Protein AF-0000000082577200 (afdb_homodimer)

Secondary structure (DSSP, 8-state):
-PPEEEEEEEEEEETTEEEEEEEGGGS-GGGSSSSHHHHHHHHHHHT-S-TTS--TTSS--SSTTSSEEEEEEE-SSTT-SEEEEEEEE-SSSS-EE-SS--HHHHHHHHHHHHHTTSS--S-TTS-SSEEEEEEEEETTTTEEEEEEEEEETTEE----SB--TT-SS-B--EEEEEES-B-TTS-SSTTS-SSEEEEETTEEEEEEEEEESEEEEEEEGGGGT--S---HHHHHT-HHHHHHHHHHHHHHHHHHT----SSSSEEEEEE----EE-TTS-EE-GGG-SEEEEEEETTEE-SS--HHHHHHHHHHHHSTTSHHHHHTTSS--SEEEEEETTEEEEEEEEEEEETTEEEEEEEEEEE-EEEEEEEEEEEEGGG-/-PPEEEEEEEEEEETTEEEEEEEGGGS-GGGSSSSHHHHHHHHHHHT-S-TTS--TTSS--SSTTSSEEEEEEE-SSTT-SEEEEEEEE-SSSS-EE-SS--HHHHHHHHHHHHHTTSS--S-TTS-SSEEEEEEEEETTTTEEEEEEEEEETTEE----SB--TT-SS-B--EEEEEES-B-TTS-SSTTS-SSEEEEETTEEEEEEEEEESEEEEEEEGGGGT--S---HHHHHT-HHHHHHHHHHHHHHHHHHT----SSSSEEEEEE----EE-TTS-EE-GGG-SEEEEEEETTEE-SS--HHHHHHHHHHHHSTTSHHHHHTTSS--SEEEEEETTEEEEEEEEEEEETTEEEEEEEEEEE-EEEEEEEEEEEEGGG-

Nearest PDB structures (foldseek):
  5k87-assembly1_B  TM=9.707E-01  e=7.882E-65  Shewanella oneidensis MR-1
  5k87-assembly1_A  TM=9.745E-01  e=1.600E-64  Shewanella oneidensis MR-1
  2pvz-assembly1_B  TM=9.706E-01  e=1.264E-64  Shewanella oneidensis
  2pw0-assembly1_A  TM=9.643E-01  e=2.140E-62  Shewanella oneidensis
  2h9f-assembly1_A-2  TM=7.007E-01  e=1.004E-67  Pseudomonas aeruginosa

Sequence (768 aa):
MTGQVRIPATYMRGGTSKGVFFKAEDLPEAVRVPGRARDRLFQRVIGSPDPYAAHIDGMGGATSSTSKCVIIGPASVPDHDVDYLYGQVAIGEDLVDWSSNCGNLSTAAGAFAIQAGYVDAKANDGSPDGIRTVRIWQANIGKTIVAHVPVSGGEVLETGDFELDGVTFPAAEIVLEFEDPADGGGAMFPTGNLVDTLDGPDGPIQATLINAGIPAVFVNAEDLGYTGAELREAINSDPAALERFEALRTAGAARMGIVKTGRAPAIAFIASPIDHRTSSGKEVLAGEIDLLVRALSMGKVHHAMMGTASVAIAAAAAVPGTLVNLAAGGGARNAVRFGHPSGSLRVGAEARQVDGQWTVTKAIMSRSARILMEGWVRVPADSFMTGQVRIPATYMRGGTSKGVFFKAEDLPEAVRVPGRARDRLFQRVIGSPDPYAAHIDGMGGATSSTSKCVIIGPASVPDHDVDYLYGQVAIGEDLVDWSSNCGNLSTAAGAFAIQAGYVDAKANDGSPDGIRTVRIWQANIGKTIVAHVPVSGGEVLETGDFELDGVTFPAAEIVLEFEDPADGGGAMFPTGNLVDTLDGPDGPIQATLINAGIPAVFVNAEDLGYTGAELREAINSDPAALERFEALRTAGAARMGIVKTGRAPAIAFIASPIDHRTSSGKEVLAGEIDLLVRALSMGKVHHAMMGTASVAIAAAAAVPGTLVNLAAGGGARNAVRFGHPSGSLRVGAEARQVDGQWTVTKAIMSRSARILMEGWVRVPADSF

Organism: NCBI:txid68569

pLDDT: mean 95.97, std 5.3, range [51.38, 98.94]

Structure (mmCIF, N/CA/C/O backbone):
data_AF-0000000082577200-model_v1
#
loop_
_entity.id
_entity.type
_entity.pdbx_description
1 polymer '2-methylaconitate cis-trans isomerase PrpF'
#
loop_
_atom_site.group_PDB
_atom_site.id
_atom_site.type_symbol
_atom_site.label_atom_id
_atom_site.label_alt_id
_atom_site.label_comp_id
_atom_site.label_asym_id
_atom_site.label_entity_id
_atom_site.label_seq_id
_atom_site.pdbx_PDB_ins_code
_atom_site.Cartn_x
_atom_site.Cartn_y
_atom_site.Cartn_z
_atom_site.occupancy
_atom_site.B_iso_or_equiv
_atom_site.auth_seq_id
_atom_site.auth_comp_id
_atom_site.auth_asym_id
_atom_site.auth_atom_id
_atom_site.pdbx_PDB_model_num
ATOM 1 N N . MET A 1 1 ? -20.562 18.859 -11.711 1 66.06 1 MET A N 1
ATOM 2 C CA . MET A 1 1 ? -19.703 18.109 -10.797 1 66.06 1 MET A CA 1
ATOM 3 C C . MET A 1 1 ? -20.188 16.672 -10.672 1 66.06 1 MET A C 1
ATOM 5 O O . MET A 1 1 ? -21.391 16.406 -10.609 1 66.06 1 MET A O 1
ATOM 9 N N . THR A 1 2 ? -19.312 15.75 -11.031 1 70.94 2 THR A N 1
ATOM 10 C CA . THR A 1 2 ? -19.703 14.352 -11.172 1 70.94 2 THR A CA 1
ATOM 11 C C . THR A 1 2 ? -19.734 13.656 -9.82 1 70.94 2 THR A C 1
ATOM 13 O O . THR A 1 2 ? -18.844 13.852 -8.984 1 70.94 2 THR A O 1
ATOM 16 N N . GLY A 1 3 ? -20.875 13.164 -9.5 1 87.31 3 GLY A N 1
ATOM 17 C CA . GLY A 1 3 ? -20.969 12.375 -8.281 1 87.31 3 GLY A CA 1
ATOM 18 C C . GLY A 1 3 ? -20.188 11.086 -8.344 1 87.31 3 GLY A C 1
ATOM 19 O O . GLY A 1 3 ? -19.531 10.789 -9.352 1 87.31 3 GLY A O 1
ATOM 20 N N . GLN A 1 4 ? -20.031 10.477 -7.25 1 91.81 4 GLN A N 1
ATOM 21 C CA . GLN A 1 4 ? -19.391 9.172 -7.199 1 91.81 4 GLN A CA 1
ATOM 22 C C . GLN A 1 4 ? -20.391 8.055 -7.473 1 91.81 4 GLN A C 1
ATOM 24 O O . GLN A 1 4 ? -21.594 8.219 -7.238 1 91.81 4 GLN A O 1
ATOM 29 N N . VAL A 1 5 ? -19.922 7.043 -8.055 1 95.5 5 VAL A N 1
ATOM 30 C CA . VAL A 1 5 ? -20.719 5.828 -8.148 1 95.5 5 VAL A CA 1
ATOM 31 C C . VAL A 1 5 ? -20.188 4.777 -7.184 1 95.5 5 VAL A C 1
ATOM 33 O O . VAL A 1 5 ? -18.984 4.77 -6.863 1 95.5 5 VAL A O 1
ATOM 36 N N . ARG A 1 6 ? -21.125 3.965 -6.711 1 96.56 6 ARG A N 1
ATOM 37 C CA . ARG A 1 6 ? -20.797 2.838 -5.84 1 96.56 6 ARG A CA 1
ATOM 38 C C . ARG A 1 6 ? -20.859 1.521 -6.609 1 96.56 6 ARG A C 1
ATOM 40 O O . ARG A 1 6 ? -21.859 1.211 -7.246 1 96.56 6 ARG A O 1
ATOM 47 N N . ILE A 1 7 ? -19.812 0.764 -6.543 1 98.62 7 ILE A N 1
ATOM 48 C CA . ILE A 1 7 ? -19.766 -0.535 -7.207 1 98.62 7 ILE A CA 1
ATOM 49 C C . ILE A 1 7 ? -19.453 -1.626 -6.184 1 98.62 7 ILE A C 1
ATOM 51 O O . ILE A 1 7 ? -18.438 -1.574 -5.504 1 98.62 7 ILE A O 1
ATOM 55 N N . PRO A 1 8 ? -20.359 -2.643 -6.004 1 98.81 8 PRO A N 1
ATOM 56 C CA . PRO A 1 8 ? -20.047 -3.725 -5.062 1 98.81 8 PRO A CA 1
ATOM 57 C C . PRO A 1 8 ? -18.703 -4.375 -5.332 1 98.81 8 PRO A C 1
ATOM 59 O O . PRO A 1 8 ? -18.344 -4.633 -6.488 1 98.81 8 PRO A O 1
ATOM 62 N N . ALA A 1 9 ? -17.938 -4.527 -4.297 1 98.88 9 ALA A N 1
ATOM 63 C CA . ALA A 1 9 ? -16.594 -5.094 -4.438 1 98.88 9 ALA A CA 1
ATOM 64 C C . ALA A 1 9 ? -16.125 -5.734 -3.133 1 98.88 9 ALA A C 1
ATOM 66 O O . ALA A 1 9 ? -16.719 -5.496 -2.074 1 98.88 9 ALA A O 1
ATOM 67 N N . THR A 1 10 ? -15.203 -6.594 -3.207 1 98.94 10 THR A N 1
ATOM 68 C CA . THR A 1 10 ? -14.508 -7.195 -2.074 1 98.94 10 THR A CA 1
ATOM 69 C C . THR A 1 10 ? -13 -7.062 -2.229 1 98.94 10 THR A C 1
ATOM 71 O O . THR A 1 10 ? -12.445 -7.355 -3.291 1 98.94 10 THR A O 1
ATOM 74 N N . TYR A 1 11 ? -12.375 -6.465 -1.268 1 98.94 11 TYR A N 1
ATOM 75 C CA . TYR A 1 11 ? -10.914 -6.395 -1.219 1 98.94 11 TYR A CA 1
ATOM 76 C C . TYR A 1 11 ? -10.336 -7.602 -0.489 1 98.94 11 TYR A C 1
ATOM 78 O O . TYR A 1 11 ? -10.633 -7.824 0.687 1 98.94 11 TYR A O 1
ATOM 86 N N . MET A 1 12 ? -9.484 -8.445 -1.201 1 98.88 12 MET A N 1
ATOM 87 C CA . MET A 1 12 ? -9.031 -9.719 -0.655 1 98.88 12 MET A CA 1
ATOM 88 C C . MET A 1 12 ? -7.516 -9.859 -0.78 1 98.88 12 MET A C 1
ATOM 90 O O . MET A 1 12 ? -6.91 -9.305 -1.697 1 98.88 12 MET A O 1
ATOM 94 N N . ARG A 1 13 ? -6.984 -10.539 0.129 1 98.75 13 ARG A N 1
ATOM 95 C CA . ARG A 1 13 ? -5.633 -11.07 0.007 1 98.75 13 ARG A CA 1
ATOM 96 C C . ARG A 1 13 ? -5.656 -12.516 -0.471 1 98.75 13 ARG A C 1
ATOM 98 O O . ARG A 1 13 ? -6.406 -13.336 0.058 1 98.75 13 ARG A O 1
ATOM 105 N N . GLY A 1 14 ? -4.973 -12.852 -1.456 1 98.69 14 GLY A N 1
ATOM 106 C CA . GLY A 1 14 ? -4.621 -14.188 -1.904 1 98.69 14 GLY A CA 1
ATOM 107 C C . GLY A 1 14 ? -3.123 -14.414 -1.99 1 98.69 14 GLY A C 1
ATOM 108 O O . GLY A 1 14 ? -2.428 -13.727 -2.736 1 98.69 14 GLY A O 1
ATOM 109 N N . GLY A 1 15 ? -2.695 -15.453 -1.232 1 98.25 15 GLY A N 1
ATOM 110 C CA . GLY A 1 15 ? -1.248 -15.562 -1.144 1 98.25 15 GLY A CA 1
ATOM 111 C C . GLY A 1 15 ? -0.581 -14.273 -0.701 1 98.25 15 GLY A C 1
ATOM 112 O O . GLY A 1 15 ? -0.952 -13.695 0.323 1 98.25 15 GLY A O 1
ATOM 113 N N . THR A 1 16 ? 0.427 -13.859 -1.508 1 98.19 16 THR A N 1
ATOM 114 C CA . THR A 1 16 ? 1.186 -12.664 -1.162 1 98.19 16 THR A CA 1
ATOM 115 C C . THR A 1 16 ? 0.766 -11.484 -2.035 1 98.19 16 THR A C 1
ATOM 117 O O . THR A 1 16 ? 1.589 -10.625 -2.371 1 98.19 16 THR A O 1
ATOM 120 N N . SER A 1 17 ? -0.468 -11.477 -2.482 1 98.38 17 SER A N 1
ATOM 121 C CA . SER A 1 17 ? -1.046 -10.383 -3.256 1 98.38 17 SER A CA 1
ATOM 122 C C . SER A 1 17 ? -2.402 -9.969 -2.697 1 98.38 17 SER A C 1
ATOM 124 O O . SER A 1 17 ? -3.021 -10.711 -1.936 1 98.38 17 SER A O 1
ATOM 126 N N . LYS A 1 18 ? -2.783 -8.82 -3.004 1 98 18 LYS A N 1
ATOM 127 C CA . LYS A 1 18 ? -4.145 -8.359 -2.74 1 98 18 LYS A CA 1
ATOM 128 C C . LYS A 1 18 ? -4.75 -7.699 -3.975 1 98 18 LYS A C 1
ATOM 130 O O . LYS A 1 18 ? -4.027 -7.172 -4.82 1 98 18 LYS A O 1
ATOM 135 N N . GLY A 1 19 ? -6.039 -7.746 -4.07 1 98.75 19 GLY A N 1
ATOM 136 C CA . GLY A 1 19 ? -6.734 -7.133 -5.188 1 98.75 19 GLY A CA 1
ATOM 137 C C . GLY A 1 19 ? -8.203 -6.867 -4.91 1 98.75 19 GLY A C 1
ATOM 138 O O . GLY A 1 19 ? -8.742 -7.328 -3.898 1 98.75 19 GLY A O 1
ATOM 139 N N . VAL A 1 20 ? -8.805 -6.051 -5.758 1 98.94 20 VAL A N 1
ATOM 140 C CA . VAL A 1 20 ? -10.227 -5.738 -5.676 1 98.94 20 VAL A CA 1
ATOM 141 C C . VAL A 1 20 ? -11.016 -6.699 -6.562 1 98.94 20 VAL A C 1
ATOM 143 O O . VAL A 1 20 ? -10.781 -6.777 -7.77 1 98.94 20 VAL A O 1
ATOM 146 N N . PHE A 1 21 ? -11.961 -7.418 -5.973 1 98.94 21 PHE A N 1
ATOM 147 C CA . PHE A 1 21 ? -12.758 -8.438 -6.652 1 98.94 21 PHE A CA 1
ATOM 148 C C . PHE A 1 21 ? -14.156 -7.922 -6.953 1 98.94 21 PHE A C 1
ATOM 150 O O . PHE A 1 21 ? -14.812 -7.336 -6.082 1 98.94 21 PHE A O 1
ATOM 157 N N . PHE A 1 22 ? -14.578 -8.18 -8.172 1 98.94 22 PHE A N 1
ATOM 158 C CA . PHE A 1 22 ? -15.93 -7.832 -8.617 1 98.94 22 PHE A CA 1
ATOM 159 C C . PHE A 1 22 ? -16.672 -9.062 -9.117 1 98.94 22 PHE A C 1
ATOM 161 O O . PHE A 1 22 ? -16.078 -9.922 -9.789 1 98.94 22 PHE A O 1
ATOM 168 N N . LYS A 1 23 ? -17.953 -9.172 -8.805 1 98.69 23 LYS A N 1
ATOM 169 C CA . LYS A 1 23 ? -18.812 -10.023 -9.617 1 98.69 23 LYS A CA 1
ATOM 170 C C . LYS A 1 23 ? -19.094 -9.391 -10.984 1 98.69 23 LYS A C 1
ATOM 172 O O . LYS A 1 23 ? -19.344 -8.188 -11.078 1 98.69 23 LYS A O 1
ATOM 177 N N . ALA A 1 24 ? -19.062 -10.188 -11.953 1 98.31 24 ALA A N 1
ATOM 178 C CA . ALA A 1 24 ? -19.266 -9.68 -13.305 1 98.31 24 ALA A CA 1
ATOM 179 C C . ALA A 1 24 ? -20.578 -8.898 -13.398 1 98.31 24 ALA A C 1
ATOM 181 O O . ALA A 1 24 ? -20.641 -7.84 -14.031 1 98.31 24 ALA A O 1
ATOM 182 N N . GLU A 1 25 ? -21.594 -9.344 -12.789 1 98.06 25 GLU A N 1
ATOM 183 C CA . GLU A 1 25 ? -22.922 -8.773 -12.922 1 98.06 25 GLU A CA 1
ATOM 184 C C . GLU A 1 25 ? -23.062 -7.484 -12.125 1 98.06 25 GLU A C 1
ATOM 186 O O . GLU A 1 25 ? -24.031 -6.742 -12.297 1 98.06 25 GLU A O 1
ATOM 191 N N . ASP A 1 26 ? -22.172 -7.234 -11.188 1 98.31 26 ASP A N 1
ATOM 192 C CA . ASP A 1 26 ? -22.25 -6.043 -10.352 1 98.31 26 ASP A CA 1
ATOM 193 C C . ASP A 1 26 ? -21.562 -4.855 -11.023 1 98.31 26 ASP A C 1
ATOM 195 O O . ASP A 1 26 ? -21.734 -3.711 -10.602 1 98.31 26 ASP A O 1
ATOM 199 N N . LEU A 1 27 ? -20.766 -5.098 -12.055 1 98.44 27 LEU A N 1
ATOM 200 C CA . LEU A 1 27 ? -20.047 -4.031 -12.758 1 98.44 27 LEU A CA 1
ATOM 201 C C . LEU A 1 27 ? -21.016 -3.197 -13.586 1 98.44 27 LEU A C 1
ATOM 203 O O . LEU A 1 27 ? -22.016 -3.717 -14.102 1 98.44 27 LEU A O 1
ATOM 207 N N . PRO A 1 28 ? -20.719 -1.897 -13.695 1 97.56 28 PRO A N 1
ATOM 208 C CA . PRO A 1 28 ? -21.516 -1.111 -14.648 1 97.56 28 PRO A CA 1
ATOM 209 C C . PRO A 1 28 ? -21.531 -1.728 -16.047 1 97.56 28 PRO A C 1
ATOM 211 O O . PRO A 1 28 ? -20.547 -2.318 -16.484 1 97.56 28 PRO A O 1
ATOM 214 N N . GLU A 1 29 ? -22.578 -1.539 -16.781 1 97.12 29 GLU A N 1
ATOM 215 C CA . GLU A 1 29 ? -22.781 -2.17 -18.078 1 97.12 29 GLU A CA 1
ATOM 216 C C . GLU A 1 29 ? -21.625 -1.881 -19.031 1 97.12 29 GLU A C 1
ATOM 218 O O . GLU A 1 29 ? -21.141 -2.785 -19.719 1 97.12 29 GLU A O 1
ATOM 223 N N . ALA A 1 30 ? -21.172 -0.682 -18.969 1 96.19 30 ALA A N 1
ATOM 224 C CA . ALA A 1 30 ? -20.141 -0.236 -19.922 1 96.19 30 ALA A CA 1
ATOM 225 C C . ALA A 1 30 ? -18.828 -0.969 -19.688 1 96.19 30 ALA A C 1
ATOM 227 O O . ALA A 1 30 ? -17.969 -1.019 -20.594 1 96.19 30 ALA A O 1
ATOM 228 N N . VAL A 1 31 ? -18.656 -1.543 -18.516 1 97.06 31 VAL A N 1
ATOM 229 C CA . VAL A 1 31 ? -17.359 -2.109 -18.156 1 97.06 31 VAL A CA 1
ATOM 230 C C . VAL A 1 31 ? -17.453 -3.635 -18.156 1 97.06 31 VAL A C 1
ATOM 232 O O . VAL A 1 31 ? -16.453 -4.316 -17.875 1 97.06 31 VAL A O 1
ATOM 235 N N . ARG A 1 32 ? -18.562 -4.246 -18.531 1 97.31 32 ARG A N 1
ATOM 236 C CA . ARG A 1 32 ? -18.75 -5.695 -18.484 1 97.31 32 ARG A CA 1
ATOM 237 C C . ARG A 1 32 ? -18.109 -6.367 -19.688 1 97.31 32 ARG A C 1
ATOM 239 O O . ARG A 1 32 ? -17.922 -7.586 -19.703 1 97.31 32 ARG A O 1
ATOM 246 N N . VAL A 1 33 ? -17.734 -5.562 -20.688 1 96.56 33 VAL A N 1
ATOM 247 C CA . VAL A 1 33 ? -17.031 -6.074 -21.859 1 96.56 33 VAL A CA 1
ATOM 248 C C . VAL A 1 33 ? -15.602 -5.543 -21.875 1 96.56 33 VAL A C 1
ATOM 250 O O . VAL A 1 33 ? -15.32 -4.473 -21.328 1 96.56 33 VAL A O 1
ATOM 253 N N . PRO A 1 34 ? -14.68 -6.398 -22.453 1 96.88 34 PRO A N 1
ATOM 254 C CA . PRO A 1 34 ? -13.312 -5.879 -22.562 1 96.88 34 PRO A CA 1
ATOM 255 C C . PRO A 1 34 ? -13.25 -4.535 -23.297 1 96.88 34 PRO A C 1
ATOM 257 O O . PRO A 1 34 ? -14 -4.312 -24.25 1 96.88 34 PRO A O 1
ATOM 260 N N . GLY A 1 35 ? -12.359 -3.662 -22.859 1 97.44 35 GLY A N 1
ATOM 261 C CA . GLY A 1 35 ? -12.195 -2.391 -23.547 1 97.44 35 GLY A CA 1
ATOM 262 C C . GLY A 1 35 ? -11.734 -1.273 -22.625 1 97.44 35 GLY A C 1
ATOM 263 O O . GLY A 1 35 ? -11.398 -1.515 -21.469 1 97.44 35 GLY A O 1
ATOM 264 N N . ARG A 1 36 ? -11.75 -0.094 -23.172 1 98.06 36 ARG A N 1
ATOM 265 C CA . ARG A 1 36 ? -11.172 1.071 -22.516 1 98.06 36 ARG A CA 1
ATOM 266 C C . ARG A 1 36 ? -11.961 1.432 -21.25 1 98.06 36 ARG A C 1
ATOM 268 O O . ARG A 1 36 ? -11.375 1.858 -20.25 1 98.06 36 ARG A O 1
ATOM 275 N N . ALA A 1 37 ? -13.258 1.289 -21.328 1 98.5 37 ALA A N 1
ATOM 276 C CA . ALA A 1 37 ? -14.078 1.62 -20.172 1 98.5 37 ALA A CA 1
ATOM 277 C C . ALA A 1 37 ? -13.688 0.771 -18.953 1 98.5 37 ALA A C 1
ATOM 279 O O . ALA A 1 37 ? -13.562 1.285 -17.844 1 98.5 37 ALA A O 1
ATOM 280 N N . ARG A 1 38 ? -13.539 -0.506 -19.156 1 98.62 38 ARG A N 1
ATOM 281 C CA . ARG A 1 38 ? -13.133 -1.408 -18.094 1 98.62 38 ARG A CA 1
ATOM 282 C C . ARG A 1 38 ? -11.742 -1.053 -17.562 1 98.62 38 ARG A C 1
ATOM 284 O O . ARG A 1 38 ? -11.516 -1.019 -16.359 1 98.62 38 ARG A O 1
ATOM 291 N N . ASP A 1 39 ? -10.805 -0.767 -18.516 1 98.75 39 ASP A N 1
ATOM 292 C CA . ASP A 1 39 ? -9.445 -0.395 -18.125 1 98.75 39 ASP A CA 1
ATOM 293 C C . ASP A 1 39 ? -9.453 0.857 -17.25 1 98.75 39 ASP A C 1
ATOM 295 O O . ASP A 1 39 ? -8.789 0.9 -16.219 1 98.75 39 ASP A O 1
ATOM 299 N N . ARG A 1 40 ? -10.227 1.797 -17.641 1 98.62 40 ARG A N 1
ATOM 300 C CA . ARG A 1 40 ? -10.281 3.066 -16.922 1 98.62 40 ARG A CA 1
ATOM 301 C C . ARG A 1 40 ? -10.875 2.887 -15.539 1 98.62 40 ARG A C 1
ATOM 303 O O . ARG A 1 40 ? -10.422 3.512 -14.578 1 98.62 40 ARG A O 1
ATOM 310 N N . LEU A 1 41 ? -11.93 2.084 -15.43 1 98.75 41 LEU A N 1
ATOM 311 C CA . LEU A 1 41 ? -12.508 1.831 -14.117 1 98.75 41 LEU A CA 1
ATOM 312 C C . LEU A 1 41 ? -11.484 1.192 -13.188 1 98.75 41 LEU A C 1
ATOM 314 O O . LEU A 1 41 ? -11.312 1.637 -12.047 1 98.75 41 LEU A O 1
ATOM 318 N N . PHE A 1 42 ? -10.797 0.171 -13.688 1 98.88 42 PHE A N 1
ATOM 319 C CA . PHE A 1 42 ? -9.812 -0.524 -12.859 1 98.88 42 PHE A CA 1
ATOM 320 C C . PHE A 1 42 ? -8.695 0.418 -12.445 1 98.88 42 PHE A C 1
ATOM 322 O O . PHE A 1 42 ? -8.266 0.411 -11.289 1 98.88 42 PHE A O 1
ATOM 329 N N . GLN A 1 43 ? -8.242 1.22 -13.406 1 98.81 43 GLN A N 1
ATOM 330 C CA . GLN A 1 43 ? -7.199 2.197 -13.109 1 98.81 43 GLN A CA 1
ATOM 331 C C . GLN A 1 43 ? -7.664 3.186 -12.039 1 98.81 43 GLN A C 1
ATOM 333 O O . GLN A 1 43 ? -6.926 3.48 -11.094 1 98.81 43 GLN A O 1
ATOM 338 N N . ARG A 1 44 ? -8.898 3.627 -12.125 1 98.69 44 ARG A N 1
ATOM 339 C CA . ARG A 1 44 ? -9.414 4.602 -11.164 1 98.69 44 ARG A CA 1
ATOM 340 C C . ARG A 1 44 ? -9.609 3.965 -9.797 1 98.69 44 ARG A C 1
ATOM 342 O O . ARG A 1 44 ? -9.359 4.602 -8.766 1 98.69 44 ARG A O 1
ATOM 349 N N . VAL A 1 45 ? -10.078 2.725 -9.742 1 98.88 45 VAL A N 1
ATOM 350 C CA . VAL A 1 45 ? -10.25 1.98 -8.5 1 98.88 45 VAL A CA 1
ATOM 351 C C . VAL A 1 45 ? -8.906 1.844 -7.789 1 98.88 45 VAL A C 1
ATOM 353 O O . VAL A 1 45 ? -8.812 2.033 -6.574 1 98.88 45 VAL A O 1
ATOM 356 N N . ILE A 1 46 ? -7.879 1.619 -8.531 1 98.81 46 ILE A N 1
ATOM 357 C CA . ILE A 1 46 ? -6.566 1.314 -7.977 1 98.81 46 ILE A CA 1
ATOM 358 C C . ILE A 1 46 ? -5.809 2.611 -7.699 1 98.81 46 ILE A C 1
ATOM 360 O O . ILE A 1 46 ? -4.992 2.678 -6.777 1 98.81 46 ILE A O 1
ATOM 364 N N . GLY A 1 47 ? -6.102 3.66 -8.438 1 98.56 47 GLY A N 1
ATOM 365 C CA . GLY A 1 47 ? -5.398 4.93 -8.328 1 98.56 47 GLY A CA 1
ATOM 366 C C . GLY A 1 47 ? -4.266 5.074 -9.328 1 98.56 47 GLY A C 1
ATOM 367 O O . GLY A 1 47 ? -3.199 5.594 -8.992 1 98.56 47 GLY A O 1
ATOM 368 N N . SER A 1 48 ? -4.52 4.668 -10.516 1 98.31 48 SER A N 1
ATOM 369 C CA . SER A 1 48 ? -3.531 4.68 -11.586 1 98.31 48 SER A CA 1
ATOM 370 C C . SER A 1 48 ? -4.055 5.422 -12.812 1 98.31 48 SER A C 1
ATOM 372 O O . SER A 1 48 ? -5.266 5.5 -13.031 1 98.31 48 SER A O 1
ATOM 374 N N . PRO A 1 49 ? -3.18 5.945 -13.758 1 97.94 49 PRO A N 1
ATOM 375 C CA . PRO A 1 49 ? -1.728 6.062 -13.609 1 97.94 49 PRO A CA 1
ATOM 376 C C . PRO A 1 49 ? -1.329 7.078 -12.539 1 97.94 49 PRO A C 1
ATOM 378 O O . PRO A 1 49 ? -1.947 8.141 -12.43 1 97.94 49 PRO A O 1
ATOM 381 N N . ASP A 1 50 ? -0.435 6.688 -11.766 1 98 50 ASP A N 1
ATOM 382 C CA . ASP A 1 50 ? 0.034 7.551 -10.688 1 98 50 ASP A CA 1
ATOM 383 C C . ASP A 1 50 ? 1.491 7.953 -10.898 1 98 50 ASP A C 1
ATOM 385 O O . ASP A 1 50 ? 2.404 7.168 -10.641 1 98 50 ASP A O 1
ATOM 389 N N . PRO A 1 51 ? 1.775 9.125 -11.281 1 96.69 51 PRO A N 1
ATOM 390 C CA . PRO A 1 51 ? 3.15 9.555 -11.547 1 96.69 51 PRO A CA 1
ATOM 391 C C . PRO A 1 51 ? 4 9.617 -10.281 1 96.69 51 PRO A C 1
ATOM 393 O O . PRO A 1 51 ? 5.227 9.719 -10.359 1 96.69 51 PRO A O 1
ATOM 396 N N . TYR A 1 52 ? 3.375 9.594 -9.102 1 96.12 52 TYR A N 1
ATOM 397 C CA . TYR A 1 52 ? 4.109 9.633 -7.84 1 96.12 52 TYR A CA 1
ATOM 398 C C . TYR A 1 52 ? 4.461 8.227 -7.375 1 96.12 52 TYR A C 1
ATOM 400 O O . TYR A 1 52 ? 5.203 8.055 -6.402 1 96.12 52 TYR A O 1
ATOM 408 N N . ALA A 1 53 ? 3.82 7.18 -7.996 1 94.94 53 ALA A N 1
ATOM 409 C CA . ALA A 1 53 ? 4.051 5.77 -7.691 1 94.94 53 ALA A CA 1
ATOM 410 C C . ALA A 1 53 ? 3.699 5.457 -6.242 1 94.94 53 ALA A C 1
ATOM 412 O O . ALA A 1 53 ? 4.449 4.762 -5.551 1 94.94 53 ALA A O 1
ATOM 413 N N . ALA A 1 54 ? 2.539 6.016 -5.82 1 96.44 54 ALA A N 1
ATOM 414 C CA . ALA A 1 54 ? 2.135 5.816 -4.43 1 96.44 54 ALA A CA 1
ATOM 415 C C . ALA A 1 54 ? 0.735 5.215 -4.348 1 96.44 54 ALA A C 1
ATOM 417 O O . ALA A 1 54 ? 0.342 4.684 -3.307 1 96.44 54 ALA A O 1
ATOM 418 N N . HIS A 1 55 ? -0.085 5.293 -5.379 1 98.06 55 HIS A N 1
ATOM 419 C CA . HIS A 1 55 ? -1.479 4.867 -5.414 1 98.06 55 HIS A CA 1
ATOM 420 C C . HIS A 1 55 ? -2.256 5.422 -4.227 1 98.06 55 HIS A C 1
ATOM 422 O O . HIS A 1 55 ? -3.1 4.73 -3.652 1 98.06 55 HIS A O 1
ATOM 428 N N . ILE A 1 56 ? -1.922 6.617 -3.793 1 98.06 56 ILE A N 1
ATOM 429 C CA . ILE A 1 56 ? -2.537 7.195 -2.604 1 98.06 56 ILE A CA 1
ATOM 430 C C . ILE A 1 56 ? -4.023 7.43 -2.854 1 98.06 56 ILE A C 1
ATOM 432 O O . ILE A 1 56 ? -4.832 7.383 -1.924 1 98.06 56 ILE A O 1
ATOM 436 N N . ASP A 1 57 ? -4.418 7.734 -4.121 1 98.19 57 ASP A N 1
ATOM 437 C CA . ASP A 1 57 ? -5.801 8.055 -4.473 1 98.19 57 ASP A CA 1
ATOM 438 C C . ASP A 1 57 ? -6.512 6.836 -5.059 1 98.19 57 ASP A C 1
ATOM 440 O O . ASP A 1 57 ? -7.145 6.926 -6.113 1 98.19 57 ASP A O 1
ATOM 444 N N . GLY A 1 58 ? -6.434 5.715 -4.441 1 98.56 58 GLY A N 1
ATOM 445 C CA . GLY A 1 58 ? -7.09 4.48 -4.844 1 98.56 58 GLY A CA 1
ATOM 446 C C . GLY A 1 58 ? -6.816 3.326 -3.896 1 98.56 58 GLY A C 1
ATOM 447 O O . GLY A 1 58 ? -6.156 3.5 -2.869 1 98.56 58 GLY A O 1
ATOM 448 N N . MET A 1 59 ? -7.281 2.133 -4.242 1 98.88 59 MET A N 1
ATOM 449 C CA . MET A 1 59 ? -7.203 0.943 -3.4 1 98.88 59 MET A CA 1
ATOM 450 C C . MET A 1 59 ? -5.82 0.303 -3.49 1 98.88 59 MET A C 1
ATOM 452 O O . MET A 1 59 ? -5.48 -0.564 -2.684 1 98.88 59 MET A O 1
ATOM 456 N N . GLY A 1 60 ? -5.047 0.738 -4.477 1 98.56 60 GLY A N 1
ATOM 457 C CA . GLY A 1 60 ? -3.762 0.102 -4.711 1 98.56 60 GLY A CA 1
ATOM 458 C C . GLY A 1 60 ? -2.719 0.465 -3.668 1 98.56 60 GLY A C 1
ATOM 459 O O . GLY A 1 60 ? -2.932 1.371 -2.859 1 98.56 60 GLY A O 1
ATOM 460 N N . GLY A 1 61 ? -1.636 -0.244 -3.668 1 97.56 61 GLY A N 1
ATOM 461 C CA . GLY A 1 61 ? -0.504 -0.001 -2.787 1 97.56 61 GLY A CA 1
ATOM 462 C C . GLY A 1 61 ? 0.788 0.265 -3.537 1 97.56 61 GLY A C 1
ATOM 463 O O . GLY A 1 61 ? 1.861 0.325 -2.932 1 97.56 61 GLY A O 1
ATOM 464 N N . ALA A 1 62 ? 0.709 0.334 -4.871 1 96.94 62 ALA A N 1
ATOM 465 C CA . ALA A 1 62 ? 1.795 0.744 -5.758 1 96.94 62 ALA A CA 1
ATOM 466 C C . ALA A 1 62 ? 2.896 -0.312 -5.801 1 96.94 62 ALA A C 1
ATOM 468 O O . ALA A 1 62 ? 4.082 0.021 -5.797 1 96.94 62 ALA A O 1
ATOM 469 N N . THR A 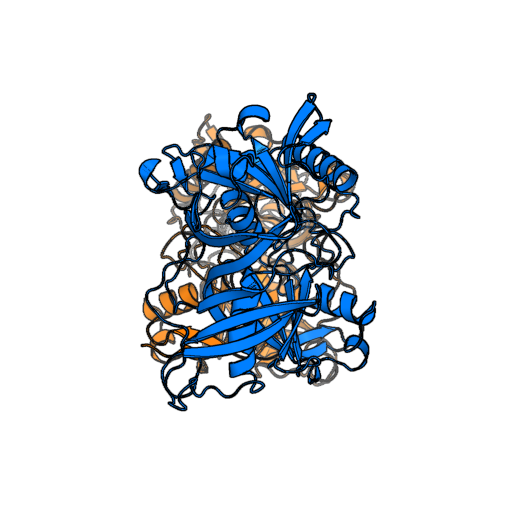1 63 ? 2.574 -1.545 -5.734 1 96.5 63 THR A N 1
ATOM 470 C CA . THR A 1 63 ? 3.445 -2.676 -6.035 1 96.5 63 THR A CA 1
ATOM 471 C C . THR A 1 63 ? 2.766 -3.637 -7.004 1 96.5 63 THR A C 1
ATOM 473 O O . THR A 1 63 ? 1.552 -3.57 -7.207 1 96.5 63 THR A O 1
ATOM 476 N N . SER A 1 64 ? 3.584 -4.492 -7.57 1 96.25 64 SER A N 1
ATOM 477 C CA . SER A 1 64 ? 3.016 -5.492 -8.469 1 96.25 64 SER A CA 1
ATOM 478 C C . SER A 1 64 ? 2.031 -6.398 -7.73 1 96.25 64 SER A C 1
ATOM 480 O O . SER A 1 64 ? 1.069 -6.891 -8.328 1 96.25 64 SER A O 1
ATOM 482 N N . SER A 1 65 ? 2.178 -6.578 -6.406 1 97.62 65 SER A N 1
ATOM 483 C CA . SER A 1 65 ? 1.367 -7.488 -5.602 1 97.62 65 SER A CA 1
ATOM 484 C C . SER A 1 65 ? 0.096 -6.805 -5.109 1 97.62 65 SER A C 1
ATOM 486 O O . SER A 1 65 ? -0.815 -7.465 -4.605 1 97.62 65 SER A O 1
ATOM 488 N N . THR A 1 66 ? -0.022 -5.438 -5.273 1 98.31 66 THR A N 1
ATOM 489 C CA . THR A 1 66 ? -1.146 -4.734 -4.668 1 98.31 66 THR A CA 1
ATOM 490 C C . THR A 1 66 ? -1.82 -3.814 -5.684 1 98.31 66 THR A C 1
ATOM 492 O O . THR A 1 66 ? -2.502 -2.859 -5.305 1 98.31 66 THR A O 1
ATOM 495 N N . SER A 1 67 ? -1.56 -3.971 -6.941 1 98.31 67 SER A N 1
ATOM 496 C CA . SER A 1 67 ? -2.143 -3.188 -8.023 1 98.31 67 SER A CA 1
ATOM 497 C C . SER A 1 67 ? -2.936 -4.07 -8.984 1 98.31 67 SER A C 1
ATOM 499 O O . SER A 1 67 ? -2.564 -4.223 -10.148 1 98.31 67 SER A O 1
ATOM 501 N N . LYS A 1 68 ? -4.086 -4.633 -8.391 1 98.5 68 LYS A N 1
ATOM 502 C CA . LYS A 1 68 ? -4.758 -5.703 -9.125 1 98.5 68 LYS A CA 1
ATOM 503 C C . LYS A 1 68 ? -6.273 -5.598 -8.977 1 98.5 68 LYS A C 1
ATOM 505 O O . LYS A 1 68 ? -6.777 -5.215 -7.922 1 98.5 68 LYS A O 1
ATOM 510 N N . CYS A 1 69 ? -6.992 -5.953 -10.062 1 98.88 69 CYS A N 1
ATOM 511 C CA . CYS A 1 69 ? -8.438 -6.137 -10.047 1 98.88 69 CYS A CA 1
ATOM 512 C C . CYS A 1 69 ? -8.82 -7.492 -10.633 1 98.88 69 CYS A C 1
ATOM 514 O O . CYS A 1 69 ? -8.125 -8.016 -11.5 1 98.88 69 CYS A O 1
ATOM 516 N N . VAL A 1 70 ? -9.883 -8.023 -10.141 1 98.88 70 VAL A N 1
ATOM 517 C CA . VAL A 1 70 ? -10.344 -9.352 -10.531 1 98.88 70 VAL A CA 1
ATOM 518 C C . VAL A 1 70 ? -11.844 -9.312 -10.82 1 98.88 70 VAL A C 1
ATOM 520 O O . VAL A 1 70 ? -12.609 -8.648 -10.109 1 98.88 70 VAL A O 1
ATOM 523 N N . ILE A 1 71 ? -12.289 -9.938 -11.836 1 98.88 71 ILE A N 1
ATOM 524 C CA . ILE A 1 71 ? -13.695 -10.18 -12.125 1 98.88 71 ILE A CA 1
ATOM 525 C C . ILE A 1 71 ? -13.984 -11.68 -12.031 1 98.88 71 ILE A C 1
ATOM 527 O O . ILE A 1 71 ? -13.297 -12.492 -12.656 1 98.88 71 ILE A O 1
ATOM 531 N N . ILE A 1 72 ? -14.906 -12.062 -11.227 1 98.88 72 ILE A N 1
ATOM 532 C CA . ILE A 1 72 ? -15.422 -13.43 -11.172 1 98.88 72 ILE A CA 1
ATOM 533 C C . ILE A 1 72 ? -16.844 -13.461 -11.719 1 98.88 72 ILE A C 1
ATOM 535 O O . ILE A 1 72 ? -17.656 -12.578 -11.422 1 98.88 72 ILE A O 1
ATOM 539 N N . GLY A 1 73 ? -17.156 -14.391 -12.555 1 98.44 73 GLY A N 1
ATOM 540 C CA . GLY A 1 73 ? -18.5 -14.547 -13.117 1 98.44 73 GLY A CA 1
ATOM 541 C C . GLY A 1 73 ? -18.859 -16 -13.367 1 98.44 73 GLY A C 1
ATOM 542 O O . GLY A 1 73 ? -18.094 -16.906 -13.055 1 98.44 73 GLY A O 1
ATOM 543 N N . PRO A 1 74 ? -20.078 -16.219 -13.828 1 97.56 74 PRO A N 1
ATOM 544 C CA . PRO A 1 74 ? -20.484 -17.594 -14.141 1 97.56 74 PRO A CA 1
ATOM 545 C C . PRO A 1 74 ? -19.578 -18.266 -15.164 1 97.56 74 PRO A C 1
ATOM 547 O O . PRO A 1 74 ? -19.031 -17.594 -16.047 1 97.56 74 PRO A O 1
ATOM 550 N N . ALA A 1 75 ? -19.531 -19.547 -15 1 97.31 75 ALA A N 1
ATOM 551 C CA . ALA A 1 75 ? -18.672 -20.328 -15.891 1 97.31 75 ALA A CA 1
ATOM 552 C C . ALA A 1 75 ? -19.125 -20.219 -17.344 1 97.31 75 ALA A C 1
ATOM 554 O O . ALA A 1 75 ? -20.328 -20.312 -17.625 1 97.31 75 ALA A O 1
ATOM 555 N N . SER A 1 76 ? -18.203 -19.984 -18.203 1 97.25 76 SER A N 1
ATOM 556 C CA . SER A 1 76 ? -18.5 -19.953 -19.641 1 97.25 76 SER A CA 1
ATOM 557 C C . SER A 1 76 ? -18.109 -21.266 -20.312 1 97.25 76 SER A C 1
ATOM 559 O O . SER A 1 76 ? -18.5 -21.531 -21.453 1 97.25 76 SER A O 1
ATOM 561 N N . VAL A 1 77 ? -17.297 -22.062 -19.656 1 97.88 77 VAL A N 1
ATOM 562 C CA . VAL A 1 77 ? -16.781 -23.328 -20.188 1 97.88 77 VAL A CA 1
ATOM 563 C C . VAL A 1 77 ? -17.375 -24.484 -19.375 1 97.88 77 VAL A C 1
ATOM 565 O O . VAL A 1 77 ? -17.484 -24.406 -18.156 1 97.88 77 VAL A O 1
ATOM 568 N N . PRO A 1 78 ? -17.766 -25.594 -20.016 1 97.44 78 PRO A N 1
ATOM 569 C CA . PRO A 1 78 ? -18.344 -26.734 -19.297 1 97.44 78 PRO A CA 1
ATOM 570 C C . PRO A 1 78 ? -17.406 -27.281 -18.234 1 97.44 78 PRO A C 1
ATOM 572 O O . PRO A 1 78 ? -16.188 -27.188 -18.359 1 97.44 78 PRO A O 1
ATOM 575 N N . ASP A 1 79 ? -17.969 -27.812 -17.172 1 97.12 79 ASP A N 1
ATOM 576 C CA . ASP A 1 79 ? -17.281 -28.516 -16.094 1 97.12 79 ASP A CA 1
ATOM 577 C C . ASP A 1 79 ? -16.453 -27.547 -15.266 1 97.12 79 ASP A C 1
ATOM 579 O O . ASP A 1 79 ? -15.391 -27.906 -14.758 1 97.12 79 ASP A O 1
ATOM 583 N N . HIS A 1 80 ? -16.734 -26.328 -15.352 1 98.62 80 HIS A N 1
ATOM 584 C CA . HIS A 1 80 ? -16.156 -25.312 -14.477 1 98.62 80 HIS A CA 1
ATOM 585 C C . HIS A 1 80 ? -17.219 -24.656 -13.609 1 98.62 80 HIS A C 1
ATOM 587 O O . HIS A 1 80 ? -18.422 -24.734 -13.922 1 98.62 80 HIS A O 1
ATOM 593 N N . ASP A 1 81 ? -16.797 -24.094 -12.516 1 98.44 81 ASP A N 1
ATOM 594 C CA . ASP A 1 81 ? -17.719 -23.453 -11.578 1 98.44 81 ASP A CA 1
ATOM 595 C C . ASP A 1 81 ? -17.812 -21.953 -11.828 1 98.44 81 ASP A C 1
ATOM 597 O O . ASP A 1 81 ? -18.875 -21.359 -11.688 1 98.44 81 ASP A O 1
ATOM 601 N N . VAL A 1 82 ? -16.688 -21.312 -12.18 1 98.88 82 VAL A N 1
ATOM 602 C CA . VAL A 1 82 ? -16.656 -19.875 -12.391 1 98.88 82 VAL A CA 1
ATOM 603 C C . VAL A 1 82 ? -15.609 -19.531 -13.445 1 98.88 82 VAL A C 1
ATOM 605 O O . VAL A 1 82 ? -14.688 -20.312 -13.695 1 98.88 82 VAL A O 1
ATOM 608 N N . ASP A 1 83 ? -15.805 -18.359 -14.086 1 98.75 83 ASP A N 1
ATOM 609 C CA . ASP A 1 83 ? -14.758 -17.672 -14.836 1 98.75 83 ASP A CA 1
ATOM 610 C C . ASP A 1 83 ? -13.992 -16.688 -13.938 1 98.75 83 ASP A C 1
ATOM 612 O O . ASP A 1 83 ? -14.578 -16.062 -13.055 1 98.75 83 ASP A O 1
ATOM 616 N N . TYR A 1 84 ? -12.734 -16.641 -14.102 1 98.69 84 TYR A N 1
ATOM 617 C CA . TYR A 1 84 ? -11.82 -15.75 -13.398 1 98.69 84 TYR A CA 1
ATOM 618 C C . TYR A 1 84 ? -11.016 -14.914 -14.383 1 98.69 84 TYR A C 1
ATOM 620 O O . TYR A 1 84 ? -10.297 -15.453 -15.227 1 98.69 84 TYR A O 1
ATOM 628 N N . LEU A 1 85 ? -11.203 -13.492 -14.352 1 98.5 85 LEU A N 1
ATOM 629 C CA . LEU A 1 85 ? -10.391 -12.523 -15.086 1 98.5 85 LEU A CA 1
ATOM 630 C C . LEU A 1 85 ? -9.547 -11.68 -14.141 1 98.5 85 LEU A C 1
ATOM 632 O O . LEU A 1 85 ? -10.031 -11.25 -13.086 1 98.5 85 LEU A O 1
ATOM 636 N N . TYR A 1 86 ? -8.375 -11.555 -14.562 1 97.88 86 TYR A N 1
ATOM 637 C CA . TYR A 1 86 ? -7.398 -10.82 -13.773 1 97.88 86 TYR A CA 1
ATOM 638 C C . TYR A 1 86 ? -6.809 -9.664 -14.578 1 97.88 86 TYR A C 1
ATOM 640 O O . TYR A 1 86 ? -6.352 -9.859 -15.703 1 97.88 86 TYR A O 1
ATOM 648 N N . GLY A 1 87 ? -6.867 -8.43 -14.016 1 98.44 87 GLY A N 1
ATOM 649 C CA . GLY A 1 87 ? -6.203 -7.27 -14.594 1 98.44 87 GLY A CA 1
ATOM 650 C C . GLY A 1 87 ? -5.078 -6.73 -13.734 1 98.44 87 GLY A C 1
ATOM 651 O O . GLY A 1 87 ? -5.305 -6.34 -12.586 1 98.44 87 GLY A O 1
ATOM 652 N N . GLN A 1 88 ? -3.809 -6.793 -14.289 1 98.31 88 GLN A N 1
ATOM 653 C CA . GLN A 1 88 ? -2.68 -6.117 -13.656 1 98.31 88 GLN A CA 1
ATOM 654 C C . GLN A 1 88 ? -2.65 -4.637 -14.023 1 98.31 88 GLN A C 1
ATOM 656 O O . GLN A 1 88 ? -2.416 -4.281 -15.18 1 98.31 88 GLN A O 1
ATOM 661 N N . VAL A 1 89 ? -2.871 -3.783 -13.047 1 98.5 89 VAL A N 1
ATOM 662 C CA . VAL A 1 89 ? -2.896 -2.348 -13.312 1 98.5 89 VAL A CA 1
ATOM 663 C C . VAL A 1 89 ? -1.488 -1.773 -13.18 1 98.5 89 VAL A C 1
ATOM 665 O O . VAL A 1 89 ? -0.846 -1.915 -12.141 1 98.5 89 VAL A O 1
ATOM 668 N N . ALA A 1 90 ? -1.003 -1.187 -14.273 1 97.88 90 ALA A N 1
ATOM 669 C CA . ALA A 1 90 ? 0.299 -0.525 -14.211 1 97.88 90 ALA A CA 1
ATOM 670 C C . ALA A 1 90 ? 0.281 0.639 -13.227 1 97.88 90 ALA A C 1
ATOM 672 O O . ALA A 1 90 ? -0.759 1.266 -13.016 1 97.88 90 ALA A O 1
ATOM 673 N N . ILE A 1 91 ? 1.377 0.921 -12.641 1 97 91 ILE A N 1
ATOM 674 C CA . ILE A 1 91 ? 1.43 1.94 -11.594 1 97 91 ILE A CA 1
ATOM 675 C C . ILE A 1 91 ? 1.522 3.326 -12.234 1 97 91 ILE A C 1
ATOM 677 O O . ILE A 1 91 ? 0.688 4.195 -11.969 1 97 91 ILE A O 1
ATOM 681 N N . GLY A 1 92 ? 2.496 3.516 -13.117 1 96.19 92 GLY A N 1
ATOM 682 C CA . GLY A 1 92 ? 2.77 4.848 -13.641 1 96.19 92 GLY A CA 1
ATOM 683 C C . GLY A 1 92 ? 2.25 5.055 -15.047 1 96.19 92 GLY A C 1
ATOM 684 O O . GLY A 1 92 ? 2.266 6.176 -15.562 1 96.19 92 GLY A O 1
ATOM 685 N N . GLU A 1 93 ? 1.758 3.967 -15.656 1 96.5 93 GLU A N 1
ATOM 686 C CA . GLU A 1 93 ? 1.371 4.02 -17.062 1 96.5 93 GLU A CA 1
ATOM 687 C C . GLU A 1 93 ? -0.127 3.787 -17.234 1 96.5 93 GLU A C 1
ATOM 689 O O . GLU A 1 93 ? -0.756 3.129 -16.391 1 96.5 93 GLU A O 1
ATOM 694 N N . ASP A 1 94 ? -0.688 4.348 -18.297 1 97.69 94 ASP A N 1
ATOM 695 C CA . ASP A 1 94 ? -2.084 4.121 -18.672 1 97.69 94 ASP A CA 1
ATOM 696 C C . ASP A 1 94 ? -2.262 2.768 -19.344 1 97.69 94 ASP A C 1
ATOM 698 O O . ASP A 1 94 ? -2.473 2.697 -20.562 1 97.69 94 ASP A O 1
ATOM 702 N N . LEU A 1 95 ? -2.207 1.709 -18.484 1 97.5 95 LEU A N 1
ATOM 703 C CA . LEU A 1 95 ? -2.219 0.357 -19.031 1 97.5 95 LEU A CA 1
ATOM 704 C C . LEU A 1 95 ? -2.76 -0.639 -18.016 1 97.5 95 LEU A C 1
ATOM 706 O O . LEU A 1 95 ? -2.412 -0.575 -16.828 1 97.5 95 LEU A O 1
ATOM 710 N N . VAL A 1 96 ? -3.65 -1.46 -18.422 1 98.12 96 VAL A N 1
ATOM 711 C CA . VAL A 1 96 ? -4.039 -2.668 -17.703 1 98.12 96 VAL A CA 1
ATOM 712 C C . VAL A 1 96 ? -3.635 -3.902 -18.516 1 98.12 96 VAL A C 1
ATOM 714 O O . VAL A 1 96 ? -4.012 -4.043 -19.672 1 98.12 96 VAL A O 1
ATOM 717 N N . ASP A 1 97 ? -2.812 -4.762 -17.953 1 97.38 97 ASP A N 1
ATOM 718 C CA . ASP A 1 97 ? -2.338 -5.969 -18.625 1 97.38 97 ASP A CA 1
ATOM 719 C C . ASP A 1 97 ? -3.27 -7.148 -18.344 1 97.38 97 ASP A C 1
ATOM 721 O O . ASP A 1 97 ? -3.404 -7.59 -17.203 1 97.38 97 ASP A O 1
ATOM 725 N N . TRP A 1 98 ? -3.947 -7.691 -19.344 1 96.88 98 TRP A N 1
ATOM 726 C CA . TRP A 1 98 ? -4.891 -8.797 -19.234 1 96.88 98 TRP A CA 1
ATOM 727 C C . TRP A 1 98 ? -4.27 -10.094 -19.766 1 96.88 98 TRP A C 1
ATOM 729 O O . TRP A 1 98 ? -4.977 -11.078 -19.984 1 96.88 98 TRP A O 1
ATOM 739 N N . SER A 1 99 ? -2.959 -10.125 -19.922 1 93.12 99 SER A N 1
ATOM 740 C CA . SER A 1 99 ? -2.344 -11.188 -20.719 1 93.12 99 SER A CA 1
ATOM 741 C C . SER A 1 99 ? -1.935 -12.367 -19.828 1 93.12 99 SER A C 1
ATOM 743 O O . SER A 1 99 ? -1.489 -13.398 -20.328 1 93.12 99 SER A O 1
ATOM 745 N N . SER A 1 100 ? -2.131 -12.188 -18.562 1 93.19 100 SER A N 1
ATOM 746 C CA . SER A 1 100 ? -1.582 -13.211 -17.672 1 93.19 100 SER A CA 1
ATOM 747 C C . SER A 1 100 ? -2.537 -13.516 -16.516 1 93.19 100 SER A C 1
ATOM 749 O O . SER A 1 100 ? -3.611 -12.922 -16.422 1 93.19 100 SER A O 1
ATOM 751 N N . ASN A 1 101 ? -2.068 -14.531 -15.727 1 94.75 101 ASN A N 1
ATOM 752 C CA . ASN A 1 101 ? -2.738 -14.914 -14.492 1 94.75 101 ASN A CA 1
ATOM 753 C C . ASN A 1 101 ? -1.97 -14.43 -13.266 1 94.75 101 ASN A C 1
ATOM 755 O O . ASN A 1 101 ? -0.762 -14.195 -13.336 1 94.75 101 ASN A O 1
ATOM 759 N N . CYS A 1 102 ? -2.719 -14.133 -12.273 1 95.75 102 CYS A N 1
ATOM 760 C CA . CYS A 1 102 ? -2.102 -14.016 -10.961 1 95.75 102 CYS A CA 1
ATOM 761 C C . CYS A 1 102 ? -2.311 -15.281 -10.141 1 95.75 102 CYS A C 1
ATOM 763 O O . CYS A 1 102 ? -3.406 -15.523 -9.625 1 95.75 102 CYS A O 1
ATOM 765 N N . GLY A 1 103 ? -1.302 -16.031 -9.953 1 94.12 103 GLY A N 1
ATOM 766 C CA . GLY A 1 103 ? -1.395 -17.281 -9.211 1 94.12 103 GLY A CA 1
ATOM 767 C C . GLY A 1 103 ? -1.832 -17.094 -7.77 1 94.12 103 GLY A C 1
ATOM 768 O O . GLY A 1 103 ? -2.533 -17.938 -7.211 1 94.12 103 GLY A O 1
ATOM 769 N N . ASN A 1 104 ? -1.43 -16.016 -7.145 1 97.44 104 ASN A N 1
ATOM 770 C CA . ASN A 1 104 ? -1.837 -15.727 -5.773 1 97.44 104 ASN A CA 1
ATOM 771 C C . ASN A 1 104 ? -3.338 -15.469 -5.68 1 97.44 104 ASN A C 1
ATOM 773 O O . ASN A 1 104 ? -4.023 -16.062 -4.848 1 97.44 104 ASN A O 1
ATOM 777 N N . LEU A 1 105 ? -3.834 -14.641 -6.57 1 98.62 105 LEU A N 1
ATOM 778 C CA . LEU A 1 105 ? -5.234 -14.242 -6.473 1 98.62 105 LEU A CA 1
ATOM 779 C C . LEU A 1 105 ? -6.148 -15.359 -6.98 1 98.62 105 LEU A C 1
ATOM 781 O O . LEU A 1 105 ? -7.359 -15.328 -6.746 1 98.62 105 LEU A O 1
ATOM 785 N N . SER A 1 106 ? -5.559 -16.391 -7.641 1 98.25 106 SER A N 1
ATOM 786 C CA . SER A 1 106 ? -6.34 -17.578 -7.938 1 98.25 106 SER A CA 1
ATOM 787 C C . SER A 1 106 ? -6.848 -18.25 -6.66 1 98.25 106 SER A C 1
ATOM 789 O O . SER A 1 106 ? -7.938 -18.812 -6.645 1 98.25 106 SER A O 1
ATOM 791 N N . THR A 1 107 ? -6.02 -18.141 -5.656 1 98.19 107 THR A N 1
ATOM 792 C CA . THR A 1 107 ? -6.406 -18.672 -4.352 1 98.19 107 THR A CA 1
ATOM 793 C C . THR A 1 107 ? -7.641 -17.953 -3.818 1 98.19 107 THR A C 1
ATOM 795 O O . THR A 1 107 ? -8.602 -18.594 -3.389 1 98.19 107 THR A O 1
ATOM 798 N N . ALA A 1 108 ? -7.609 -16.656 -3.863 1 98.75 108 ALA A N 1
ATOM 799 C CA . ALA A 1 108 ? -8.719 -15.828 -3.404 1 98.75 108 ALA A CA 1
ATOM 800 C C . ALA A 1 108 ? -9.938 -15.992 -4.309 1 98.75 108 ALA A C 1
ATOM 802 O O . ALA A 1 108 ? -11.078 -15.922 -3.848 1 98.75 108 ALA A O 1
ATOM 803 N N . ALA A 1 109 ? -9.695 -16.234 -5.617 1 98.81 109 ALA A N 1
ATOM 804 C CA . ALA A 1 109 ? -10.797 -16.422 -6.562 1 98.81 109 ALA A CA 1
ATOM 805 C C . ALA A 1 109 ? -11.664 -17.609 -6.16 1 98.81 109 ALA A C 1
ATOM 807 O O . ALA A 1 109 ? -12.898 -17.531 -6.219 1 98.81 109 ALA A O 1
ATOM 808 N N . GLY A 1 110 ? -11.047 -18.734 -5.77 1 98.75 110 GLY A N 1
ATOM 809 C CA . GLY A 1 110 ? -11.805 -19.891 -5.293 1 98.75 110 GLY A CA 1
ATOM 810 C C . GLY A 1 110 ? -12.656 -19.578 -4.074 1 98.75 110 GLY A C 1
ATOM 811 O O . GLY A 1 110 ? -13.844 -19.906 -4.039 1 98.75 110 GLY A O 1
ATOM 812 N N . ALA A 1 111 ? -12.047 -18.922 -3.104 1 98.62 111 ALA A N 1
ATOM 813 C CA . ALA A 1 111 ? -12.758 -18.547 -1.884 1 98.62 111 ALA A CA 1
ATOM 814 C C . ALA A 1 111 ? -13.883 -17.562 -2.188 1 98.62 111 ALA A C 1
ATOM 816 O O . ALA A 1 111 ? -14.984 -17.688 -1.649 1 98.62 111 ALA A O 1
ATOM 817 N N . PHE A 1 112 ? -13.633 -16.594 -3.066 1 98.81 112 PHE A N 1
ATOM 818 C CA . PHE A 1 112 ? -14.609 -15.586 -3.434 1 98.81 112 PHE A CA 1
ATOM 819 C C . PHE A 1 112 ? -15.812 -16.219 -4.133 1 98.81 112 PHE A C 1
ATOM 821 O O . PHE A 1 112 ? -16.953 -15.781 -3.936 1 98.81 112 PHE A O 1
ATOM 828 N N . ALA A 1 113 ? -15.539 -17.172 -4.988 1 98.75 113 ALA A N 1
ATOM 829 C CA . ALA A 1 113 ? -16.625 -17.828 -5.703 1 98.75 113 ALA A CA 1
ATOM 830 C C . ALA A 1 113 ? -17.656 -18.406 -4.734 1 98.75 113 ALA A C 1
ATOM 832 O O . ALA A 1 113 ? -18.859 -18.359 -5 1 98.75 113 ALA A O 1
ATOM 833 N N . ILE A 1 114 ? -17.172 -18.984 -3.637 1 97.94 114 ILE A N 1
ATOM 834 C CA . ILE A 1 114 ? -18.047 -19.547 -2.615 1 97.94 114 ILE A CA 1
ATOM 835 C C . ILE A 1 114 ? -18.75 -18.422 -1.865 1 97.94 114 ILE A C 1
ATOM 837 O O . ILE A 1 114 ? -19.969 -18.422 -1.716 1 97.94 114 ILE A O 1
ATOM 841 N N . GLN A 1 115 ? -18 -17.391 -1.468 1 96.12 115 GLN A N 1
ATOM 842 C CA . GLN A 1 115 ? -18.531 -16.266 -0.701 1 96.12 115 GLN A CA 1
ATOM 843 C C . GLN A 1 115 ? -19.578 -15.508 -1.499 1 96.12 115 GLN A C 1
ATOM 845 O O . GLN A 1 115 ? -20.562 -15.031 -0.936 1 96.12 115 GLN A O 1
ATOM 850 N N . ALA A 1 116 ? -19.328 -15.398 -2.785 1 96.75 116 ALA A N 1
ATOM 851 C CA . ALA A 1 116 ? -20.188 -14.617 -3.664 1 96.75 116 ALA A CA 1
ATOM 852 C C . ALA A 1 116 ? -21.422 -15.414 -4.082 1 96.75 116 ALA A C 1
ATOM 854 O O . ALA A 1 116 ? -22.328 -14.883 -4.723 1 96.75 116 ALA A O 1
ATOM 855 N N . GLY A 1 117 ? -21.453 -16.734 -3.803 1 96.12 117 GLY A N 1
ATOM 856 C CA . GLY A 1 117 ? -22.625 -17.547 -4.047 1 96.12 117 GLY A CA 1
ATOM 857 C C . GLY A 1 117 ? -22.609 -18.234 -5.398 1 96.12 117 GLY A C 1
ATOM 858 O O . GLY A 1 117 ? -23.594 -18.875 -5.789 1 96.12 117 GLY A O 1
ATOM 859 N N . TYR A 1 118 ? -21.5 -18.109 -6.156 1 97.44 118 TYR A N 1
ATOM 860 C CA . TYR A 1 118 ? -21.391 -18.812 -7.43 1 97.44 118 TYR A CA 1
ATOM 861 C C . TYR A 1 118 ? -21.266 -20.312 -7.215 1 97.44 118 TYR A C 1
ATOM 863 O O . TYR A 1 118 ? -21.688 -21.094 -8.07 1 97.44 118 TYR A O 1
ATOM 871 N N . VAL A 1 119 ? -20.625 -20.641 -6.094 1 97.19 119 VAL A N 1
ATOM 872 C CA . VAL A 1 119 ? -20.391 -22.047 -5.734 1 97.19 119 VAL A CA 1
ATOM 873 C C . VAL A 1 119 ? -20.969 -22.328 -4.348 1 97.19 119 VAL A C 1
ATOM 875 O O . VAL A 1 119 ? -20.781 -21.531 -3.418 1 97.19 119 VAL A O 1
ATOM 878 N N . ASP A 1 120 ? -21.672 -23.422 -4.207 1 95.38 120 ASP A N 1
ATOM 879 C CA . ASP A 1 120 ? -22.188 -23.828 -2.902 1 95.38 120 ASP A CA 1
ATOM 880 C C . ASP A 1 120 ? -21.047 -24.125 -1.931 1 95.38 120 ASP A C 1
ATOM 882 O O . ASP A 1 120 ? -20.031 -24.734 -2.309 1 95.38 120 ASP A O 1
ATOM 886 N N . ALA A 1 121 ? -21.172 -23.719 -0.683 1 92.94 121 ALA A N 1
ATOM 887 C CA . ALA A 1 121 ? -20.109 -23.828 0.318 1 92.94 121 ALA A CA 1
ATOM 888 C C . ALA A 1 121 ? -19.969 -25.266 0.82 1 92.94 121 ALA A C 1
ATOM 890 O O . ALA A 1 121 ? -18.969 -25.609 1.467 1 92.94 121 ALA A O 1
ATOM 891 N N . LYS A 1 122 ? -21 -26.156 0.525 1 90.31 122 LYS A N 1
ATOM 892 C CA . LYS A 1 122 ? -20.938 -27.531 1.025 1 90.31 122 LYS A CA 1
ATOM 893 C C . LYS A 1 122 ? -19.719 -28.266 0.459 1 90.31 122 LYS A C 1
ATOM 895 O O . LYS A 1 122 ? -19.406 -28.125 -0.721 1 90.31 122 LYS A O 1
ATOM 900 N N . ALA A 1 123 ? -19.109 -28.953 1.298 1 88.38 123 ALA A N 1
ATOM 901 C CA . ALA A 1 123 ? -17.953 -29.734 0.881 1 88.38 123 ALA A CA 1
ATOM 902 C C . ALA A 1 123 ? -18.344 -30.766 -0.178 1 88.38 123 ALA A C 1
ATOM 904 O O . ALA A 1 123 ? -19.531 -30.938 -0.484 1 88.38 123 ALA A O 1
ATOM 905 N N . ASN A 1 124 ? -17.312 -31.406 -0.727 1 85.12 124 ASN A N 1
ATOM 906 C CA . ASN A 1 124 ? -17.531 -32.312 -1.839 1 85.12 124 ASN A CA 1
ATOM 907 C C . ASN A 1 124 ? -18.438 -33.469 -1.438 1 85.12 124 ASN A C 1
ATOM 909 O O . ASN A 1 124 ? -19.156 -34.031 -2.277 1 85.12 124 ASN A O 1
ATOM 913 N N . ASP A 1 125 ? -18.469 -33.75 -0.17 1 89.62 125 ASP A N 1
ATOM 914 C CA . ASP A 1 125 ? -19.297 -34.844 0.313 1 89.62 125 ASP A CA 1
ATOM 915 C C . ASP A 1 125 ? -20.672 -34.344 0.758 1 89.62 125 ASP A C 1
ATOM 917 O O . ASP A 1 125 ? -21.453 -35.094 1.326 1 89.62 125 ASP A O 1
ATOM 921 N N . GLY A 1 126 ? -20.859 -33.125 0.605 1 88.19 126 GLY A N 1
ATOM 922 C CA . GLY A 1 126 ? -22.156 -32.562 0.947 1 88.19 126 GLY A CA 1
ATOM 923 C C . GLY A 1 126 ? -22.203 -32 2.359 1 88.19 126 GLY A C 1
ATOM 924 O O . GLY A 1 126 ? -23.156 -31.328 2.74 1 88.19 126 GLY A O 1
ATOM 925 N N . SER A 1 127 ? -21.172 -32.125 3.125 1 92.19 127 SER A N 1
ATOM 926 C CA . SER A 1 127 ? -21.109 -31.688 4.512 1 92.19 127 SER A CA 1
ATOM 927 C C . SER A 1 127 ? -20.844 -30.188 4.602 1 92.19 127 SER A C 1
ATOM 929 O O . SER A 1 127 ? -20.188 -29.609 3.729 1 92.19 127 SER A O 1
ATOM 931 N N . PRO A 1 128 ? -21.344 -29.547 5.66 1 92.75 128 PRO A N 1
ATOM 932 C CA . PRO A 1 128 ? -21.047 -28.125 5.863 1 92.75 128 PRO A CA 1
ATOM 933 C C . PRO A 1 128 ? -19.609 -27.875 6.289 1 92.75 128 PRO A C 1
ATOM 935 O O . PRO A 1 128 ? -19.172 -26.719 6.391 1 92.75 128 PRO A O 1
ATOM 938 N N . ASP A 1 129 ? -18.828 -28.953 6.492 1 95.25 129 ASP A N 1
ATOM 939 C CA . ASP A 1 129 ? -17.422 -28.875 6.855 1 95.25 129 ASP A CA 1
ATOM 940 C C . ASP A 1 129 ? -16.562 -29.703 5.895 1 95.25 129 ASP A C 1
ATOM 942 O O . ASP A 1 129 ? -17.047 -30.656 5.289 1 95.25 129 ASP A O 1
ATOM 946 N N . GLY A 1 130 ? -15.336 -29.312 5.746 1 96.06 130 GLY A N 1
ATOM 947 C CA . GLY A 1 130 ? -14.422 -30.062 4.902 1 96.06 130 GLY A CA 1
ATOM 948 C C . GLY A 1 130 ? -13.797 -29.203 3.805 1 96.06 130 GLY A C 1
ATOM 949 O O . GLY A 1 130 ? -13.508 -28.031 4.012 1 96.06 130 GLY A O 1
ATOM 950 N N . ILE A 1 131 ? -13.5 -29.797 2.643 1 97.94 131 ILE A N 1
ATOM 951 C CA . ILE A 1 131 ? -12.859 -29.125 1.524 1 97.94 131 ILE A CA 1
ATOM 952 C C . ILE A 1 131 ? -13.828 -29.016 0.354 1 97.94 131 ILE A C 1
ATOM 954 O O . ILE A 1 131 ? -14.383 -30.031 -0.095 1 97.94 131 ILE A O 1
ATOM 958 N N . ARG A 1 132 ? -14.125 -27.844 -0.051 1 97.81 132 ARG A N 1
ATOM 959 C CA . ARG A 1 132 ? -14.898 -27.625 -1.271 1 97.81 132 ARG A CA 1
ATOM 960 C C . ARG A 1 132 ? -13.977 -27.391 -2.463 1 97.81 132 ARG A C 1
ATOM 962 O O . ARG A 1 132 ? -13.156 -26.469 -2.451 1 97.81 132 ARG A O 1
ATOM 969 N N . THR A 1 133 ? -14.094 -28.172 -3.48 1 98 133 THR A N 1
ATOM 970 C CA . THR A 1 133 ? -13.305 -28.031 -4.695 1 98 133 THR A CA 1
ATOM 971 C C . THR A 1 133 ? -13.977 -27.062 -5.664 1 98 133 THR A C 1
ATOM 973 O O . THR A 1 133 ? -15.148 -27.234 -6 1 98 133 THR A O 1
ATOM 976 N N . VAL A 1 134 ? -13.328 -26.016 -6.035 1 98.62 134 VAL A N 1
ATOM 977 C CA . VAL A 1 134 ? -13.812 -25.031 -6.996 1 98.62 134 VAL A CA 1
ATOM 978 C C . VAL A 1 134 ? -13.008 -25.125 -8.289 1 98.62 134 VAL A C 1
ATOM 980 O O . VAL A 1 134 ? -11.797 -24.891 -8.289 1 98.62 134 VAL A O 1
ATOM 983 N N . ARG A 1 135 ? -13.602 -25.484 -9.383 1 98.62 135 ARG A N 1
ATOM 984 C CA . ARG A 1 135 ? -12.961 -25.531 -10.695 1 98.62 135 ARG A CA 1
ATOM 985 C C . ARG A 1 135 ? -13.086 -24.188 -11.406 1 98.62 135 ARG A C 1
ATOM 987 O O . ARG A 1 135 ? -14.18 -23.797 -11.82 1 98.62 135 ARG A O 1
ATOM 994 N N . ILE A 1 136 ? -11.992 -23.516 -11.609 1 98.81 136 ILE A N 1
ATOM 995 C CA . ILE A 1 136 ? -11.938 -22.141 -12.086 1 98.81 136 ILE A CA 1
ATOM 996 C C . ILE A 1 136 ? -11.438 -22.109 -13.531 1 98.81 136 ILE A C 1
ATOM 998 O O . ILE A 1 136 ? -10.375 -22.656 -13.836 1 98.81 136 ILE A O 1
ATOM 1002 N N . TRP A 1 137 ? -12.211 -21.516 -14.398 1 98.69 137 TRP A N 1
ATOM 1003 C CA . TRP A 1 137 ? -11.727 -21.188 -15.734 1 98.69 137 TRP A CA 1
ATOM 1004 C C . TRP A 1 137 ? -10.992 -19.859 -15.734 1 98.69 137 TRP A C 1
ATOM 1006 O O . TRP A 1 137 ? -11.617 -18.797 -15.641 1 98.69 137 TRP A O 1
ATOM 1016 N N . GLN A 1 138 ? -9.688 -19.922 -15.75 1 97.75 138 GLN A N 1
ATOM 1017 C CA . GLN A 1 138 ? -8.906 -18.688 -15.898 1 97.75 138 GLN A CA 1
ATOM 1018 C C . GLN A 1 138 ? -9 -18.141 -17.312 1 97.75 138 GLN A C 1
ATOM 1020 O O . GLN A 1 138 ? -8.289 -18.594 -18.219 1 97.75 138 GLN A O 1
ATOM 1025 N N . ALA A 1 139 ? -9.727 -17.109 -17.484 1 97.12 139 ALA A N 1
ATOM 1026 C CA . ALA A 1 139 ? -10.188 -16.688 -18.797 1 97.12 139 ALA A CA 1
ATOM 1027 C C . ALA A 1 139 ? -9.109 -15.883 -19.531 1 97.12 139 ALA A C 1
ATOM 1029 O O . ALA A 1 139 ? -9.133 -15.773 -20.75 1 97.12 139 ALA A O 1
ATOM 1030 N N . ASN A 1 140 ? -8.148 -15.273 -18.797 1 95.69 140 ASN A N 1
ATOM 1031 C CA . ASN A 1 140 ? -7.078 -14.539 -19.453 1 95.69 140 ASN A CA 1
ATOM 1032 C C . ASN A 1 140 ? -6.254 -15.445 -20.359 1 95.69 140 ASN A C 1
ATOM 1034 O O . ASN A 1 140 ? -5.895 -15.055 -21.469 1 95.69 140 ASN A O 1
ATOM 1038 N N . ILE A 1 141 ? -5.965 -16.672 -19.844 1 92.69 141 ILE A N 1
ATOM 1039 C CA . ILE A 1 141 ? -4.969 -17.5 -20.516 1 92.69 141 ILE A CA 1
ATOM 1040 C C . ILE A 1 141 ? -5.625 -18.781 -21.016 1 92.69 141 ILE A C 1
ATOM 1042 O O . ILE A 1 141 ? -4.98 -19.594 -21.703 1 92.69 141 ILE A O 1
ATOM 1046 N N . GLY A 1 142 ? -6.867 -19.016 -20.719 1 94.5 142 GLY A N 1
ATOM 1047 C CA . GLY A 1 142 ? -7.574 -20.203 -21.156 1 94.5 142 GLY A CA 1
ATOM 1048 C C . GLY A 1 142 ? -7.051 -21.484 -20.531 1 94.5 142 GLY A C 1
ATOM 1049 O O . GLY A 1 142 ? -6.719 -22.438 -21.234 1 94.5 142 GLY A O 1
ATOM 1050 N N . LYS A 1 143 ? -6.969 -21.5 -19.219 1 94.94 143 LYS A N 1
ATOM 1051 C CA . LYS A 1 143 ? -6.488 -22.656 -18.453 1 94.94 143 LYS A CA 1
ATOM 1052 C C . LYS A 1 143 ? -7.398 -22.953 -17.266 1 94.94 143 LYS A C 1
ATOM 1054 O O . LYS A 1 143 ? -8.164 -22.078 -16.844 1 94.94 143 LYS A O 1
ATOM 1059 N N . THR A 1 144 ? -7.297 -24.188 -16.766 1 97.19 144 THR A N 1
ATOM 1060 C CA . THR A 1 144 ? -8.078 -24.609 -15.609 1 97.19 144 THR A CA 1
ATOM 1061 C C . THR A 1 144 ? -7.227 -24.578 -14.344 1 97.19 144 THR A C 1
ATOM 1063 O O . THR A 1 144 ? -6.098 -25.062 -14.328 1 97.19 144 THR A O 1
ATOM 1066 N N . ILE A 1 145 ? -7.727 -23.953 -13.336 1 98.06 145 ILE A N 1
ATOM 1067 C CA . ILE A 1 145 ? -7.152 -23.984 -12 1 98.06 145 ILE A CA 1
ATOM 1068 C C . ILE A 1 145 ? -8.156 -24.578 -11.016 1 98.06 145 ILE A C 1
ATOM 1070 O O . ILE A 1 145 ? -9.336 -24.203 -11.023 1 98.06 145 ILE A O 1
ATOM 1074 N N . VAL A 1 146 ? -7.738 -25.5 -10.242 1 98.5 146 VAL A N 1
ATOM 1075 C CA . VAL A 1 146 ? -8.594 -26.094 -9.234 1 98.5 146 VAL A CA 1
ATOM 1076 C C . VAL A 1 146 ? -8.164 -25.625 -7.844 1 98.5 146 VAL A C 1
ATOM 1078 O O . VAL A 1 146 ? -7.008 -25.781 -7.457 1 98.5 146 VAL A O 1
ATOM 1081 N N . ALA A 1 147 ? -9.062 -25.047 -7.129 1 98.62 147 ALA A N 1
ATOM 1082 C CA . ALA A 1 147 ? -8.805 -24.594 -5.766 1 98.62 147 ALA A CA 1
ATOM 1083 C C . ALA A 1 147 ? -9.523 -25.469 -4.75 1 98.62 147 ALA A C 1
ATOM 1085 O O . ALA A 1 147 ? -10.719 -25.75 -4.891 1 98.62 147 ALA A O 1
ATOM 1086 N N . HIS A 1 148 ? -8.852 -25.984 -3.791 1 98.56 148 HIS A N 1
ATOM 1087 C CA . HIS A 1 148 ? -9.422 -26.75 -2.684 1 98.56 148 HIS A CA 1
ATOM 1088 C C . HIS A 1 148 ? -9.617 -25.875 -1.453 1 98.56 148 HIS A C 1
ATOM 1090 O O . HIS A 1 148 ? -8.688 -25.688 -0.667 1 98.56 148 HIS A O 1
ATOM 1096 N N . VAL A 1 149 ? -10.844 -25.406 -1.234 1 98.5 149 VAL A N 1
ATOM 1097 C CA . VAL A 1 149 ? -11.141 -24.359 -0.261 1 98.5 149 VAL A CA 1
ATOM 1098 C C . VAL A 1 149 ? -11.734 -24.984 1 1 98.5 149 VAL A C 1
ATOM 1100 O O . VAL A 1 149 ? -12.789 -25.625 0.947 1 98.5 149 VAL A O 1
ATOM 1103 N N . PRO A 1 150 ? -11.07 -24.766 2.105 1 98 150 PRO A N 1
ATOM 1104 C CA . PRO A 1 150 ? -11.68 -25.25 3.35 1 98 150 PRO A CA 1
ATOM 1105 C C . PRO A 1 150 ? -12.953 -24.5 3.723 1 98 150 PRO A C 1
ATOM 1107 O O . PRO A 1 150 ? -13.016 -23.281 3.562 1 98 150 PRO A O 1
ATOM 1110 N N . VAL A 1 151 ? -13.922 -25.219 4.18 1 96.81 151 VAL A N 1
ATOM 1111 C CA . VAL A 1 151 ? -15.203 -24.656 4.594 1 96.81 151 VAL A CA 1
ATOM 1112 C C . VAL A 1 151 ? -15.586 -25.188 5.969 1 96.81 151 VAL A C 1
ATOM 1114 O O . VAL A 1 151 ? -15.25 -26.328 6.312 1 96.81 151 VAL A O 1
ATOM 1117 N N . SER A 1 152 ? -16.156 -24.422 6.742 1 95.12 152 SER A N 1
ATOM 1118 C CA . SER A 1 152 ? -16.703 -24.75 8.062 1 95.12 152 SER A CA 1
ATOM 1119 C C . SER A 1 152 ? -18.016 -24.031 8.312 1 95.12 152 SER A C 1
ATOM 1121 O O . SER A 1 152 ? -18.125 -22.812 8.148 1 95.12 152 SER A O 1
ATOM 1123 N N . GLY A 1 153 ? -19.078 -24.781 8.727 1 92.94 153 GLY A N 1
ATOM 1124 C CA . GLY A 1 153 ? -20.375 -24.188 8.961 1 92.94 153 GLY A CA 1
ATOM 1125 C C . GLY A 1 153 ? -21 -23.578 7.719 1 92.94 153 GLY A C 1
ATOM 1126 O O . GLY A 1 153 ? -21.719 -22.578 7.805 1 92.94 153 GLY A O 1
ATOM 1127 N N . GLY A 1 154 ? -20.594 -24.047 6.633 1 92.12 154 GLY A N 1
ATOM 1128 C CA . GLY A 1 154 ? -21.172 -23.578 5.383 1 92.12 154 GLY A CA 1
ATOM 1129 C C . GLY A 1 154 ? -20.547 -22.281 4.887 1 92.12 154 GLY A C 1
ATOM 1130 O O . GLY A 1 154 ? -21.141 -21.594 4.055 1 92.12 154 GLY A O 1
ATOM 1131 N N . GLU A 1 155 ? -19.422 -21.969 5.422 1 94.56 155 GLU A N 1
ATOM 1132 C CA . GLU A 1 155 ? -18.703 -20.766 4.996 1 94.56 155 GLU A CA 1
ATOM 1133 C C . GLU A 1 155 ? -17.219 -21.062 4.766 1 94.56 155 GLU A C 1
ATOM 1135 O O . GLU A 1 155 ? -16.688 -22.031 5.305 1 94.56 155 GLU A O 1
ATOM 1140 N N . VAL A 1 156 ? -16.625 -20.281 3.947 1 97.12 156 VAL A N 1
ATOM 1141 C CA . VAL A 1 156 ? -15.188 -20.422 3.744 1 97.12 156 VAL A CA 1
ATOM 1142 C C . VAL A 1 156 ? -14.461 -20.281 5.078 1 97.12 156 VAL A C 1
ATOM 1144 O O . VAL A 1 156 ? -14.719 -19.359 5.844 1 97.12 156 VAL A O 1
ATOM 1147 N N . LEU A 1 157 ? -13.641 -21.234 5.418 1 97.12 157 LEU A N 1
ATOM 1148 C CA . LEU A 1 157 ? -12.758 -21.156 6.582 1 97.12 157 LEU A CA 1
ATOM 1149 C C . LEU A 1 157 ? -11.484 -20.391 6.25 1 97.12 157 LEU A C 1
ATOM 1151 O O . LEU A 1 157 ? -10.664 -20.844 5.453 1 97.12 157 LEU A O 1
ATOM 1155 N N . GLU A 1 158 ? -11.266 -19.234 6.906 1 97 158 GLU A N 1
ATOM 1156 C CA . GLU A 1 158 ? -10.117 -18.406 6.574 1 97 158 GLU A CA 1
ATOM 1157 C C . GLU A 1 158 ? -8.992 -18.578 7.602 1 97 158 GLU A C 1
ATOM 1159 O O . GLU A 1 158 ? -7.816 -18.438 7.266 1 97 158 GLU A O 1
ATOM 1164 N N . THR A 1 159 ? -9.344 -18.844 8.836 1 96.88 159 THR A N 1
ATOM 1165 C CA . THR A 1 159 ? -8.344 -18.953 9.891 1 96.88 159 THR A CA 1
ATOM 1166 C C . THR A 1 159 ? -7.777 -20.375 9.945 1 96.88 159 THR A C 1
ATOM 1168 O O . THR A 1 159 ? -8.453 -21.328 9.562 1 96.88 159 THR A O 1
ATOM 1171 N N . GLY A 1 160 ? -6.59 -20.5 10.312 1 96.69 160 GLY A N 1
ATOM 1172 C CA . GLY A 1 160 ? -5.883 -21.766 10.422 1 96.69 160 GLY A CA 1
ATOM 1173 C C . GLY A 1 160 ? -4.426 -21.609 10.82 1 96.69 160 GLY A C 1
ATOM 1174 O O . GLY A 1 160 ? -4.016 -20.531 11.266 1 96.69 160 GLY A O 1
ATOM 1175 N N . ASP A 1 161 ? -3.646 -22.641 10.641 1 97 161 ASP A N 1
ATOM 1176 C CA . ASP A 1 161 ? -2.285 -22.641 11.164 1 97 161 ASP A CA 1
ATOM 1177 C C . ASP A 1 161 ? -1.26 -22.656 10.031 1 97 161 ASP A C 1
ATOM 1179 O O . ASP A 1 161 ? -0.052 -22.672 10.281 1 97 161 ASP A O 1
ATOM 1183 N N . PHE A 1 162 ? -1.771 -22.625 8.828 1 97.75 162 PHE A N 1
ATOM 1184 C CA . PHE A 1 162 ? -0.87 -22.641 7.684 1 97.75 162 PHE A CA 1
ATOM 1185 C C . PHE A 1 162 ? -0.079 -21.328 7.605 1 97.75 162 PHE A C 1
ATOM 1187 O O . PHE A 1 162 ? -0.661 -20.25 7.582 1 97.75 162 PHE A O 1
ATOM 1194 N N . GLU A 1 163 ? 1.251 -21.484 7.586 1 97.69 163 GLU A N 1
ATOM 1195 C CA . GLU A 1 163 ? 2.143 -20.328 7.465 1 97.69 163 GLU A CA 1
ATOM 1196 C C . GLU A 1 163 ? 2.678 -20.188 6.043 1 97.69 163 GLU A C 1
ATOM 1198 O O . GLU A 1 163 ? 3.098 -21.172 5.438 1 97.69 163 GLU A O 1
ATOM 1203 N N . LEU A 1 164 ? 2.541 -19.094 5.504 1 97.44 164 LEU A N 1
ATOM 1204 C CA . LEU A 1 164 ? 3.066 -18.734 4.191 1 97.44 164 LEU A CA 1
ATOM 1205 C C . LEU A 1 164 ? 4.07 -17.594 4.293 1 97.44 164 LEU A C 1
ATOM 1207 O O . LEU A 1 164 ? 3.711 -16.484 4.672 1 97.44 164 LEU A O 1
ATOM 1211 N N . ASP A 1 165 ? 5.348 -17.859 3.953 1 97.62 165 ASP A N 1
ATOM 1212 C CA . ASP A 1 165 ? 6.344 -16.797 4.008 1 97.62 165 ASP A CA 1
ATOM 1213 C C . ASP A 1 165 ? 5.965 -15.641 3.084 1 97.62 165 ASP A C 1
ATOM 1215 O O . ASP A 1 165 ? 5.668 -15.852 1.906 1 97.62 165 ASP A O 1
ATOM 1219 N N . GLY A 1 166 ? 5.949 -14.453 3.613 1 97.44 166 GLY A N 1
ATOM 1220 C CA . GLY A 1 166 ? 5.469 -13.266 2.93 1 97.44 166 GLY A CA 1
ATOM 1221 C C . GLY A 1 166 ? 4.105 -12.805 3.416 1 97.44 166 GLY A C 1
ATOM 1222 O O . GLY A 1 166 ? 3.666 -11.703 3.094 1 97.44 166 GLY A O 1
ATOM 1223 N N . VAL A 1 167 ? 3.428 -13.617 4.141 1 98.06 167 VAL A N 1
ATOM 1224 C CA . VAL A 1 167 ? 2.162 -13.305 4.793 1 98.06 167 VAL A CA 1
ATOM 1225 C C . VAL A 1 167 ? 2.332 -13.367 6.309 1 98.06 167 VAL A C 1
ATOM 1227 O O . VAL A 1 167 ? 2.748 -14.391 6.855 1 98.06 167 VAL A O 1
ATOM 1230 N N . THR A 1 168 ? 1.972 -12.359 6.969 1 96.88 168 THR A N 1
ATOM 1231 C CA . THR A 1 168 ? 2.312 -12.141 8.375 1 96.88 168 THR A CA 1
ATOM 1232 C C . THR A 1 168 ? 1.588 -13.148 9.266 1 96.88 168 THR A C 1
ATOM 1234 O O . THR A 1 168 ? 2.174 -13.68 10.211 1 96.88 168 THR A O 1
ATOM 1237 N N . PHE A 1 169 ? 0.323 -13.414 9.008 1 97.12 169 PHE A N 1
ATOM 1238 C CA . PHE A 1 169 ? -0.491 -14.203 9.93 1 97.12 169 PHE A CA 1
ATOM 1239 C C . PHE A 1 169 ? -0.854 -15.547 9.32 1 97.12 169 PHE A C 1
ATOM 1241 O O . PHE A 1 169 ? -1.112 -15.641 8.117 1 97.12 169 PHE A O 1
ATOM 1248 N N . PRO A 1 170 ? -0.85 -16.594 10.164 1 97.19 170 PRO A N 1
ATOM 1249 C CA . PRO A 1 170 ? -1.285 -17.891 9.656 1 97.19 170 PRO A CA 1
ATOM 1250 C C . PRO A 1 170 ? -2.75 -17.891 9.227 1 97.19 170 PRO A C 1
ATOM 1252 O O . PRO A 1 170 ? -3.531 -17.047 9.664 1 97.19 170 PRO A O 1
ATOM 1255 N N . ALA A 1 171 ? -3.137 -18.828 8.414 1 97.56 171 ALA A N 1
ATOM 1256 C CA . ALA A 1 171 ? -4.488 -18.969 7.875 1 97.56 171 ALA A CA 1
ATOM 1257 C C . ALA A 1 171 ? -4.758 -20.391 7.398 1 97.56 171 ALA A C 1
ATOM 1259 O O . ALA A 1 171 ? -3.914 -21.266 7.566 1 97.56 171 ALA A O 1
ATOM 1260 N N . ALA A 1 172 ? -5.965 -20.594 6.977 1 98.12 172 ALA A N 1
ATOM 1261 C CA . ALA A 1 172 ? -6.281 -21.906 6.398 1 98.12 172 ALA A CA 1
ATOM 1262 C C . ALA A 1 172 ? -5.555 -22.109 5.074 1 98.12 172 ALA A C 1
ATOM 1264 O O . ALA A 1 172 ? -5.441 -21.172 4.27 1 98.12 172 ALA A O 1
ATOM 1265 N N . GLU A 1 173 ? -5.09 -23.328 4.91 1 98.56 173 GLU A N 1
ATOM 1266 C CA . GLU A 1 173 ? -4.402 -23.688 3.674 1 98.56 173 GLU A CA 1
ATOM 1267 C C . GLU A 1 173 ? -5.391 -23.891 2.531 1 98.56 173 GLU A C 1
ATOM 1269 O O . GLU A 1 173 ? -6.391 -24.594 2.689 1 98.56 173 GLU A O 1
ATOM 1274 N N . ILE A 1 174 ? -5.156 -23.297 1.44 1 98.62 174 ILE A N 1
ATOM 1275 C CA . ILE A 1 174 ? -5.859 -23.562 0.192 1 98.62 174 ILE A CA 1
ATOM 1276 C C . ILE A 1 174 ? -4.887 -24.125 -0.841 1 98.62 174 ILE A C 1
ATOM 1278 O O . ILE A 1 174 ? -3.918 -23.453 -1.215 1 98.62 174 ILE A O 1
ATOM 1282 N N . VAL A 1 175 ? -5.117 -25.297 -1.275 1 98.56 175 VAL A N 1
ATOM 1283 C CA . VAL A 1 175 ? -4.273 -25.953 -2.273 1 98.56 175 VAL A CA 1
ATOM 1284 C C . VAL A 1 175 ? -4.777 -25.609 -3.674 1 98.56 175 VAL A C 1
ATOM 1286 O O . VAL A 1 175 ? -5.977 -25.688 -3.945 1 98.56 175 VAL A O 1
ATOM 1289 N N . LEU A 1 176 ? -3.877 -25.219 -4.531 1 98.19 176 LEU A N 1
ATOM 1290 C CA . LEU A 1 176 ? -4.172 -24.938 -5.934 1 98.19 176 LEU A CA 1
ATOM 1291 C C . LEU A 1 176 ? -3.537 -25.984 -6.84 1 98.19 176 LEU A C 1
ATOM 1293 O O . LEU A 1 176 ? -2.404 -26.422 -6.609 1 98.19 176 LEU A O 1
ATOM 1297 N N . GLU A 1 177 ? -4.258 -26.375 -7.789 1 97.75 177 GLU A N 1
ATOM 1298 C CA . GLU A 1 177 ? -3.752 -27.188 -8.898 1 97.75 177 GLU A CA 1
ATOM 1299 C C . GLU A 1 177 ? -3.867 -26.438 -10.219 1 97.75 177 GLU A C 1
ATOM 1301 O O . GLU A 1 177 ? -4.961 -26.031 -10.617 1 97.75 177 GLU A O 1
ATOM 1306 N N . PHE A 1 178 ? -2.801 -26.234 -10.805 1 96.62 178 PHE A N 1
ATOM 1307 C CA . PHE A 1 178 ? -2.771 -25.719 -12.164 1 96.62 178 PHE A CA 1
ATOM 1308 C C . PHE A 1 178 ? -2.725 -26.844 -13.18 1 96.62 178 PHE A C 1
ATOM 1310 O O . PHE A 1 178 ? -1.719 -27.547 -13.281 1 96.62 178 PHE A O 1
ATOM 1317 N N . GLU A 1 179 ? -3.826 -26.953 -13.922 1 94.94 179 GLU A N 1
ATOM 1318 C CA . GLU A 1 179 ? -3.904 -28.047 -14.891 1 94.94 179 GLU A CA 1
ATOM 1319 C C . GLU A 1 179 ? -3.273 -27.656 -16.219 1 94.94 179 GLU A C 1
ATOM 1321 O O . GLU A 1 179 ? -3.604 -26.609 -16.781 1 94.94 179 GLU A O 1
ATOM 1326 N N . ASP A 1 180 ? -2.369 -28.469 -16.672 1 92.25 180 ASP A N 1
ATOM 1327 C CA . ASP A 1 180 ? -1.688 -28.25 -17.953 1 92.25 180 ASP A CA 1
ATOM 1328 C C . ASP A 1 180 ? -1.194 -26.812 -18.078 1 92.25 180 ASP A C 1
ATOM 1330 O O . ASP A 1 180 ? -1.548 -26.109 -19.016 1 92.25 180 ASP A O 1
ATOM 1334 N N . PRO A 1 181 ? -0.371 -26.438 -17.125 1 90.56 181 PRO A N 1
ATOM 1335 C CA . PRO A 1 181 ? -0.018 -25.016 -17.047 1 90.56 181 PRO A CA 1
ATOM 1336 C C . PRO A 1 181 ? 0.833 -24.562 -18.234 1 90.56 181 PRO A C 1
ATOM 1338 O O . PRO A 1 181 ? 1.062 -23.359 -18.406 1 90.56 181 PRO A O 1
ATOM 1341 N N . ALA A 1 182 ? 1.286 -25.406 -19.031 1 84.38 182 ALA A N 1
ATOM 1342 C CA . ALA A 1 182 ? 2.07 -25.031 -20.203 1 84.38 182 ALA A CA 1
ATOM 1343 C C . ALA A 1 182 ? 1.166 -24.547 -21.344 1 84.38 182 ALA A C 1
ATOM 1345 O O . ALA A 1 182 ? 0.027 -25 -21.469 1 84.38 182 ALA A O 1
ATOM 1346 N N . ASP A 1 183 ? 1.457 -23.484 -22.078 1 68.56 183 ASP A N 1
ATOM 1347 C CA . ASP A 1 183 ? 0.633 -22.938 -23.141 1 68.56 183 ASP A CA 1
ATOM 1348 C C . ASP A 1 183 ? 0.465 -23.953 -24.281 1 68.56 183 ASP A C 1
ATOM 1350 O O . ASP A 1 183 ? 1.381 -24.719 -24.562 1 68.56 183 ASP A O 1
ATOM 1354 N N . GLY A 1 184 ? -0.791 -24.312 -24.562 1 54.12 184 GLY A N 1
ATOM 1355 C CA . GLY A 1 184 ? -1.161 -25.312 -25.547 1 54.12 184 GLY A CA 1
ATOM 1356 C C . GLY A 1 184 ? -0.421 -25.156 -26.859 1 54.12 184 GLY A C 1
ATOM 1357 O O . GLY A 1 184 ? -0.089 -26.156 -27.516 1 54.12 184 GLY A O 1
ATOM 1358 N N . GLY A 1 185 ? -0.381 -23.906 -27.391 1 51.91 185 GLY A N 1
ATOM 1359 C CA . GLY A 1 185 ? 0.068 -23.828 -28.781 1 51.91 185 GLY A CA 1
ATOM 1360 C C . GLY A 1 185 ? 1.573 -23.938 -28.922 1 51.91 185 GLY A C 1
ATOM 1361 O O . GLY A 1 185 ? 2.09 -24 -30.031 1 51.91 185 GLY A O 1
ATOM 1362 N N . GLY A 1 186 ? 2.244 -24.156 -27.641 1 59.28 186 GLY A N 1
ATOM 1363 C CA . GLY A 1 186 ? 3.688 -24.219 -27.797 1 59.28 186 GLY A CA 1
ATOM 1364 C C . GLY A 1 186 ? 4.359 -25.172 -26.828 1 59.28 186 GLY A C 1
ATOM 1365 O O . GLY A 1 186 ? 3.699 -25.75 -25.969 1 59.28 186 GLY A O 1
ATOM 1366 N N . ALA A 1 187 ? 5.512 -25.469 -27.094 1 80.56 187 ALA A N 1
ATOM 1367 C CA . ALA A 1 187 ? 6.406 -26.328 -26.328 1 80.56 187 ALA A CA 1
ATOM 1368 C C . ALA A 1 187 ? 6.789 -25.672 -25 1 80.56 187 ALA A C 1
ATOM 1370 O O . ALA A 1 187 ? 6.914 -24.453 -24.922 1 80.56 187 ALA A O 1
ATOM 1371 N N . MET A 1 188 ? 6.602 -26.344 -23.891 1 93.31 188 MET A N 1
ATOM 1372 C CA . MET A 1 188 ? 7.094 -25.922 -22.578 1 93.31 188 MET A CA 1
ATOM 1373 C C . MET A 1 188 ? 8.414 -25.156 -22.719 1 93.31 188 MET A C 1
ATOM 1375 O O . MET A 1 188 ? 8.648 -24.188 -22.016 1 93.31 188 MET A O 1
ATOM 1379 N N . PHE A 1 189 ? 9.117 -25.562 -23.688 1 96.19 189 PHE A N 1
ATOM 1380 C CA . PHE A 1 189 ? 10.352 -24.891 -24.047 1 96.19 189 PHE A CA 1
ATOM 1381 C C . PHE A 1 189 ? 10.266 -24.328 -25.469 1 96.19 189 PHE A C 1
ATOM 1383 O O . PHE A 1 189 ? 10.547 -25.031 -26.438 1 96.19 189 PHE A O 1
ATOM 1390 N N . PRO A 1 190 ? 10 -23.016 -25.594 1 94.06 190 PRO A N 1
ATOM 1391 C CA . PRO A 1 190 ? 9.641 -22.438 -26.891 1 94.06 190 PRO A CA 1
ATOM 1392 C C . PRO A 1 190 ? 10.766 -22.531 -27.906 1 94.06 190 PRO A C 1
ATOM 1394 O O . PRO A 1 190 ? 10.508 -22.547 -29.125 1 94.06 190 PRO A O 1
ATOM 1397 N N . THR A 1 191 ? 12.031 -22.688 -27.5 1 95.25 191 THR A N 1
ATOM 1398 C CA . THR A 1 191 ? 13.164 -22.719 -28.422 1 95.25 191 THR A CA 1
ATOM 1399 C C . THR A 1 191 ? 13.555 -24.156 -28.75 1 95.25 191 THR A C 1
ATOM 1401 O O . THR A 1 191 ? 14.406 -24.391 -29.609 1 95.25 191 THR A O 1
ATOM 1404 N N . GLY A 1 192 ? 13.008 -25.062 -28.016 1 93.5 192 GLY A N 1
ATOM 1405 C CA . GLY A 1 192 ? 13.375 -26.453 -28.172 1 93.5 192 GLY A CA 1
ATOM 1406 C C . GLY A 1 192 ? 14.578 -26.844 -27.328 1 93.5 192 GLY A C 1
ATOM 1407 O O . GLY A 1 192 ? 14.938 -28.031 -27.266 1 93.5 192 GLY A O 1
ATOM 1408 N N . ASN A 1 193 ? 15.188 -25.922 -26.703 1 96.31 193 ASN A N 1
ATOM 1409 C CA . ASN A 1 193 ? 16.359 -26.172 -25.875 1 96.31 193 ASN A CA 1
ATOM 1410 C C . ASN A 1 193 ? 16.047 -26 -24.391 1 96.31 193 ASN A C 1
ATOM 1412 O O . ASN A 1 193 ? 1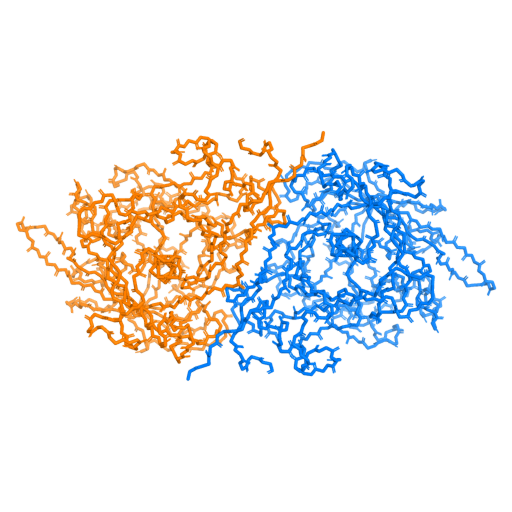5.234 -25.156 -24.016 1 96.31 193 ASN A O 1
ATOM 1416 N N . LEU A 1 194 ? 16.703 -26.812 -23.609 1 97.31 194 LEU A N 1
ATOM 1417 C CA . LEU A 1 194 ? 16.578 -26.641 -22.156 1 97.31 194 LEU A CA 1
ATOM 1418 C C . LEU A 1 194 ? 17.391 -25.453 -21.672 1 97.31 194 LEU A C 1
ATOM 1420 O O . LEU A 1 194 ? 17.062 -24.828 -20.672 1 97.31 194 LEU A O 1
ATOM 1424 N N . VAL A 1 195 ? 18.469 -25.234 -22.344 1 98.56 195 VAL A N 1
ATOM 1425 C CA . VAL A 1 195 ? 19.328 -24.094 -22.062 1 98.56 195 VAL A CA 1
ATOM 1426 C C . VAL A 1 195 ? 19.672 -23.359 -23.359 1 98.56 195 VAL A C 1
ATOM 1428 O O . VAL A 1 195 ? 20.078 -23.984 -24.344 1 98.56 195 VAL A O 1
ATOM 1431 N N . ASP A 1 196 ? 19.391 -22.078 -23.344 1 98.44 196 ASP A N 1
ATOM 1432 C CA . ASP A 1 196 ? 19.719 -21.188 -24.453 1 98.44 196 ASP A CA 1
ATOM 1433 C C . ASP A 1 196 ? 20.828 -20.219 -24.062 1 98.44 196 ASP A C 1
ATOM 1435 O O . ASP A 1 196 ? 21.234 -20.172 -22.906 1 98.44 196 ASP A O 1
ATOM 1439 N N . THR A 1 197 ? 21.375 -19.578 -25.062 1 98.25 197 THR A N 1
ATOM 1440 C CA . THR A 1 197 ? 22.297 -18.469 -24.844 1 98.25 197 THR A CA 1
ATOM 1441 C C . THR A 1 197 ? 21.656 -17.141 -25.266 1 98.25 197 THR A C 1
ATOM 1443 O O . THR A 1 197 ? 21.203 -17 -26.406 1 98.25 197 THR A O 1
ATOM 1446 N N . LEU A 1 198 ? 21.547 -16.203 -24.312 1 97.75 198 LEU A N 1
ATOM 1447 C CA . LEU A 1 198 ? 21.031 -14.875 -24.594 1 97.75 198 LEU A CA 1
ATOM 1448 C C . LEU A 1 198 ? 22.172 -13.867 -24.719 1 97.75 198 LEU A C 1
ATOM 1450 O O . LEU A 1 198 ? 23.219 -14.039 -24.109 1 97.75 198 LEU A O 1
ATOM 1454 N N . ASP A 1 199 ? 21.938 -12.883 -25.562 1 92.31 199 ASP A N 1
ATOM 1455 C CA . ASP A 1 199 ? 22.859 -11.742 -25.578 1 92.31 199 ASP A CA 1
ATOM 1456 C C . ASP A 1 199 ? 22.578 -10.797 -24.406 1 92.31 199 ASP A C 1
ATOM 1458 O O . ASP A 1 199 ? 21.625 -10.008 -24.453 1 92.31 199 ASP A O 1
ATOM 1462 N N . GLY A 1 200 ? 23.359 -10.945 -23.422 1 86.75 200 GLY A N 1
ATOM 1463 C CA . GLY A 1 200 ? 23.188 -10.055 -22.281 1 86.75 200 GLY A CA 1
ATOM 1464 C C . GLY A 1 200 ? 23.953 -8.75 -22.422 1 86.75 200 GLY A C 1
ATOM 1465 O O . GLY A 1 200 ? 24.75 -8.586 -23.359 1 86.75 200 GLY A O 1
ATOM 1466 N N . PRO A 1 201 ? 23.594 -7.82 -21.578 1 85.56 201 PRO A N 1
ATOM 1467 C CA . PRO A 1 201 ? 24.266 -6.516 -21.625 1 85.56 201 PRO A CA 1
ATOM 1468 C C . PRO A 1 201 ? 25.781 -6.625 -21.484 1 85.56 201 PRO A C 1
ATOM 1470 O O . PRO A 1 201 ? 26.516 -5.805 -22.031 1 85.56 201 PRO A O 1
ATOM 1473 N N . ASP A 1 202 ? 26.281 -7.637 -20.719 1 88.12 202 ASP A N 1
ATOM 1474 C CA . ASP A 1 202 ? 27.703 -7.789 -20.484 1 88.12 202 ASP A CA 1
ATOM 1475 C C . ASP A 1 202 ? 28.281 -8.969 -21.266 1 88.12 202 ASP A C 1
ATOM 1477 O O . ASP A 1 202 ? 29.359 -9.461 -20.953 1 88.12 202 ASP A O 1
ATOM 1481 N N . GLY A 1 203 ? 27.547 -9.492 -22.203 1 91.69 203 GLY A N 1
ATOM 1482 C CA . GLY A 1 203 ? 27.953 -10.648 -22.984 1 91.69 203 GLY A CA 1
ATOM 1483 C C . GLY A 1 203 ? 26.953 -11.781 -22.953 1 91.69 203 GLY A C 1
ATOM 1484 O O . GLY A 1 203 ? 25.859 -11.641 -22.391 1 91.69 203 GLY A O 1
ATOM 1485 N N . PRO A 1 204 ? 27.359 -12.844 -23.625 1 96.19 204 PRO A N 1
ATOM 1486 C CA . PRO A 1 204 ? 26.438 -13.984 -23.656 1 96.19 204 PRO A CA 1
ATOM 1487 C C . PRO A 1 204 ? 26.188 -14.586 -22.281 1 96.19 204 PRO A C 1
ATOM 1489 O O . PRO A 1 204 ? 27.109 -14.672 -21.469 1 96.19 204 PRO A O 1
ATOM 1492 N N . ILE A 1 205 ? 24.969 -14.992 -22.062 1 97.44 205 ILE A N 1
ATOM 1493 C CA . ILE A 1 205 ? 24.578 -15.578 -20.781 1 97.44 205 ILE A CA 1
ATOM 1494 C C . ILE A 1 205 ? 23.641 -16.766 -21.016 1 97.44 205 ILE A C 1
ATOM 1496 O O . ILE A 1 205 ? 22.781 -16.719 -21.906 1 97.44 205 ILE A O 1
ATOM 1500 N N . GLN A 1 206 ? 23.828 -17.812 -20.203 1 98.44 206 GLN A N 1
ATOM 1501 C CA . GLN A 1 206 ? 22.953 -18.969 -20.312 1 98.44 206 GLN A CA 1
ATOM 1502 C C . GLN A 1 206 ? 21.609 -18.703 -19.641 1 98.44 206 GLN A C 1
ATOM 1504 O O . GLN A 1 206 ? 21.547 -18.031 -18.609 1 98.44 206 GLN A O 1
ATOM 1509 N N . ALA A 1 207 ? 20.547 -19.25 -20.281 1 98.81 207 ALA A N 1
ATOM 1510 C CA . ALA A 1 207 ? 19.219 -19.031 -19.75 1 98.81 207 ALA A CA 1
ATOM 1511 C C . ALA A 1 207 ? 18.312 -20.234 -20.031 1 98.81 207 ALA A C 1
ATOM 1513 O O . ALA A 1 207 ? 18.453 -20.891 -21.078 1 98.81 207 ALA A O 1
ATOM 1514 N N . THR A 1 208 ? 17.484 -20.625 -19.141 1 98.75 208 THR A N 1
ATOM 1515 C CA . THR A 1 208 ? 16.344 -21.469 -19.438 1 98.75 208 THR A CA 1
ATOM 1516 C C . THR A 1 208 ? 15.102 -20.625 -19.734 1 98.75 208 THR A C 1
ATOM 1518 O O . THR A 1 208 ? 14.719 -19.766 -18.938 1 98.75 208 THR A O 1
ATOM 1521 N N . LEU A 1 209 ? 14.562 -20.766 -20.922 1 98.06 209 LEU A N 1
ATOM 1522 C CA . LEU A 1 209 ? 13.328 -20.125 -21.359 1 98.06 209 LEU A CA 1
ATOM 1523 C C . LEU A 1 209 ? 12.156 -21.109 -21.328 1 98.06 209 LEU A C 1
ATOM 1525 O O . LEU A 1 209 ? 12.18 -22.141 -22 1 98.06 209 LEU A O 1
ATOM 1529 N N . ILE A 1 210 ? 11.156 -20.812 -20.547 1 97.19 210 ILE A N 1
ATOM 1530 C CA . ILE A 1 210 ? 10.109 -21.812 -20.328 1 97.19 210 ILE A CA 1
ATOM 1531 C C . ILE A 1 210 ? 8.742 -21.141 -20.391 1 97.19 210 ILE A C 1
ATOM 1533 O O . ILE A 1 210 ? 8.609 -19.953 -20.047 1 97.19 210 ILE A O 1
ATOM 1537 N N . ASN A 1 211 ? 7.742 -21.812 -20.859 1 94.94 211 ASN A N 1
ATOM 1538 C CA . ASN A 1 211 ? 6.344 -21.406 -20.875 1 94.94 211 ASN A CA 1
ATOM 1539 C C . ASN A 1 211 ? 5.477 -22.344 -20.047 1 94.94 211 ASN A C 1
ATOM 1541 O O . ASN A 1 211 ? 4.836 -23.25 -20.578 1 94.94 211 ASN A O 1
ATOM 1545 N N . ALA A 1 212 ? 5.395 -22.156 -18.844 1 94.06 212 ALA A N 1
ATOM 1546 C CA . ALA A 1 212 ? 4.578 -22.891 -17.875 1 94.06 212 ALA A CA 1
ATOM 1547 C C . ALA A 1 212 ? 4.164 -21.969 -16.719 1 94.06 212 ALA A C 1
ATOM 1549 O O . ALA A 1 212 ? 5.008 -21.516 -15.945 1 94.06 212 ALA A O 1
ATOM 1550 N N . GLY A 1 213 ? 2.832 -21.734 -16.516 1 92.38 213 GLY A N 1
ATOM 1551 C CA . GLY A 1 213 ? 2.367 -20.734 -15.586 1 92.38 213 GLY A CA 1
ATOM 1552 C C . GLY A 1 213 ? 2.469 -19.312 -16.141 1 92.38 213 GLY A C 1
ATOM 1553 O O . GLY A 1 213 ? 1.457 -18.719 -16.5 1 92.38 213 GLY A O 1
ATOM 1554 N N . ILE A 1 214 ? 3.621 -18.844 -16.297 1 93.38 214 ILE A N 1
ATOM 1555 C CA . ILE A 1 214 ? 3.969 -17.609 -16.984 1 93.38 214 ILE A CA 1
ATOM 1556 C C . ILE A 1 214 ? 5.25 -17.812 -17.781 1 93.38 214 ILE A C 1
ATOM 1558 O O . ILE A 1 214 ? 6.156 -18.531 -17.359 1 93.38 214 ILE A O 1
ATOM 1562 N N . PRO A 1 215 ? 5.273 -17.25 -19 1 95.62 215 PRO A N 1
ATOM 1563 C CA . PRO A 1 215 ? 6.586 -17.281 -19.641 1 95.62 215 PRO A CA 1
ATOM 1564 C C . PRO A 1 215 ? 7.691 -16.719 -18.766 1 95.62 215 PRO A C 1
ATOM 1566 O O . PRO A 1 215 ? 7.508 -15.664 -18.141 1 95.62 215 PRO A O 1
ATOM 1569 N N . ALA A 1 216 ? 8.812 -17.422 -18.641 1 97.5 216 ALA A N 1
ATOM 1570 C CA . ALA A 1 216 ? 9.844 -17.016 -17.703 1 97.5 216 ALA A CA 1
ATOM 1571 C C . ALA A 1 216 ? 11.242 -17.219 -18.281 1 97.5 216 ALA A C 1
ATOM 1573 O O . ALA A 1 216 ? 11.453 -18.141 -19.078 1 97.5 216 ALA A O 1
ATOM 1574 N N . VAL A 1 217 ? 12.086 -16.344 -17.953 1 98.5 217 VAL A N 1
ATOM 1575 C CA . VAL A 1 217 ? 13.516 -16.406 -18.25 1 98.5 217 VAL A CA 1
ATOM 1576 C C . VAL A 1 217 ? 14.305 -16.625 -16.953 1 98.5 217 VAL A C 1
ATOM 1578 O O . VAL A 1 217 ? 14.289 -15.773 -16.062 1 98.5 217 VAL A O 1
ATOM 1581 N N . PHE A 1 218 ? 14.992 -17.781 -16.844 1 98.81 218 PHE A N 1
ATOM 1582 C CA . PHE A 1 218 ? 15.828 -18.078 -15.68 1 98.81 218 PHE A CA 1
ATOM 1583 C C . PHE A 1 218 ? 17.297 -17.953 -16.031 1 98.81 218 PHE A C 1
ATOM 1585 O O . PHE A 1 218 ? 17.766 -18.547 -17.016 1 98.81 218 PHE A O 1
ATOM 1592 N N . VAL A 1 219 ? 18.062 -17.219 -15.273 1 98.81 219 VAL A N 1
ATOM 1593 C CA . VAL A 1 219 ? 19.5 -17.078 -15.469 1 98.81 219 VAL A CA 1
ATOM 1594 C C . VAL A 1 219 ? 20.219 -17.375 -14.164 1 98.81 219 VAL A C 1
ATOM 1596 O O . VAL A 1 219 ? 19.656 -17.234 -13.078 1 98.81 219 VAL A O 1
ATOM 1599 N N . ASN A 1 220 ? 21.484 -17.781 -14.258 1 98.62 220 ASN A N 1
ATOM 1600 C CA . ASN A 1 220 ? 22.281 -18.016 -13.055 1 98.62 220 ASN A CA 1
ATOM 1601 C C . ASN A 1 220 ? 22.672 -16.703 -12.383 1 98.62 220 ASN A C 1
ATOM 1603 O O . ASN A 1 220 ? 23.141 -15.781 -13.039 1 98.62 220 ASN A O 1
ATOM 1607 N N . ALA A 1 221 ? 22.453 -16.672 -11.055 1 98.44 221 ALA A N 1
ATOM 1608 C CA . ALA A 1 221 ? 22.812 -15.492 -10.281 1 98.44 221 ALA A CA 1
ATOM 1609 C C . ALA A 1 221 ? 24.281 -15.133 -10.477 1 98.44 221 ALA A C 1
ATOM 1611 O O . ALA A 1 221 ? 24.625 -13.961 -10.641 1 98.44 221 ALA A O 1
ATOM 1612 N N . GLU A 1 222 ? 25.109 -16.109 -10.523 1 97.19 222 GLU A N 1
ATOM 1613 C CA . GLU A 1 222 ? 26.547 -15.906 -10.594 1 97.19 222 GLU A CA 1
ATOM 1614 C C . GLU A 1 222 ? 26.953 -15.211 -11.891 1 97.19 222 GLU A C 1
ATOM 1616 O O . GLU A 1 222 ? 27.906 -14.43 -11.914 1 97.19 222 GLU A O 1
ATOM 1621 N N . ASP A 1 223 ? 26.234 -15.492 -12.906 1 96.81 223 ASP A N 1
ATOM 1622 C CA . ASP A 1 223 ? 26.531 -14.883 -14.203 1 96.81 223 ASP A CA 1
ATOM 1623 C C . ASP A 1 223 ? 26.25 -13.383 -14.18 1 96.81 223 ASP A C 1
ATOM 1625 O O . ASP A 1 223 ? 26.719 -12.641 -15.047 1 96.81 223 ASP A O 1
ATOM 1629 N N . LEU A 1 224 ? 25.484 -12.922 -13.195 1 96.38 224 LEU A N 1
ATOM 1630 C CA . LEU A 1 224 ? 25.125 -11.516 -13.055 1 96.38 224 LEU A CA 1
ATOM 1631 C C . LEU A 1 224 ? 25.891 -10.875 -11.906 1 96.38 224 LEU A C 1
ATOM 1633 O O . LEU A 1 224 ? 25.703 -9.695 -11.602 1 96.38 224 LEU A O 1
ATOM 1637 N N . GLY A 1 225 ? 26.656 -11.641 -11.25 1 95.81 225 GLY A N 1
ATOM 1638 C CA . GLY A 1 225 ? 27.438 -11.141 -10.125 1 95.81 225 GLY A CA 1
ATOM 1639 C C . GLY A 1 225 ? 26.672 -11.156 -8.812 1 95.81 225 GLY A C 1
ATOM 1640 O O . GLY A 1 225 ? 27.031 -10.438 -7.879 1 95.81 225 GLY A O 1
ATOM 1641 N N . TYR A 1 226 ? 25.609 -11.914 -8.75 1 97.88 226 TYR A N 1
ATOM 1642 C CA . TYR A 1 226 ? 24.797 -12.008 -7.543 1 97.88 226 TYR A CA 1
ATOM 1643 C C . TYR A 1 226 ? 24.984 -13.359 -6.863 1 97.88 226 TYR A C 1
ATOM 1645 O O . TYR A 1 226 ? 25.5 -14.297 -7.469 1 97.88 226 TYR A O 1
ATOM 1653 N N . THR A 1 227 ? 24.562 -13.508 -5.625 1 98.38 227 THR A N 1
ATOM 1654 C CA . THR A 1 227 ? 24.656 -14.742 -4.855 1 98.38 227 THR A CA 1
ATOM 1655 C C . THR A 1 227 ? 23.359 -15.547 -4.977 1 98.38 227 THR A C 1
ATOM 1657 O O . THR A 1 227 ? 23.344 -16.75 -4.742 1 98.38 227 THR A O 1
ATOM 1660 N N . GLY A 1 228 ? 22.281 -14.898 -5.309 1 98.38 228 GLY A N 1
ATOM 1661 C CA . GLY A 1 228 ? 20.953 -15.516 -5.324 1 98.38 228 GLY A CA 1
ATOM 1662 C C . GLY A 1 228 ? 20.172 -15.258 -4.055 1 98.38 228 GLY A C 1
ATOM 1663 O O . GLY A 1 228 ? 19 -15.633 -3.963 1 98.38 228 GLY A O 1
ATOM 1664 N N . ALA A 1 229 ? 20.766 -14.516 -3.088 1 98.5 229 ALA A N 1
ATOM 1665 C CA . ALA A 1 229 ? 20.109 -14.297 -1.8 1 98.5 229 ALA A CA 1
ATOM 1666 C C . ALA A 1 229 ? 19.812 -12.812 -1.582 1 98.5 229 ALA A C 1
ATOM 1668 O O . ALA A 1 229 ? 19.469 -12.398 -0.473 1 98.5 229 ALA A O 1
ATOM 1669 N N . GLU A 1 230 ? 19.969 -12.031 -2.674 1 98 230 GLU A N 1
ATOM 1670 C CA . GLU A 1 230 ? 19.781 -10.586 -2.561 1 98 230 GLU A CA 1
ATOM 1671 C C . GLU A 1 230 ? 18.359 -10.242 -2.127 1 98 230 GLU A C 1
ATOM 1673 O O . GLU A 1 230 ? 17.406 -10.859 -2.588 1 98 230 GLU A O 1
ATOM 1678 N N . LEU A 1 231 ? 18.25 -9.289 -1.194 1 96.69 231 LEU A N 1
ATOM 1679 C CA . LEU A 1 231 ? 16.969 -8.703 -0.856 1 96.69 231 LEU A CA 1
ATOM 1680 C C . LEU A 1 231 ? 16.609 -7.566 -1.808 1 96.69 231 LEU A C 1
ATOM 1682 O O . LEU A 1 231 ? 17.469 -7.121 -2.584 1 96.69 231 LEU A O 1
ATOM 1686 N N . ARG A 1 232 ? 15.391 -7.09 -1.829 1 95.75 232 ARG A N 1
ATOM 1687 C CA . ARG A 1 232 ? 14.828 -6.145 -2.789 1 95.75 232 ARG A CA 1
ATOM 1688 C C . ARG A 1 232 ? 15.664 -4.875 -2.863 1 95.75 232 ARG A C 1
ATOM 1690 O O . ARG A 1 232 ? 15.961 -4.383 -3.955 1 95.75 232 ARG A O 1
ATOM 1697 N N . GLU A 1 233 ? 16.062 -4.383 -1.705 1 91.94 233 GLU A N 1
ATOM 1698 C CA . GLU A 1 233 ? 16.734 -3.088 -1.652 1 91.94 233 GLU A CA 1
ATOM 1699 C C . GLU A 1 233 ? 18.078 -3.137 -2.363 1 91.94 233 GLU A C 1
ATOM 1701 O O . GLU A 1 233 ? 18.516 -2.145 -2.951 1 91.94 233 GLU A O 1
ATOM 1706 N N . ALA A 1 234 ? 18.688 -4.309 -2.354 1 94.31 234 ALA A N 1
ATOM 1707 C CA . ALA A 1 234 ? 19.984 -4.48 -2.973 1 94.31 234 ALA A CA 1
ATOM 1708 C C . ALA A 1 234 ? 19.906 -4.305 -4.488 1 94.31 234 ALA A C 1
ATOM 1710 O O . ALA A 1 234 ? 20.875 -3.879 -5.121 1 94.31 234 ALA A O 1
ATOM 1711 N N . ILE A 1 235 ? 18.719 -4.52 -5.02 1 96.5 235 ILE A N 1
ATOM 1712 C CA . ILE A 1 235 ? 18.562 -4.48 -6.469 1 96.5 235 ILE A CA 1
ATOM 1713 C C . ILE A 1 235 ? 17.688 -3.299 -6.871 1 96.5 235 ILE A C 1
ATOM 1715 O O . ILE A 1 235 ? 18.031 -2.547 -7.789 1 96.5 235 ILE A O 1
ATOM 1719 N N . ASN A 1 236 ? 16.641 -3.07 -6.16 1 94.94 236 ASN A N 1
ATOM 1720 C CA . ASN A 1 236 ? 15.633 -2.088 -6.543 1 94.94 236 ASN A CA 1
ATOM 1721 C C . ASN A 1 236 ? 16.156 -0.662 -6.398 1 94.94 236 ASN A C 1
ATOM 1723 O O . ASN A 1 236 ? 15.586 0.276 -6.953 1 94.94 236 ASN A O 1
ATOM 1727 N N . SER A 1 237 ? 17.203 -0.506 -5.637 1 91.94 237 SER A N 1
ATOM 1728 C CA . SER A 1 237 ? 17.766 0.825 -5.453 1 91.94 237 SER A CA 1
ATOM 1729 C C . SER A 1 237 ? 18.859 1.104 -6.48 1 91.94 237 SER A C 1
ATOM 1731 O O . SER A 1 237 ? 19.484 2.164 -6.453 1 91.94 237 SER A O 1
ATOM 1733 N N . ASP A 1 238 ? 19.094 0.187 -7.387 1 93.81 238 ASP A N 1
ATOM 1734 C CA . ASP A 1 238 ? 20.125 0.311 -8.414 1 93.81 238 ASP A CA 1
ATOM 1735 C C . ASP A 1 238 ? 19.516 0.363 -9.805 1 93.81 238 ASP A C 1
ATOM 1737 O O . ASP A 1 238 ? 19.297 -0.675 -10.438 1 93.81 238 ASP A O 1
ATOM 1741 N N . PRO A 1 239 ? 19.359 1.546 -10.32 1 93.25 239 PRO A N 1
ATOM 1742 C CA . PRO A 1 239 ? 18.719 1.684 -11.633 1 93.25 239 PRO A CA 1
ATOM 1743 C C . PRO A 1 239 ? 19.469 0.922 -12.727 1 93.25 239 PRO A C 1
ATOM 1745 O O . PRO A 1 239 ? 18.844 0.415 -13.664 1 93.25 239 PRO A O 1
ATOM 1748 N N . ALA A 1 240 ? 20.766 0.892 -12.633 1 95 240 ALA A N 1
ATOM 1749 C CA . ALA A 1 240 ? 21.547 0.169 -13.641 1 95 240 ALA A CA 1
ATOM 1750 C C . ALA A 1 240 ? 21.234 -1.325 -13.594 1 95 240 ALA A C 1
ATOM 1752 O O . ALA A 1 240 ? 21.156 -1.978 -14.641 1 95 240 ALA A O 1
ATOM 1753 N N . ALA A 1 241 ? 21.094 -1.849 -12.391 1 96.19 241 ALA A N 1
ATOM 1754 C CA . ALA A 1 241 ? 20.75 -3.256 -12.234 1 96.19 241 ALA A CA 1
ATOM 1755 C C . ALA A 1 241 ? 19.375 -3.545 -12.836 1 96.19 241 ALA A C 1
ATOM 1757 O O . ALA A 1 241 ? 19.188 -4.539 -13.547 1 96.19 241 ALA A O 1
ATOM 1758 N N . LEU A 1 242 ? 18.453 -2.688 -12.586 1 96.81 242 LEU A N 1
ATOM 1759 C CA . LEU A 1 242 ? 17.094 -2.865 -13.086 1 96.81 242 LEU A CA 1
ATOM 1760 C C . LEU A 1 242 ? 17.062 -2.809 -14.609 1 96.81 242 LEU A C 1
ATOM 1762 O O . LEU A 1 242 ? 16.344 -3.576 -15.25 1 96.81 242 LEU A O 1
ATOM 1766 N N . GLU A 1 243 ? 17.828 -1.972 -15.172 1 96.5 243 GLU A N 1
ATOM 1767 C CA . GLU A 1 243 ? 17.922 -1.873 -16.625 1 96.5 243 GLU A CA 1
ATOM 1768 C C . GLU A 1 243 ? 18.531 -3.141 -17.219 1 96.5 243 GLU A C 1
ATOM 1770 O O . GLU A 1 243 ? 18.125 -3.572 -18.312 1 96.5 243 GLU A O 1
ATOM 1775 N N . ARG A 1 244 ? 19.484 -3.678 -16.578 1 96.62 244 ARG A N 1
ATOM 1776 C CA . ARG A 1 244 ? 20.109 -4.914 -17.047 1 96.62 244 ARG A CA 1
ATOM 1777 C C . ARG A 1 244 ? 19.094 -6.059 -17.062 1 96.62 244 ARG A C 1
ATOM 1779 O O . ARG A 1 244 ? 19.047 -6.824 -18.031 1 96.62 244 ARG A O 1
ATOM 1786 N N . PHE A 1 245 ? 18.312 -6.152 -16.047 1 97.44 245 PHE A N 1
ATOM 1787 C CA . PHE A 1 245 ? 17.297 -7.199 -15.992 1 97.44 245 PHE A CA 1
ATOM 1788 C C . PHE A 1 245 ? 16.25 -6.988 -17.078 1 97.44 245 PHE A C 1
ATOM 1790 O O . PHE A 1 245 ? 15.781 -7.949 -17.688 1 97.44 245 PHE A O 1
ATOM 1797 N N . GLU A 1 246 ? 15.891 -5.746 -17.281 1 96.94 246 GLU A N 1
ATOM 1798 C CA . GLU A 1 246 ? 14.93 -5.449 -18.344 1 96.94 246 GLU A CA 1
ATOM 1799 C C . GLU A 1 246 ? 15.492 -5.82 -19.719 1 96.94 246 GLU A C 1
ATOM 1801 O O . GLU A 1 246 ? 14.758 -6.301 -20.578 1 96.94 246 GLU A O 1
ATOM 1806 N N . ALA A 1 247 ? 16.781 -5.625 -19.906 1 96.75 247 ALA A N 1
ATOM 1807 C CA . ALA A 1 247 ? 17.422 -6.004 -21.156 1 96.75 247 ALA A CA 1
ATOM 1808 C C . ALA A 1 247 ? 17.406 -7.52 -21.344 1 96.75 247 ALA A C 1
ATOM 1810 O O . ALA A 1 247 ? 17.141 -8 -22.453 1 96.75 247 ALA A O 1
ATOM 1811 N N . LEU A 1 248 ? 17.672 -8.211 -20.328 1 97.56 248 LEU A N 1
ATOM 1812 C CA . LEU A 1 248 ? 17.656 -9.672 -20.391 1 97.56 248 LEU A CA 1
ATOM 1813 C C . LEU A 1 248 ? 16.234 -10.18 -20.656 1 97.56 248 LEU A C 1
ATOM 1815 O O . LEU A 1 248 ? 16.047 -11.117 -21.438 1 97.56 248 LEU A O 1
ATOM 1819 N N . ARG A 1 249 ? 15.289 -9.586 -19.969 1 97.69 249 ARG A N 1
ATOM 1820 C CA . ARG A 1 249 ? 13.891 -9.93 -20.172 1 97.69 249 ARG A CA 1
ATOM 1821 C C . ARG A 1 249 ? 13.484 -9.719 -21.625 1 97.69 249 ARG A C 1
ATOM 1823 O O . ARG A 1 249 ? 12.812 -10.57 -22.219 1 97.69 249 ARG A O 1
ATOM 1830 N N . THR A 1 250 ? 13.922 -8.656 -22.219 1 96.56 250 THR A N 1
ATOM 1831 C CA . THR A 1 250 ? 13.625 -8.328 -23.609 1 96.56 250 THR A CA 1
ATOM 1832 C C . THR A 1 250 ? 14.273 -9.336 -24.547 1 96.56 250 THR A C 1
ATOM 1834 O O . THR A 1 250 ? 13.633 -9.805 -25.5 1 96.56 250 THR A O 1
ATOM 1837 N N . ALA A 1 251 ? 15.523 -9.656 -24.281 1 97.12 251 ALA A N 1
ATOM 1838 C CA . ALA A 1 251 ? 16.234 -10.656 -25.078 1 97.12 251 ALA A CA 1
ATOM 1839 C C . ALA A 1 251 ? 15.531 -12.008 -25 1 97.12 251 ALA A C 1
ATOM 1841 O O . ALA A 1 251 ? 15.43 -12.719 -26 1 97.12 251 ALA A O 1
ATOM 1842 N N . GLY A 1 252 ? 15.102 -12.359 -23.797 1 97.38 252 GLY A N 1
ATOM 1843 C CA . GLY A 1 252 ? 14.367 -13.602 -23.625 1 97.38 252 GLY A CA 1
ATOM 1844 C C . GLY A 1 252 ? 13.07 -13.648 -24.406 1 97.38 252 GLY A C 1
ATOM 1845 O O . GLY A 1 252 ? 12.781 -14.633 -25.078 1 97.38 252 GLY A O 1
ATOM 1846 N N . ALA A 1 253 ? 12.305 -12.562 -24.297 1 96.75 253 ALA A N 1
ATOM 1847 C CA . ALA A 1 253 ? 11.047 -12.484 -25.047 1 96.75 253 ALA A CA 1
ATOM 1848 C C . ALA A 1 253 ? 11.273 -12.68 -26.531 1 96.75 253 ALA A C 1
ATOM 1850 O O . ALA A 1 253 ? 10.539 -13.422 -27.188 1 96.75 253 ALA A O 1
ATOM 1851 N N . ALA A 1 254 ? 12.305 -12.031 -27.047 1 96.12 254 ALA A N 1
ATOM 1852 C CA . ALA A 1 254 ? 12.641 -12.148 -28.469 1 96.12 254 ALA A CA 1
ATOM 1853 C C . ALA A 1 254 ? 12.992 -13.586 -28.844 1 96.12 254 ALA A C 1
ATOM 1855 O O . ALA A 1 254 ? 12.539 -14.094 -29.859 1 96.12 254 ALA A O 1
ATOM 1856 N N . ARG A 1 255 ? 13.812 -14.203 -28.031 1 96.38 255 ARG A N 1
ATOM 1857 C CA . ARG A 1 255 ? 14.25 -15.57 -28.281 1 96.38 255 ARG A CA 1
ATOM 1858 C C . ARG A 1 255 ? 13.078 -16.547 -28.203 1 96.38 255 ARG A C 1
ATOM 1860 O O . ARG A 1 255 ? 13.039 -17.531 -28.938 1 96.38 255 ARG A O 1
ATOM 1867 N N . MET A 1 256 ? 12.125 -16.25 -27.312 1 95.75 256 MET A N 1
ATOM 1868 C CA . MET A 1 256 ? 10.938 -17.094 -27.125 1 95.75 256 MET A CA 1
ATOM 1869 C C . MET A 1 256 ? 9.922 -16.859 -28.234 1 95.75 256 MET A C 1
ATOM 1871 O O . MET A 1 256 ? 9.016 -17.656 -28.438 1 95.75 256 MET A O 1
ATOM 1875 N N . GLY A 1 257 ? 10.078 -15.773 -28.938 1 94.81 257 GLY A N 1
ATOM 1876 C CA . GLY A 1 257 ? 9.133 -15.43 -29.984 1 94.81 257 GLY A CA 1
ATOM 1877 C C . GLY A 1 257 ? 7.801 -14.938 -29.438 1 94.81 257 GLY A C 1
ATOM 1878 O O . GLY A 1 257 ? 6.746 -15.258 -30 1 94.81 257 GLY A O 1
ATOM 1879 N N . ILE A 1 258 ? 7.836 -14.25 -28.266 1 93.31 258 ILE A N 1
ATOM 1880 C CA . ILE A 1 258 ? 6.598 -13.75 -27.688 1 93.31 258 ILE A CA 1
ATOM 1881 C C . ILE A 1 258 ? 6.66 -12.227 -27.578 1 93.31 258 ILE A C 1
ATOM 1883 O O . ILE A 1 258 ? 7.742 -11.641 -27.594 1 93.31 258 ILE A O 1
ATOM 1887 N N . VAL A 1 259 ? 5.484 -11.656 -27.562 1 92.38 259 VAL A N 1
ATOM 1888 C CA . VAL A 1 259 ? 5.379 -10.219 -27.344 1 92.38 259 VAL A CA 1
ATOM 1889 C C . VAL A 1 259 ? 5.516 -9.914 -25.859 1 92.38 259 VAL A C 1
ATOM 1891 O O . VAL A 1 259 ? 4.812 -10.5 -25.031 1 92.38 259 VAL A O 1
ATOM 1894 N N . LYS A 1 260 ? 6.438 -9.086 -25.641 1 92.38 260 LYS A N 1
ATOM 1895 C CA . LYS A 1 260 ? 6.633 -8.656 -24.25 1 92.38 260 LYS A CA 1
ATOM 1896 C C . LYS A 1 260 ? 5.434 -7.859 -23.75 1 92.38 260 LYS A C 1
ATOM 1898 O O . LYS A 1 260 ? 4.906 -7.008 -24.469 1 92.38 260 LYS A O 1
ATOM 1903 N N . THR A 1 261 ? 4.945 -8.156 -22.531 1 92.12 261 THR A N 1
ATOM 1904 C CA . THR A 1 261 ? 3.869 -7.43 -21.859 1 92.12 261 THR A CA 1
ATOM 1905 C C . THR A 1 261 ? 4.348 -6.844 -20.531 1 92.12 261 THR A C 1
ATOM 1907 O O . THR A 1 261 ? 5.547 -6.82 -20.266 1 92.12 261 THR A O 1
ATOM 1910 N N . GLY A 1 262 ? 3.447 -6.285 -19.844 1 86.62 262 GLY A N 1
ATOM 1911 C CA . GLY A 1 262 ? 3.797 -5.785 -18.531 1 86.62 262 GLY A CA 1
ATOM 1912 C C . GLY A 1 262 ? 4.242 -6.879 -17.562 1 86.62 262 GLY A C 1
ATOM 1913 O O . GLY A 1 262 ? 4.992 -6.621 -16.625 1 86.62 262 GLY A O 1
ATOM 1914 N N . ARG A 1 263 ? 3.842 -8.141 -17.891 1 89.25 263 ARG A N 1
ATOM 1915 C CA . ARG A 1 263 ? 4.09 -9.227 -16.953 1 89.25 263 ARG A CA 1
ATOM 1916 C C . ARG A 1 263 ? 4.961 -10.312 -17.578 1 89.25 263 ARG A C 1
ATOM 1918 O O . ARG A 1 263 ? 5.82 -10.891 -16.922 1 89.25 263 ARG A O 1
ATOM 1925 N N . ALA A 1 264 ? 4.785 -10.586 -18.828 1 92.75 264 ALA A N 1
ATOM 1926 C CA . ALA A 1 264 ? 5.465 -11.703 -19.484 1 92.75 264 ALA A CA 1
ATOM 1927 C C . ALA A 1 264 ? 6.586 -11.211 -20.391 1 92.75 264 ALA A C 1
ATOM 1929 O O . ALA A 1 264 ? 6.445 -10.188 -21.062 1 92.75 264 ALA A O 1
ATOM 1930 N N . PRO A 1 265 ? 7.707 -11.906 -20.484 1 96.56 265 PRO A N 1
ATOM 1931 C CA . PRO A 1 265 ? 8.109 -12.961 -19.562 1 96.56 265 PRO A CA 1
ATOM 1932 C C . PRO A 1 265 ? 8.617 -12.422 -18.234 1 96.56 265 PRO A C 1
ATOM 1934 O O . PRO A 1 265 ? 9.148 -11.305 -18.172 1 96.56 265 PRO A O 1
ATOM 1937 N N . ALA A 1 266 ? 8.43 -13.195 -17.25 1 96.75 266 ALA A N 1
ATOM 1938 C CA . ALA A 1 266 ? 9.125 -12.898 -16 1 96.75 266 ALA A CA 1
ATOM 1939 C C . ALA A 1 266 ? 10.625 -13.148 -16.141 1 96.75 266 ALA A C 1
ATOM 1941 O O . ALA A 1 266 ? 11.047 -14.016 -16.906 1 96.75 266 ALA A O 1
ATOM 1942 N N . ILE A 1 267 ? 11.414 -12.375 -15.492 1 98.25 267 ILE A N 1
ATOM 1943 C CA . ILE A 1 267 ? 12.852 -12.602 -15.398 1 98.25 267 ILE A CA 1
ATOM 1944 C C . ILE A 1 267 ? 13.227 -12.953 -13.961 1 98.25 267 ILE A C 1
ATOM 1946 O O . ILE A 1 267 ? 12.758 -12.32 -13.016 1 98.25 267 ILE A O 1
ATOM 1950 N N . ALA A 1 268 ? 13.977 -14.008 -13.797 1 98.69 268 ALA A N 1
ATOM 1951 C CA . ALA A 1 268 ? 14.398 -14.477 -12.484 1 98.69 268 ALA A CA 1
ATOM 1952 C C . ALA A 1 268 ? 15.852 -14.953 -12.508 1 98.69 268 ALA A C 1
ATOM 1954 O O . ALA A 1 268 ? 16.344 -15.422 -13.539 1 98.69 268 ALA A O 1
ATOM 1955 N N . PHE A 1 269 ? 16.5 -14.797 -11.438 1 98.75 269 PHE A N 1
ATOM 1956 C CA . PHE A 1 269 ? 17.828 -15.398 -11.312 1 98.75 269 PHE A CA 1
ATOM 1957 C C . PHE A 1 269 ? 17.844 -16.422 -10.188 1 98.75 269 PHE A C 1
ATOM 1959 O O . PHE A 1 269 ? 17.078 -16.328 -9.234 1 98.75 269 PHE A O 1
ATOM 1966 N N . ILE A 1 270 ? 18.688 -17.438 -10.383 1 98.88 270 ILE A N 1
ATOM 1967 C CA . ILE A 1 270 ? 18.656 -18.625 -9.531 1 98.88 270 ILE A CA 1
ATOM 1968 C C . ILE A 1 270 ? 20.078 -18.938 -9.055 1 98.88 270 ILE A C 1
ATOM 1970 O O . ILE A 1 270 ? 21.062 -18.516 -9.672 1 98.88 270 ILE A O 1
ATOM 1974 N N . ALA A 1 271 ? 20.172 -19.688 -7.992 1 98.94 271 ALA A N 1
ATOM 1975 C CA . ALA A 1 271 ? 21.453 -20.125 -7.438 1 98.94 271 ALA A CA 1
ATOM 1976 C C . ALA A 1 271 ? 21.281 -21.359 -6.57 1 98.94 271 ALA A C 1
ATOM 1978 O O . ALA A 1 271 ? 20.156 -21.688 -6.148 1 98.94 271 ALA A O 1
ATOM 1979 N N . SER A 1 272 ? 22.391 -22.062 -6.387 1 98.81 272 SER A N 1
ATOM 1980 C CA . SER A 1 272 ? 22.406 -23.109 -5.375 1 98.81 272 SER A CA 1
ATOM 1981 C C . SER A 1 272 ? 22.172 -22.547 -3.982 1 98.81 272 SER A C 1
ATOM 1983 O O . SER A 1 272 ? 22.406 -21.359 -3.738 1 98.81 272 SER A O 1
ATOM 1985 N N . PRO A 1 273 ? 21.672 -23.328 -3.111 1 98.69 273 PRO A N 1
ATOM 1986 C CA . PRO A 1 273 ? 21.328 -22.812 -1.781 1 98.69 273 PRO A CA 1
ATOM 1987 C C . PRO A 1 273 ? 22.547 -22.359 -0.991 1 98.69 273 PRO A C 1
ATOM 1989 O O . PRO A 1 273 ? 23.609 -22.984 -1.084 1 98.69 273 PRO A O 1
ATOM 1992 N N . ILE A 1 274 ? 22.406 -21.312 -0.235 1 98.69 274 ILE A N 1
ATOM 1993 C CA . ILE A 1 274 ? 23.359 -20.844 0.773 1 98.69 274 ILE A CA 1
ATOM 1994 C C . ILE A 1 274 ? 2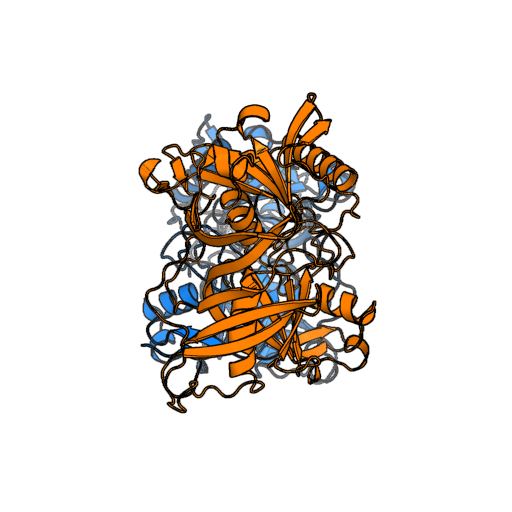2.609 -20.391 2.02 1 98.69 274 ILE A C 1
ATOM 1996 O O . ILE A 1 274 ? 21.406 -20.125 1.959 1 98.69 274 ILE A O 1
ATOM 2000 N N . ASP A 1 275 ? 23.297 -20.406 3.146 1 98.69 275 ASP A N 1
ATOM 2001 C CA . ASP A 1 275 ? 22.719 -19.781 4.328 1 98.69 275 ASP A CA 1
ATOM 2002 C C . ASP A 1 275 ? 22.469 -18.297 4.09 1 98.69 275 ASP A C 1
ATOM 2004 O O . ASP A 1 275 ? 23.344 -17.594 3.553 1 98.69 275 ASP A O 1
ATOM 2008 N N . HIS A 1 276 ? 21.328 -17.812 4.402 1 98.31 276 HIS A N 1
ATOM 2009 C CA . HIS A 1 276 ? 21.016 -16.422 4.164 1 98.31 276 HIS A CA 1
ATOM 2010 C C . HIS A 1 276 ? 19.891 -15.938 5.082 1 98.31 276 HIS A C 1
ATOM 2012 O O . HIS A 1 276 ? 19.297 -16.734 5.805 1 98.31 276 HIS A O 1
ATOM 2018 N N . ARG A 1 277 ? 19.672 -14.656 5.141 1 97.12 277 ARG A N 1
ATOM 2019 C CA . ARG A 1 277 ? 18.594 -14.047 5.918 1 97.12 277 ARG A CA 1
ATOM 2020 C C . ARG A 1 277 ? 17.5 -13.508 5.008 1 97.12 277 ARG A C 1
ATOM 2022 O O . ARG A 1 277 ? 17.781 -12.953 3.945 1 97.12 277 ARG A O 1
ATOM 2029 N N . THR A 1 278 ? 16.266 -13.656 5.422 1 97.94 278 THR A N 1
ATOM 2030 C CA . THR A 1 278 ? 15.109 -13.156 4.688 1 97.94 278 THR A CA 1
ATOM 2031 C C . THR A 1 278 ? 14.828 -11.703 5.043 1 97.94 278 THR A C 1
ATOM 2033 O O . THR A 1 278 ? 15.516 -11.117 5.887 1 97.94 278 THR A O 1
ATOM 2036 N N . SER A 1 279 ? 13.797 -11.117 4.438 1 95.69 279 SER A N 1
ATOM 2037 C CA . SER A 1 279 ? 13.43 -9.727 4.668 1 95.69 279 SER A CA 1
ATOM 2038 C C . SER A 1 279 ? 12.922 -9.516 6.09 1 95.69 279 SER A C 1
ATOM 2040 O O . SER A 1 279 ? 12.984 -8.406 6.621 1 95.69 279 SER A O 1
ATOM 2042 N N . SER A 1 280 ? 12.406 -10.539 6.684 1 95.38 280 SER A N 1
ATOM 2043 C CA . SER A 1 280 ? 11.938 -10.453 8.062 1 95.38 280 SER A CA 1
ATOM 2044 C C . SER A 1 280 ? 13.094 -10.633 9.047 1 95.38 280 SER A C 1
ATOM 2046 O O . SER A 1 280 ? 12.898 -10.516 10.266 1 95.38 280 SER A O 1
ATOM 2048 N N . GLY A 1 281 ? 14.273 -11.008 8.57 1 95.62 281 GLY A N 1
ATOM 2049 C CA . GLY A 1 281 ? 15.43 -11.25 9.422 1 95.62 281 GLY A CA 1
ATOM 2050 C C . GLY A 1 281 ? 15.594 -12.703 9.805 1 95.62 281 GLY A C 1
ATOM 2051 O O . GLY A 1 281 ? 16.578 -13.078 10.445 1 95.62 281 GLY A O 1
ATOM 2052 N N . LYS A 1 282 ? 14.711 -13.531 9.344 1 96.19 282 LYS A N 1
ATOM 2053 C CA . LYS A 1 282 ? 14.781 -14.961 9.641 1 96.19 282 LYS A CA 1
ATOM 2054 C C . LYS A 1 282 ? 15.922 -15.625 8.875 1 96.19 282 LYS A C 1
ATOM 2056 O O . LYS A 1 282 ? 16.141 -15.328 7.699 1 96.19 282 LYS A O 1
ATOM 2061 N N . GLU A 1 283 ? 16.656 -16.484 9.508 1 97.62 283 GLU A N 1
ATOM 2062 C CA . GLU A 1 283 ? 17.703 -17.25 8.852 1 97.62 283 GLU A CA 1
ATOM 2063 C C . GLU A 1 283 ? 17.141 -18.484 8.141 1 97.62 283 GLU A C 1
ATOM 2065 O O . GLU A 1 283 ? 16.297 -19.188 8.695 1 97.62 283 GLU A O 1
ATOM 2070 N N . VAL A 1 284 ? 17.5 -18.688 6.922 1 98.19 284 VAL A N 1
ATOM 2071 C CA . VAL A 1 284 ? 17.219 -19.891 6.16 1 98.19 284 VAL A CA 1
ATOM 2072 C C . VAL A 1 284 ? 18.516 -20.625 5.859 1 98.19 284 VAL A C 1
ATOM 2074 O O . VAL A 1 284 ? 19.391 -20.094 5.18 1 98.19 284 VAL A O 1
ATOM 2077 N N . LEU A 1 285 ? 18.609 -21.812 6.328 1 98.5 285 LEU A N 1
ATOM 2078 C CA . LEU A 1 285 ? 19.812 -22.609 6.105 1 98.5 285 LEU A CA 1
ATOM 2079 C C . LEU A 1 285 ? 19.797 -23.234 4.719 1 98.5 285 LEU A C 1
ATOM 2081 O O . LEU A 1 285 ? 18.734 -23.609 4.219 1 98.5 285 LEU A O 1
ATOM 2085 N N . ALA A 1 286 ? 20.984 -23.422 4.172 1 98.5 286 ALA A N 1
ATOM 2086 C CA . ALA A 1 286 ? 21.125 -23.984 2.838 1 98.5 286 ALA A CA 1
ATOM 2087 C C . ALA A 1 286 ? 20.453 -25.359 2.746 1 98.5 286 ALA A C 1
ATOM 2089 O O . ALA A 1 286 ? 19.875 -25.703 1.712 1 98.5 286 ALA A O 1
ATOM 2090 N N . GLY A 1 287 ? 20.453 -26.094 3.797 1 98.38 287 GLY A N 1
ATOM 2091 C CA . GLY A 1 287 ? 19.922 -27.453 3.793 1 98.38 287 GLY A CA 1
ATOM 2092 C C . GLY A 1 287 ? 18.406 -27.5 3.859 1 98.38 287 GLY A C 1
ATOM 2093 O O . GLY A 1 287 ? 17.797 -28.531 3.621 1 98.38 287 GLY A O 1
ATOM 2094 N N . GLU A 1 288 ? 17.766 -26.312 4.086 1 98.44 288 GLU A N 1
ATOM 2095 C CA . GLU A 1 288 ? 16.312 -26.234 4.234 1 98.44 288 GLU A CA 1
ATOM 2096 C C . GLU A 1 288 ? 15.625 -26 2.889 1 98.44 288 GLU A C 1
ATOM 2098 O O . GLU A 1 288 ? 14.406 -26.125 2.775 1 98.44 288 GLU A O 1
ATOM 2103 N N . ILE A 1 289 ? 16.422 -25.703 1.881 1 98.75 289 ILE A N 1
ATOM 2104 C CA . ILE A 1 289 ? 15.867 -25.406 0.566 1 98.75 289 ILE A CA 1
ATOM 2105 C C . ILE A 1 289 ? 16.672 -26.109 -0.514 1 98.75 289 ILE A C 1
ATOM 2107 O O . ILE A 1 289 ? 17.781 -26.609 -0.248 1 98.75 289 ILE A O 1
ATOM 2111 N N . ASP A 1 290 ? 16.141 -26.125 -1.702 1 98.81 290 ASP A N 1
ATOM 2112 C CA . ASP A 1 290 ? 16.797 -26.812 -2.814 1 98.81 290 ASP A CA 1
ATOM 2113 C C . ASP A 1 290 ? 17.531 -25.812 -3.707 1 98.81 290 ASP A C 1
ATOM 2115 O O . ASP A 1 290 ? 18.516 -26.172 -4.363 1 98.81 290 ASP A O 1
ATOM 2119 N N . LEU A 1 291 ? 17.094 -24.625 -3.795 1 98.81 291 LEU A N 1
ATOM 2120 C CA . LEU A 1 291 ? 17.703 -23.562 -4.586 1 98.81 291 LEU A CA 1
ATOM 2121 C C . LEU A 1 291 ? 17.219 -22.203 -4.129 1 98.81 291 LEU A C 1
ATOM 2123 O O . LEU A 1 291 ? 16.312 -22.094 -3.305 1 98.81 291 LEU A O 1
ATOM 2127 N N . LEU A 1 292 ? 17.875 -21.141 -4.594 1 98.88 292 LEU A N 1
ATOM 2128 C CA . LEU A 1 292 ? 17.453 -19.75 -4.406 1 98.88 292 LEU A CA 1
ATOM 2129 C C . LEU A 1 292 ? 16.891 -19.172 -5.699 1 98.88 292 LEU A C 1
ATOM 2131 O O . LEU A 1 292 ? 17.422 -19.438 -6.781 1 98.88 292 LEU A O 1
ATOM 2135 N N . VAL A 1 293 ? 15.812 -18.469 -5.594 1 98.88 293 VAL A N 1
ATOM 2136 C CA . VAL A 1 293 ? 15.234 -17.781 -6.746 1 98.88 293 VAL A CA 1
ATOM 2137 C C . VAL A 1 293 ? 14.836 -16.359 -6.355 1 98.88 293 VAL A C 1
ATOM 2139 O O . VAL A 1 293 ? 14.242 -16.141 -5.297 1 98.88 293 VAL A O 1
ATOM 2142 N N . ARG A 1 294 ? 15.203 -15.383 -7.105 1 98.81 294 ARG A N 1
ATOM 2143 C CA . ARG A 1 294 ? 14.648 -14.031 -7.102 1 98.81 294 ARG A CA 1
ATOM 2144 C C . ARG A 1 294 ? 14.023 -13.688 -8.445 1 98.81 294 ARG A C 1
ATOM 2146 O O . ARG A 1 294 ? 14.578 -14.008 -9.5 1 98.81 294 ARG A O 1
ATOM 2153 N N . ALA A 1 295 ? 12.852 -13.148 -8.398 1 98.44 295 ALA A N 1
ATOM 2154 C CA . ALA A 1 295 ? 12.156 -12.805 -9.633 1 98.44 295 ALA A CA 1
ATOM 2155 C C . ALA A 1 295 ? 11.719 -11.344 -9.625 1 98.44 295 ALA A C 1
ATOM 2157 O O . ALA A 1 295 ? 11.461 -10.773 -8.57 1 98.44 295 ALA A O 1
ATOM 2158 N N . LEU A 1 296 ? 11.719 -10.758 -10.742 1 97.81 296 LEU A N 1
ATOM 2159 C CA . LEU A 1 296 ? 11.25 -9.383 -10.891 1 97.81 296 LEU A CA 1
ATOM 2160 C C . LEU A 1 296 ? 9.844 -9.344 -11.477 1 97.81 296 LEU A C 1
ATOM 2162 O O . LEU A 1 296 ? 9.508 -10.148 -12.352 1 97.81 296 LEU A O 1
ATOM 2166 N N . SER A 1 297 ? 9.016 -8.508 -10.984 1 94.75 297 SER A N 1
ATOM 2167 C CA . SER A 1 297 ? 7.676 -8.195 -11.469 1 94.75 297 SER A CA 1
ATOM 2168 C C . SER A 1 297 ? 7.461 -6.688 -11.562 1 94.75 297 SER A C 1
ATOM 2170 O O . SER A 1 297 ? 7.777 -5.945 -10.633 1 94.75 297 SER A O 1
ATOM 2172 N N . MET A 1 298 ? 6.969 -6.203 -12.742 1 92.81 298 MET A N 1
ATOM 2173 C CA . MET A 1 298 ? 6.746 -4.789 -13.023 1 92.81 298 MET A CA 1
ATOM 2174 C C . MET A 1 298 ? 8.008 -3.977 -12.75 1 92.81 298 MET A C 1
ATOM 2176 O O . MET A 1 298 ? 7.953 -2.932 -12.102 1 92.81 298 MET A O 1
ATOM 2180 N N . GLY A 1 299 ? 9.148 -4.598 -13.07 1 93.88 299 GLY A N 1
ATOM 2181 C CA . GLY A 1 299 ? 10.414 -3.887 -13.102 1 93.88 299 GLY A CA 1
ATOM 2182 C C . GLY A 1 299 ? 11.133 -3.877 -11.766 1 93.88 299 GLY A C 1
ATOM 2183 O O . GLY A 1 299 ? 12.188 -3.256 -11.625 1 93.88 299 GLY A O 1
ATOM 2184 N N . LYS A 1 300 ? 10.586 -4.535 -10.75 1 96.12 300 LYS A N 1
ATOM 2185 C CA . LYS A 1 300 ? 11.18 -4.578 -9.414 1 96.12 300 LYS A CA 1
ATOM 2186 C C . LYS A 1 300 ? 11.258 -6.012 -8.898 1 96.12 300 LYS A C 1
ATOM 2188 O O . LYS A 1 300 ? 10.453 -6.863 -9.273 1 96.12 300 LYS A O 1
ATOM 2193 N N . VAL A 1 301 ? 12.266 -6.238 -8.07 1 97.75 301 VAL A N 1
ATOM 2194 C CA . VAL A 1 301 ? 12.328 -7.535 -7.402 1 97.75 301 VAL A CA 1
ATOM 2195 C C . VAL A 1 301 ? 11.094 -7.723 -6.523 1 97.75 301 VAL A C 1
ATOM 2197 O O . VAL A 1 301 ? 10.75 -6.844 -5.73 1 97.75 301 VAL A O 1
ATOM 2200 N N . HIS A 1 302 ? 10.43 -8.844 -6.754 1 97.56 302 HIS A N 1
ATOM 2201 C CA . HIS A 1 302 ? 9.234 -9.18 -5.996 1 97.56 302 HIS A CA 1
ATOM 2202 C C . HIS A 1 302 ? 9.562 -9.422 -4.523 1 97.56 302 HIS A C 1
ATOM 2204 O O . HIS A 1 302 ? 10.625 -9.961 -4.199 1 97.56 302 HIS A O 1
ATOM 2210 N N . HIS A 1 303 ? 8.695 -9.094 -3.609 1 96.62 303 HIS A N 1
ATOM 2211 C CA . HIS A 1 303 ? 8.961 -9.164 -2.178 1 96.62 303 HIS A CA 1
ATOM 2212 C C . HIS A 1 303 ? 8.953 -10.609 -1.688 1 96.62 303 HIS A C 1
ATOM 2214 O O . HIS A 1 303 ? 9.547 -10.922 -0.654 1 96.62 303 HIS A O 1
ATOM 2220 N N . ALA A 1 304 ? 8.258 -11.438 -2.402 1 97.25 304 ALA A N 1
ATOM 2221 C CA . ALA A 1 304 ? 8.188 -12.875 -2.182 1 97.25 304 ALA A CA 1
ATOM 2222 C C . ALA A 1 304 ? 8.359 -13.641 -3.494 1 97.25 304 ALA A C 1
ATOM 2224 O O . ALA A 1 304 ? 9.422 -13.586 -4.117 1 97.25 304 ALA A O 1
ATOM 2225 N N . MET A 1 305 ? 7.359 -14.359 -3.881 1 97.19 305 MET A N 1
ATOM 2226 C CA . MET A 1 305 ? 7.355 -15.016 -5.188 1 97.19 305 MET A CA 1
ATOM 2227 C C . MET A 1 305 ? 5.941 -15.102 -5.746 1 97.19 305 MET A C 1
ATOM 2229 O O . MET A 1 305 ? 5.008 -15.492 -5.039 1 97.19 305 MET A O 1
ATOM 2233 N N . MET A 1 306 ? 5.816 -14.688 -6.992 1 95.5 306 MET A N 1
ATOM 2234 C CA . MET A 1 306 ? 4.539 -14.789 -7.691 1 95.5 306 MET A CA 1
ATOM 2235 C C . MET A 1 306 ? 4.121 -16.25 -7.844 1 95.5 306 MET A C 1
ATOM 2237 O O . MET A 1 306 ? 4.961 -17.109 -8.102 1 95.5 306 MET A O 1
ATOM 2241 N N . GLY A 1 307 ? 2.838 -16.453 -7.746 1 95.44 307 GLY A N 1
ATOM 2242 C CA . GLY A 1 307 ? 2.342 -17.812 -7.914 1 95.44 307 GLY A CA 1
ATOM 2243 C C . GLY A 1 307 ? 2.631 -18.391 -9.289 1 95.44 307 GLY A C 1
ATOM 2244 O O . GLY A 1 307 ? 3.01 -19.547 -9.414 1 95.44 307 GLY A O 1
ATOM 2245 N N . THR A 1 308 ? 2.529 -17.594 -10.281 1 95 308 THR A N 1
ATOM 2246 C CA . THR A 1 308 ? 2.744 -18.078 -11.648 1 95 308 THR A CA 1
ATOM 2247 C C . THR A 1 308 ? 4.223 -18.359 -11.891 1 95 308 THR A C 1
ATOM 2249 O O . THR A 1 308 ? 4.562 -19.312 -12.609 1 95 308 THR A O 1
ATOM 2252 N N . ALA A 1 309 ? 5.074 -17.578 -11.344 1 96.94 309 ALA A N 1
ATOM 2253 C CA . ALA A 1 309 ? 6.504 -17.875 -11.422 1 96.94 309 ALA A CA 1
ATOM 2254 C C . ALA A 1 309 ? 6.844 -19.141 -10.656 1 96.94 309 ALA A C 1
ATOM 2256 O O . ALA A 1 309 ? 7.738 -19.891 -11.062 1 96.94 309 ALA A O 1
ATOM 2257 N N . SER A 1 310 ? 6.133 -19.375 -9.57 1 97.81 310 SER A N 1
ATOM 2258 C CA . SER A 1 310 ? 6.328 -20.594 -8.797 1 97.81 310 SER A CA 1
ATOM 2259 C C . SER A 1 310 ? 6.016 -21.828 -9.633 1 97.81 310 SER A C 1
ATOM 2261 O O . SER A 1 310 ? 6.711 -22.844 -9.531 1 97.81 310 SER A O 1
ATOM 2263 N N . VAL A 1 311 ? 5.016 -21.734 -10.445 1 96.44 311 VAL A N 1
ATOM 2264 C CA . VAL A 1 311 ? 4.664 -22.828 -11.344 1 96.44 311 VAL A CA 1
ATOM 2265 C C . VAL A 1 311 ? 5.789 -23.047 -12.344 1 96.44 311 VAL A C 1
ATOM 2267 O O . VAL A 1 311 ? 6.172 -24.188 -12.617 1 96.44 311 VAL A O 1
ATOM 2270 N N . ALA A 1 312 ? 6.32 -21.969 -12.875 1 97.12 312 ALA A N 1
ATOM 2271 C CA . ALA A 1 312 ? 7.434 -22.062 -13.812 1 97.12 312 ALA A CA 1
ATOM 2272 C C . ALA A 1 312 ? 8.656 -22.688 -13.156 1 97.12 312 ALA A C 1
ATOM 2274 O O . ALA A 1 312 ? 9.352 -23.5 -13.766 1 97.12 312 ALA A O 1
ATOM 2275 N N . ILE A 1 313 ? 8.93 -22.297 -11.953 1 98.44 313 ILE A N 1
ATOM 2276 C CA . ILE A 1 313 ? 10.055 -22.828 -11.195 1 98.44 313 ILE A CA 1
ATOM 2277 C C . ILE A 1 313 ? 9.867 -24.344 -11 1 98.44 313 ILE A C 1
ATOM 2279 O O . ILE A 1 313 ? 10.797 -25.125 -11.234 1 98.44 313 ILE A O 1
ATOM 2283 N N . ALA A 1 314 ? 8.68 -24.734 -10.578 1 98 314 ALA A N 1
ATOM 2284 C CA . ALA A 1 314 ? 8.391 -26.156 -10.367 1 98 314 ALA A CA 1
ATOM 2285 C C . ALA A 1 314 ? 8.555 -26.953 -11.656 1 98 314 ALA A C 1
ATOM 2287 O O . ALA A 1 314 ? 9.148 -28.031 -11.656 1 98 314 ALA A O 1
ATOM 2288 N N . ALA A 1 315 ? 8.031 -26.422 -12.727 1 97.06 315 ALA A N 1
ATOM 2289 C CA . ALA A 1 315 ? 8.117 -27.078 -14.023 1 97.06 315 ALA A CA 1
ATOM 2290 C C . ALA A 1 315 ? 9.57 -27.234 -14.461 1 97.06 315 ALA A C 1
ATOM 2292 O O . ALA A 1 315 ? 9.992 -28.312 -14.891 1 97.06 315 ALA A O 1
ATOM 2293 N N . ALA A 1 316 ? 10.305 -26.156 -14.375 1 98.06 316 ALA A N 1
ATOM 2294 C CA . ALA A 1 316 ? 11.711 -26.188 -14.766 1 98.06 316 ALA A CA 1
ATOM 2295 C C . ALA A 1 316 ? 12.516 -27.156 -13.898 1 98.06 316 ALA A C 1
ATOM 2297 O O . ALA A 1 316 ? 13.375 -27.875 -14.398 1 98.06 316 ALA A O 1
ATOM 2298 N N . ALA A 1 317 ? 12.211 -27.125 -12.656 1 98.25 317 ALA A N 1
ATOM 2299 C CA . ALA A 1 317 ? 12.922 -28 -11.727 1 98.25 317 ALA A CA 1
ATOM 2300 C C . ALA A 1 317 ? 12.641 -29.469 -12.031 1 98.25 317 ALA A C 1
ATOM 2302 O O . ALA A 1 317 ? 13.5 -30.328 -11.812 1 98.25 317 ALA A O 1
ATOM 2303 N N . ALA A 1 318 ? 11.492 -29.781 -12.523 1 97.25 318 ALA A N 1
ATOM 2304 C CA . ALA A 1 318 ? 11.047 -31.156 -12.773 1 97.25 318 ALA A CA 1
ATOM 2305 C C . ALA A 1 318 ? 11.695 -31.719 -14.031 1 97.25 318 ALA A C 1
ATOM 2307 O O . ALA A 1 318 ? 11.641 -32.938 -14.273 1 97.25 318 ALA A O 1
ATOM 2308 N N . VAL A 1 319 ? 12.32 -30.953 -14.859 1 96.75 319 VAL A N 1
ATOM 2309 C CA . VAL A 1 319 ? 12.945 -31.391 -16.109 1 96.75 319 VAL A CA 1
ATOM 2310 C C . VAL A 1 319 ? 14.469 -31.391 -15.945 1 96.75 319 VAL A C 1
ATOM 2312 O O . VAL A 1 319 ? 15.102 -30.328 -15.938 1 96.75 319 VAL A O 1
ATOM 2315 N N . PRO A 1 320 ? 15.094 -32.562 -15.875 1 97.31 320 PRO A N 1
ATOM 2316 C CA . PRO A 1 320 ? 16.547 -32.625 -15.719 1 97.31 320 PRO A CA 1
ATOM 2317 C C . PRO A 1 320 ? 17.312 -31.891 -16.812 1 97.31 320 PRO A C 1
ATOM 2319 O O . PRO A 1 320 ? 17 -32.062 -18 1 97.31 320 PRO A O 1
ATOM 2322 N N . GLY A 1 321 ? 18.203 -31 -16.312 1 97.81 321 GLY A N 1
ATOM 2323 C CA . GLY A 1 321 ? 19.062 -30.344 -17.297 1 97.81 321 GLY A CA 1
ATOM 2324 C C . GLY A 1 321 ? 18.781 -28.875 -17.453 1 97.81 321 GLY A C 1
ATOM 2325 O O . GLY A 1 321 ? 19.594 -28.125 -18 1 97.81 321 GLY A O 1
ATOM 2326 N N . THR A 1 322 ? 17.594 -28.375 -17.031 1 98.56 322 THR A N 1
ATOM 2327 C CA . THR A 1 322 ? 17.375 -26.938 -17.016 1 98.56 322 THR A CA 1
ATOM 2328 C C . THR A 1 322 ? 18.297 -26.266 -16.016 1 98.56 322 THR A C 1
ATOM 2330 O O . THR A 1 322 ? 18.844 -26.922 -15.117 1 98.56 322 THR A O 1
ATOM 2333 N N . LEU A 1 323 ? 18.453 -24.969 -16.141 1 98.81 323 LEU A N 1
ATOM 2334 C CA . LEU A 1 323 ? 19.281 -24.25 -15.164 1 98.81 323 LEU A CA 1
ATOM 2335 C C . LEU A 1 323 ? 18.672 -24.344 -13.766 1 98.81 323 LEU A C 1
ATOM 2337 O O . LEU A 1 323 ? 19.406 -24.438 -12.773 1 98.81 323 LEU A O 1
ATOM 2341 N N . VAL A 1 324 ? 17.359 -24.312 -13.664 1 98.88 324 VAL A N 1
ATOM 2342 C CA . VAL A 1 324 ? 16.656 -24.391 -12.383 1 98.88 324 VAL A CA 1
ATOM 2343 C C . VAL A 1 324 ? 16.906 -25.75 -11.75 1 98.88 324 VAL A C 1
ATOM 2345 O O . VAL A 1 324 ? 17.203 -25.859 -10.562 1 98.88 324 VAL A O 1
ATOM 2348 N N . ASN A 1 325 ? 16.781 -26.812 -12.555 1 98.69 325 ASN A N 1
ATOM 2349 C CA . ASN A 1 325 ? 17.047 -28.172 -12.102 1 98.69 325 ASN A CA 1
ATOM 2350 C C . ASN A 1 325 ? 18.484 -28.328 -11.609 1 98.69 325 ASN A C 1
ATOM 2352 O O . ASN A 1 325 ? 18.719 -28.922 -10.555 1 98.69 325 ASN A O 1
ATOM 2356 N N . LEU A 1 326 ? 19.406 -27.797 -12.359 1 98.69 326 LEU A N 1
ATOM 2357 C CA . LEU A 1 326 ? 20.812 -27.906 -12.016 1 98.69 326 LEU A CA 1
ATOM 2358 C C . LEU A 1 326 ? 21.125 -27.141 -10.727 1 98.69 326 LEU A C 1
ATOM 2360 O O . LEU A 1 326 ? 21.859 -27.641 -9.867 1 98.69 326 LEU A O 1
ATOM 2364 N N . ALA A 1 327 ? 20.562 -25.984 -10.562 1 98.75 327 ALA A N 1
ATOM 2365 C CA . ALA A 1 327 ? 20.75 -25.188 -9.352 1 98.75 327 ALA A CA 1
ATOM 2366 C C . ALA A 1 327 ? 20.203 -25.922 -8.125 1 98.75 327 ALA A C 1
ATOM 2368 O O . ALA A 1 327 ? 20.703 -25.734 -7.012 1 98.75 327 ALA A O 1
ATOM 2369 N N . ALA A 1 328 ? 19.188 -26.703 -8.352 1 98.69 328 ALA A N 1
ATOM 2370 C CA . ALA A 1 328 ? 18.547 -27.453 -7.27 1 98.69 328 ALA A CA 1
ATOM 2371 C C . ALA A 1 328 ? 19.281 -28.75 -6.984 1 98.69 328 ALA A C 1
ATOM 2373 O O . ALA A 1 328 ? 18.859 -29.547 -6.148 1 98.69 328 ALA A O 1
ATOM 2374 N N . GLY A 1 329 ? 20.359 -29.031 -7.684 1 97.75 329 GLY A N 1
ATOM 2375 C CA . GLY A 1 329 ? 21.156 -30.219 -7.43 1 97.75 329 GLY A CA 1
ATOM 2376 C C . GLY A 1 329 ? 21.016 -31.266 -8.508 1 97.75 329 GLY A C 1
ATOM 2377 O O . GLY A 1 329 ? 21.641 -32.344 -8.43 1 97.75 329 GLY A O 1
ATOM 2378 N N . GLY A 1 330 ? 20.203 -31 -9.523 1 97.06 330 GLY A N 1
ATOM 2379 C CA . GLY A 1 330 ? 20.031 -31.922 -10.641 1 97.06 330 GLY A CA 1
ATOM 2380 C C . GLY A 1 330 ? 19.141 -33.094 -10.32 1 97.06 330 GLY A C 1
ATOM 2381 O O . GLY A 1 330 ? 18.453 -33.094 -9.289 1 97.06 330 GLY A O 1
ATOM 2382 N N . GLY A 1 331 ? 18.953 -33.969 -11.336 1 94.56 331 GLY A N 1
ATOM 2383 C CA . GLY A 1 331 ? 18.203 -35.188 -11.125 1 94.56 331 GLY A CA 1
ATOM 2384 C C . GLY A 1 331 ? 16.703 -35 -11.328 1 94.56 331 GLY A C 1
ATOM 2385 O O . GLY A 1 331 ? 16.234 -33.906 -11.578 1 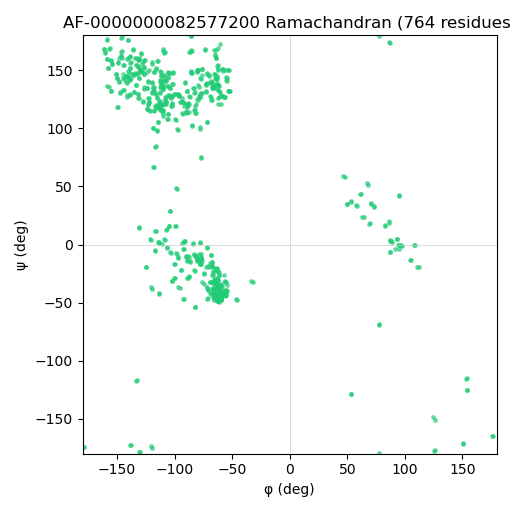94.56 331 GLY A O 1
ATOM 2386 N N . ALA A 1 332 ? 16 -36.125 -11.273 1 93.12 332 ALA A N 1
ATOM 2387 C CA . ALA A 1 332 ? 14.539 -36.125 -11.398 1 93.12 332 ALA A CA 1
ATOM 2388 C C . ALA A 1 332 ? 13.875 -35.688 -10.102 1 93.12 332 ALA A C 1
ATOM 2390 O O . ALA A 1 332 ? 14.273 -36.125 -9.016 1 93.12 332 ALA A O 1
ATOM 2391 N N . ARG A 1 333 ? 12.984 -34.75 -10.164 1 94.25 333 ARG A N 1
ATOM 2392 C CA . ARG A 1 333 ? 12.242 -34.281 -9 1 94.25 333 ARG A CA 1
ATOM 2393 C C . ARG A 1 333 ? 10.812 -33.906 -9.383 1 94.25 333 ARG A C 1
ATOM 2395 O O . ARG A 1 333 ? 10.562 -33.438 -10.492 1 94.25 333 ARG A O 1
ATOM 2402 N N . ASN A 1 334 ? 9.906 -34.125 -8.453 1 95.62 334 ASN A N 1
ATOM 2403 C CA . ASN A 1 334 ? 8.508 -33.75 -8.688 1 95.62 334 ASN A CA 1
ATOM 2404 C C . ASN A 1 334 ? 8.07 -32.625 -7.762 1 95.62 334 ASN A C 1
ATOM 2406 O O . ASN A 1 334 ? 6.895 -32.25 -7.754 1 95.62 334 ASN A O 1
ATOM 2410 N N . ALA A 1 335 ? 9 -32.156 -6.934 1 97.75 335 ALA A N 1
ATOM 2411 C CA . ALA A 1 335 ? 8.773 -30.984 -6.074 1 97.75 335 ALA A CA 1
ATOM 2412 C C . ALA A 1 335 ? 10.086 -30.297 -5.73 1 97.75 335 ALA A C 1
ATOM 2414 O O . ALA A 1 335 ? 11.156 -30.906 -5.789 1 97.75 335 ALA A O 1
ATOM 2415 N N . VAL A 1 336 ? 10.031 -29.078 -5.426 1 98.19 336 VAL A N 1
ATOM 2416 C CA . VAL A 1 336 ? 11.203 -28.312 -5.023 1 98.19 336 VAL A CA 1
ATOM 2417 C C . VAL A 1 336 ? 10.82 -27.297 -3.953 1 98.19 336 VAL A C 1
ATOM 2419 O O . VAL A 1 336 ? 9.688 -26.797 -3.939 1 98.19 336 VAL A O 1
ATOM 2422 N N . ARG A 1 337 ? 11.648 -27.078 -3.006 1 98.62 337 ARG A N 1
ATOM 2423 C CA . ARG A 1 337 ? 11.547 -25.969 -2.055 1 98.62 337 ARG A CA 1
ATOM 2424 C C . ARG A 1 337 ? 12.578 -24.891 -2.365 1 98.62 337 ARG A C 1
ATOM 2426 O O . ARG A 1 337 ? 13.781 -25.125 -2.271 1 98.62 337 ARG A O 1
ATOM 2433 N N . PHE A 1 338 ? 12.148 -23.734 -2.791 1 98.75 338 PHE A N 1
ATOM 2434 C CA . PHE A 1 338 ? 13.109 -22.688 -3.137 1 98.75 338 PHE A CA 1
ATOM 2435 C C . PHE A 1 338 ? 13.023 -21.531 -2.148 1 98.75 338 PHE A C 1
ATOM 2437 O O . PHE A 1 338 ? 11.961 -21.25 -1.596 1 98.75 338 PHE A O 1
ATOM 2444 N N . GLY A 1 339 ? 14.195 -20.938 -1.907 1 98.75 339 GLY A N 1
ATOM 2445 C CA . GLY A 1 339 ? 14.266 -19.734 -1.108 1 98.75 339 GLY A CA 1
ATOM 2446 C C . GLY A 1 339 ? 13.992 -18.469 -1.909 1 98.75 339 GLY A C 1
ATOM 2447 O O . GLY A 1 339 ? 14.453 -18.344 -3.045 1 98.75 339 GLY A O 1
ATOM 2448 N N . HIS A 1 340 ? 13.227 -17.625 -1.418 1 98.62 340 HIS A N 1
ATOM 2449 C CA . HIS A 1 340 ? 12.914 -16.312 -1.984 1 98.62 340 HIS A CA 1
ATOM 2450 C C . HIS A 1 340 ? 13.062 -15.219 -0.943 1 98.62 340 HIS A C 1
ATOM 2452 O O . HIS A 1 340 ? 13.383 -15.492 0.215 1 98.62 340 HIS A O 1
ATOM 2458 N N . PRO A 1 341 ? 12.797 -13.93 -1.203 1 98.25 341 PRO A N 1
ATOM 2459 C CA . PRO A 1 341 ? 13.172 -12.844 -0.293 1 98.25 341 PRO A CA 1
ATOM 2460 C C . PRO A 1 341 ? 12.484 -12.945 1.064 1 98.25 341 PRO A C 1
ATOM 2462 O O . PRO A 1 341 ? 13.039 -12.508 2.076 1 98.25 341 PRO A O 1
ATOM 2465 N N . SER A 1 342 ? 11.297 -13.492 1.127 1 98.38 342 SER A N 1
ATOM 2466 C CA . SER A 1 342 ? 10.523 -13.5 2.365 1 98.38 342 SER A CA 1
ATOM 2467 C C . SER A 1 342 ? 10.656 -14.836 3.092 1 98.38 342 SER A C 1
ATOM 2469 O O . SER A 1 342 ? 10.141 -15 4.195 1 98.38 342 SER A O 1
ATOM 2471 N N . GLY A 1 343 ? 11.297 -15.836 2.461 1 98.19 343 GLY A N 1
ATOM 2472 C CA . GLY A 1 343 ? 11.438 -17.156 3.062 1 98.19 343 GLY A CA 1
ATOM 2473 C C . GLY A 1 343 ? 11.594 -18.266 2.041 1 98.19 343 GLY A C 1
ATOM 2474 O O . GLY A 1 343 ? 12.477 -18.203 1.186 1 98.19 343 GLY A O 1
ATOM 2475 N N . SER A 1 344 ? 10.711 -19.234 2.162 1 98.44 344 SER A N 1
ATOM 2476 C CA . SER A 1 344 ? 10.758 -20.359 1.233 1 98.44 344 SER A CA 1
ATOM 2477 C C . SER A 1 344 ? 9.359 -20.812 0.829 1 98.44 344 SER A C 1
ATOM 2479 O O . SER A 1 344 ? 8.375 -20.438 1.474 1 98.44 344 SER A O 1
ATOM 2481 N N . LEU A 1 345 ? 9.281 -21.5 -0.25 1 98.06 345 LEU A N 1
ATOM 2482 C CA . LEU A 1 345 ? 8.031 -22.031 -0.779 1 98.06 345 LEU A CA 1
ATOM 2483 C C . LEU A 1 345 ? 8.266 -23.391 -1.438 1 98.06 345 LEU A C 1
ATOM 2485 O O . LEU A 1 345 ? 9.234 -23.578 -2.172 1 98.06 345 LEU A O 1
ATOM 2489 N N . ARG A 1 346 ? 7.426 -24.312 -1.1 1 98.19 346 ARG A N 1
ATOM 2490 C CA . ARG A 1 346 ? 7.453 -25.625 -1.76 1 98.19 346 ARG A CA 1
ATOM 2491 C C . ARG A 1 346 ? 6.406 -25.688 -2.869 1 98.19 346 ARG A C 1
ATOM 2493 O O . ARG A 1 346 ? 5.246 -25.344 -2.658 1 98.19 346 ARG A O 1
ATOM 2500 N N . VAL A 1 347 ? 6.828 -26.094 -4.012 1 97.94 347 VAL A N 1
ATOM 2501 C CA . VAL A 1 347 ? 5.945 -26.25 -5.16 1 97.94 347 VAL A CA 1
ATOM 2502 C C . VAL A 1 347 ? 6.23 -27.578 -5.855 1 97.94 347 VAL A C 1
ATOM 2504 O O . VAL A 1 347 ? 7.375 -28.031 -5.883 1 97.94 347 VAL A O 1
ATOM 2507 N N . GLY A 1 348 ? 5.227 -28.172 -6.383 1 97.25 348 GLY A N 1
ATOM 2508 C CA . GLY A 1 348 ? 5.367 -29.438 -7.086 1 97.25 348 GLY A CA 1
ATOM 2509 C C . GLY A 1 348 ? 4.879 -29.375 -8.523 1 97.25 348 GLY A C 1
ATOM 2510 O O . GLY A 1 348 ? 3.98 -28.594 -8.844 1 97.25 348 GLY A O 1
ATOM 2511 N N . ALA A 1 349 ? 5.488 -30.172 -9.328 1 96.06 349 ALA A N 1
ATOM 2512 C CA . ALA A 1 349 ? 5.055 -30.328 -10.711 1 96.06 349 ALA A CA 1
ATOM 2513 C C . ALA A 1 349 ? 5.387 -31.734 -11.227 1 96.06 349 ALA A C 1
ATOM 2515 O O . ALA A 1 349 ? 6.383 -32.312 -10.812 1 96.06 349 ALA A O 1
ATOM 2516 N N . GLU A 1 350 ? 4.582 -32.156 -12.016 1 92.25 350 GLU A N 1
ATOM 2517 C CA . GLU A 1 350 ? 4.812 -33.438 -12.695 1 92.25 350 GLU A CA 1
ATOM 2518 C C . GLU A 1 350 ? 5.102 -33.219 -14.18 1 92.25 350 GLU A C 1
ATOM 2520 O O . GLU A 1 350 ? 4.195 -32.875 -14.953 1 92.25 350 GLU A O 1
ATOM 2525 N N . ALA A 1 351 ? 6.328 -33.469 -14.562 1 91.38 351 ALA A N 1
ATOM 2526 C CA . ALA A 1 351 ? 6.734 -33.344 -15.953 1 91.38 351 ALA A CA 1
ATOM 2527 C C . ALA A 1 351 ? 6.969 -34.688 -16.609 1 91.38 351 ALA A C 1
ATOM 2529 O O . ALA A 1 351 ? 7.43 -35.625 -15.945 1 91.38 351 ALA A O 1
ATOM 2530 N N . ARG A 1 352 ? 6.578 -34.781 -17.797 1 90.12 352 ARG A N 1
ATOM 2531 C CA . ARG A 1 352 ? 6.832 -36 -18.578 1 90.12 352 ARG A CA 1
ATOM 2532 C C . ARG A 1 352 ? 7.055 -35.656 -20.047 1 90.12 352 ARG A C 1
ATOM 2534 O O . ARG A 1 352 ? 6.723 -34.562 -20.5 1 90.12 352 ARG A O 1
ATOM 2541 N N . GLN A 1 353 ? 7.621 -36.562 -20.719 1 90 353 GLN A N 1
ATOM 2542 C CA . GLN A 1 353 ? 7.781 -36.438 -22.156 1 90 353 GLN A CA 1
ATOM 2543 C C . GLN A 1 353 ? 6.641 -37.094 -22.906 1 90 353 GLN A C 1
ATOM 2545 O O . GLN A 1 353 ? 6.289 -38.25 -22.609 1 90 353 GLN A O 1
ATOM 2550 N N . VAL A 1 354 ? 6.039 -36.375 -23.75 1 87.56 354 VAL A N 1
ATOM 2551 C CA . VAL A 1 354 ? 5.027 -36.875 -24.672 1 87.56 354 VAL A CA 1
ATOM 2552 C C . VAL A 1 354 ? 5.449 -36.594 -26.109 1 87.56 354 VAL A C 1
ATOM 2554 O O . VAL A 1 354 ? 5.594 -35.438 -26.5 1 87.56 354 VAL A O 1
ATOM 2557 N N . ASP A 1 355 ? 5.695 -37.688 -26.891 1 88.94 355 ASP A N 1
ATOM 2558 C CA . ASP A 1 355 ? 6.133 -37.531 -28.266 1 88.94 355 ASP A CA 1
ATOM 2559 C C . ASP A 1 355 ? 7.422 -36.719 -28.359 1 88.94 355 ASP A C 1
ATOM 2561 O O . ASP A 1 355 ? 7.527 -35.812 -29.188 1 88.94 355 ASP A O 1
ATOM 2565 N N . GLY A 1 356 ? 8.25 -36.875 -27.375 1 86.88 356 GLY A N 1
ATOM 2566 C CA . GLY A 1 356 ? 9.57 -36.25 -27.406 1 86.88 356 GLY A CA 1
ATOM 2567 C C . GLY A 1 356 ? 9.586 -34.844 -26.875 1 86.88 356 GLY A C 1
ATOM 2568 O O . GLY A 1 356 ? 10.633 -34.188 -26.875 1 86.88 356 GLY A O 1
ATOM 2569 N N . GLN A 1 357 ? 8.445 -34.406 -26.406 1 89.38 357 GLN A N 1
ATOM 2570 C CA . GLN A 1 357 ? 8.359 -33.031 -25.875 1 89.38 357 GLN A CA 1
ATOM 2571 C C . GLN A 1 357 ? 7.988 -33.031 -24.406 1 89.38 357 GLN A C 1
ATOM 2573 O O . GLN A 1 357 ? 7.156 -33.844 -23.969 1 89.38 357 GLN A O 1
ATOM 2578 N N . TRP A 1 358 ? 8.656 -32.25 -23.703 1 92.31 358 TRP A N 1
ATOM 2579 C CA . TRP A 1 358 ? 8.336 -32.125 -22.281 1 92.31 358 TRP A CA 1
ATOM 2580 C C . TRP A 1 358 ? 6.965 -31.484 -22.078 1 92.31 358 TRP A C 1
ATOM 2582 O O . TRP A 1 358 ? 6.602 -30.547 -22.781 1 92.31 358 TRP A O 1
ATOM 2592 N N . THR A 1 359 ? 6.246 -32.031 -21.188 1 91.44 359 THR A N 1
ATOM 2593 C CA . THR A 1 359 ? 4.953 -31.469 -20.797 1 91.44 359 THR A CA 1
ATOM 2594 C C . THR A 1 359 ? 4.777 -31.516 -19.281 1 91.44 359 THR A C 1
ATOM 2596 O O . THR A 1 359 ? 5.324 -32.406 -18.609 1 91.44 359 THR A O 1
ATOM 2599 N N . VAL A 1 360 ? 4.16 -30.5 -18.797 1 92.44 360 VAL A N 1
ATOM 2600 C CA . VAL A 1 360 ? 3.76 -30.5 -17.391 1 92.44 360 VAL A CA 1
ATOM 2601 C C . VAL A 1 360 ? 2.244 -30.672 -17.281 1 92.44 360 VAL A C 1
ATOM 2603 O O . VAL A 1 360 ? 1.488 -29.859 -17.828 1 92.44 360 VAL A O 1
ATOM 2606 N N . THR A 1 361 ? 1.799 -31.688 -16.625 1 90.44 361 THR A N 1
ATOM 2607 C CA . THR A 1 361 ? 0.372 -31.984 -16.578 1 90.44 361 THR A CA 1
ATOM 2608 C C . THR A 1 361 ? -0.297 -31.266 -15.414 1 90.44 361 THR A C 1
ATOM 2610 O O . THR A 1 361 ? -1.486 -30.953 -15.477 1 90.44 361 THR A O 1
ATOM 2613 N N . LYS A 1 362 ? 0.52 -31.047 -14.367 1 93.62 362 LYS A N 1
ATOM 2614 C CA . LYS A 1 362 ? -0.055 -30.438 -13.172 1 93.62 362 LYS A CA 1
ATOM 2615 C C . LYS A 1 362 ? 1.023 -29.781 -12.32 1 93.62 362 LYS A C 1
ATOM 2617 O O . LYS A 1 362 ? 2.125 -30.312 -12.18 1 93.62 362 LYS A O 1
ATOM 2622 N N . ALA A 1 363 ? 0.753 -28.656 -11.859 1 95.69 363 ALA A N 1
ATOM 2623 C CA . ALA A 1 363 ? 1.552 -28.016 -10.82 1 95.69 363 ALA A CA 1
ATOM 2624 C C . ALA A 1 363 ? 0.71 -27.734 -9.578 1 95.69 363 ALA A C 1
ATOM 2626 O O . ALA A 1 363 ? -0.466 -27.391 -9.688 1 95.69 363 ALA A O 1
ATOM 2627 N N . ILE A 1 364 ? 1.27 -27.953 -8.398 1 97 364 ILE A N 1
ATOM 2628 C CA . ILE A 1 364 ? 0.531 -27.828 -7.148 1 97 364 ILE A CA 1
ATOM 2629 C C . ILE A 1 364 ? 1.269 -26.891 -6.199 1 97 364 ILE A C 1
ATOM 2631 O O . ILE A 1 364 ? 2.492 -26.969 -6.066 1 97 364 ILE A O 1
ATOM 2635 N N . MET A 1 365 ? 0.541 -26 -5.602 1 96.44 365 MET A N 1
ATOM 2636 C CA . MET A 1 365 ? 1.098 -25.156 -4.551 1 96.44 365 MET A CA 1
ATOM 2637 C C . MET A 1 365 ? 0.046 -24.844 -3.494 1 96.44 365 MET A C 1
ATOM 2639 O O . MET A 1 365 ? -1.151 -25.016 -3.732 1 96.44 365 MET A O 1
ATOM 2643 N N . SER A 1 366 ? 0.501 -24.453 -2.359 1 97.94 366 SER A N 1
ATOM 2644 C CA . SER A 1 366 ? -0.37 -24.062 -1.258 1 97.94 366 SER A CA 1
ATOM 2645 C C . SER A 1 366 ? -0.276 -22.562 -0.99 1 97.94 366 SER A C 1
ATOM 2647 O O . SER A 1 366 ? 0.81 -21.984 -1.053 1 97.94 366 SER A O 1
ATOM 2649 N N . ARG A 1 367 ? -1.393 -21.953 -0.807 1 98.25 367 ARG A N 1
ATOM 2650 C CA . ARG A 1 367 ? -1.509 -20.562 -0.389 1 98.25 367 ARG A CA 1
ATOM 2651 C C . ARG A 1 367 ? -2.617 -20.391 0.644 1 98.25 367 ARG A C 1
ATOM 2653 O O . ARG A 1 367 ? -3.094 -21.375 1.22 1 98.25 367 ARG A O 1
ATOM 2660 N N . SER A 1 368 ? -2.955 -19.172 1.007 1 98.31 368 SER A N 1
ATOM 2661 C CA . SER A 1 368 ? -4.09 -18.781 1.843 1 98.31 368 SER A CA 1
ATOM 2662 C C . SER A 1 368 ? -4.773 -17.531 1.309 1 98.31 368 SER A C 1
ATOM 2664 O O . SER A 1 368 ? -4.23 -16.844 0.439 1 98.31 368 SER A O 1
ATOM 2666 N N . ALA A 1 369 ? -5.98 -17.344 1.749 1 98.31 369 ALA A N 1
ATOM 2667 C CA . ALA A 1 369 ? -6.746 -16.172 1.331 1 98.31 369 ALA A CA 1
ATOM 2668 C C . ALA A 1 369 ? -7.625 -15.656 2.467 1 98.31 369 ALA A C 1
ATOM 2670 O O . ALA A 1 369 ? -7.992 -16.422 3.369 1 98.31 369 ALA A O 1
ATOM 2671 N N . ARG A 1 370 ? -7.934 -14.414 2.438 1 97.5 370 ARG A N 1
ATOM 2672 C CA . ARG A 1 370 ? -8.906 -13.859 3.371 1 97.5 370 ARG A CA 1
ATOM 2673 C C . ARG A 1 370 ? -9.5 -12.562 2.828 1 97.5 370 ARG A C 1
ATOM 2675 O O . ARG A 1 370 ? -8.859 -11.859 2.047 1 97.5 370 ARG A O 1
ATOM 2682 N N . ILE A 1 371 ? -10.719 -12.281 3.232 1 98.62 371 ILE A N 1
ATOM 2683 C CA . ILE A 1 371 ? -11.359 -11.008 2.941 1 98.62 371 ILE A CA 1
ATOM 2684 C C . ILE A 1 371 ? -10.82 -9.93 3.885 1 98.62 371 ILE A C 1
ATOM 2686 O O . ILE A 1 371 ? -10.82 -10.109 5.105 1 98.62 371 ILE A O 1
ATOM 2690 N N . LEU A 1 372 ? -10.359 -8.844 3.35 1 98.81 372 LEU A N 1
ATOM 2691 C CA . LEU A 1 372 ? -9.891 -7.715 4.148 1 98.81 372 LEU A CA 1
ATOM 2692 C C . LEU A 1 372 ? -11.016 -6.715 4.379 1 98.81 372 LEU A C 1
ATOM 2694 O O . LEU A 1 372 ? -11.195 -6.215 5.492 1 98.81 372 LEU A O 1
ATOM 2698 N N . MET A 1 373 ? -11.711 -6.41 3.309 1 98.94 373 MET A N 1
ATOM 2699 C CA . MET A 1 373 ? -12.852 -5.492 3.342 1 98.94 373 MET A CA 1
ATOM 2700 C C . MET A 1 373 ? -13.875 -5.859 2.273 1 98.94 373 MET A C 1
ATOM 2702 O O . MET A 1 373 ? -13.516 -6.367 1.211 1 98.94 373 MET A O 1
ATOM 2706 N N . GLU A 1 374 ? -15.172 -5.711 2.582 1 98.81 374 GLU A N 1
ATOM 2707 C CA . GLU A 1 374 ? -16.25 -5.93 1.627 1 98.81 374 GLU A CA 1
ATOM 2708 C C . GLU A 1 374 ? -17.266 -4.785 1.665 1 98.81 374 GLU A C 1
ATOM 2710 O O . GLU A 1 374 ? -17.453 -4.156 2.707 1 98.81 374 GLU A O 1
ATOM 2715 N N . GLY A 1 375 ? -17.828 -4.48 0.585 1 98.75 375 GLY A N 1
ATOM 2716 C CA . GLY A 1 375 ? -18.797 -3.398 0.464 1 98.75 375 GLY A CA 1
ATOM 2717 C C . GLY A 1 375 ? -18.859 -2.809 -0.933 1 98.75 375 GLY A C 1
ATOM 2718 O O . GLY A 1 375 ? -19.203 -3.506 -1.891 1 98.75 375 GLY A O 1
ATOM 2719 N N . TRP A 1 376 ? -18.469 -1.524 -1.057 1 98.88 376 TRP A N 1
ATOM 2720 C CA . TRP A 1 376 ? -18.547 -0.8 -2.322 1 98.88 376 TRP A CA 1
ATOM 2721 C C . TRP A 1 376 ? -17.297 0.065 -2.52 1 98.88 376 TRP A C 1
ATOM 2723 O O . TRP A 1 376 ? -16.938 0.842 -1.636 1 98.88 376 TRP A O 1
ATOM 2733 N N . VAL A 1 377 ? -16.672 -0.087 -3.693 1 98.88 377 VAL A N 1
ATOM 2734 C CA . VAL A 1 377 ? -15.688 0.932 -4.059 1 98.88 377 VAL A CA 1
ATOM 2735 C C . VAL A 1 377 ? -16.406 2.164 -4.609 1 98.88 377 VAL A C 1
ATOM 2737 O O . VAL A 1 377 ? -17.5 2.053 -5.18 1 98.88 377 VAL A O 1
ATOM 2740 N N . ARG A 1 378 ? -15.812 3.305 -4.418 1 98.31 378 ARG A N 1
ATOM 2741 C CA . ARG A 1 378 ? -16.344 4.562 -4.938 1 98.31 378 ARG A CA 1
ATOM 2742 C C . ARG A 1 378 ? -15.391 5.18 -5.957 1 98.31 378 ARG A C 1
ATOM 2744 O O . ARG A 1 378 ? -14.18 5.25 -5.719 1 98.31 378 ARG A O 1
ATOM 2751 N N . VAL A 1 379 ? -15.922 5.531 -7.094 1 97.75 379 VAL A N 1
ATOM 2752 C CA . VAL A 1 379 ? -15.156 6.262 -8.102 1 97.75 379 VAL A CA 1
ATOM 2753 C C . VAL A 1 379 ? -16.031 7.355 -8.719 1 97.75 379 VAL A C 1
ATOM 2755 O O . VAL A 1 379 ? -17.25 7.234 -8.742 1 97.75 379 VAL A O 1
ATOM 2758 N N . PRO A 1 380 ? -15.406 8.438 -9.18 1 96.44 380 PRO A N 1
ATOM 2759 C CA . PRO A 1 380 ? -16.219 9.414 -9.914 1 96.44 380 PRO A CA 1
ATOM 2760 C C . PRO A 1 380 ? -16.953 8.797 -11.094 1 96.44 380 PRO A C 1
ATOM 2762 O O . PRO A 1 380 ? -16.406 7.938 -11.797 1 96.44 380 PRO A O 1
ATOM 2765 N N . ALA A 1 381 ? -18.172 9.195 -11.344 1 94.19 381 ALA A N 1
ATOM 2766 C CA . ALA A 1 381 ? -19.062 8.578 -12.328 1 94.19 381 ALA A CA 1
ATOM 2767 C C . ALA A 1 381 ? -18.5 8.703 -13.734 1 94.19 381 ALA A C 1
ATOM 2769 O O . ALA A 1 381 ? -18.781 7.867 -14.602 1 94.19 381 ALA A O 1
ATOM 2770 N N . ASP A 1 382 ? -17.641 9.641 -13.977 1 94.06 382 ASP A N 1
ATOM 2771 C CA . ASP A 1 382 ? -17.141 9.875 -15.32 1 94.06 382 ASP A CA 1
ATOM 2772 C C . ASP A 1 382 ? -15.758 9.234 -15.5 1 94.06 382 ASP A C 1
ATOM 2774 O O . ASP A 1 382 ? -15.031 9.57 -16.438 1 94.06 382 ASP A O 1
ATOM 2778 N N . SER A 1 383 ? -15.414 8.359 -14.617 1 94.25 383 SER A N 1
ATOM 2779 C CA . SER A 1 383 ? -14.07 7.785 -14.609 1 94.25 383 SER A CA 1
ATOM 2780 C C . SER A 1 383 ? -13.914 6.723 -15.695 1 94.25 383 SER A C 1
ATOM 2782 O O . SER A 1 383 ? -12.805 6.305 -16.016 1 94.25 383 SER A O 1
ATOM 2784 N N . PHE A 1 384 ? -15.062 6.316 -16.266 1 94.94 384 PHE A N 1
ATOM 2785 C CA . PHE A 1 384 ? -14.969 5.227 -17.234 1 94.94 384 PHE A CA 1
ATOM 2786 C C . PHE A 1 384 ? -16.078 5.336 -18.266 1 94.94 384 PHE A C 1
ATOM 2788 O O . PHE A 1 384 ? -17.078 6.035 -18.047 1 94.94 384 PHE A O 1
ATOM 2795 N N . MET B 1 1 ? -11.844 -23 15.516 1 65.56 1 MET B N 1
ATOM 2796 C CA . MET B 1 1 ? -11.516 -22.125 14.391 1 65.56 1 MET B CA 1
ATOM 2797 C C . MET B 1 1 ? -12.352 -20.844 14.438 1 65.56 1 MET B C 1
ATOM 2799 O O . MET B 1 1 ? -13.539 -20.891 14.742 1 65.56 1 MET B O 1
ATOM 2803 N N . THR B 1 2 ? -11.648 -19.734 14.562 1 69.88 2 THR B N 1
ATOM 2804 C CA . THR B 1 2 ? -12.312 -18.469 14.852 1 69.88 2 THR B CA 1
ATOM 2805 C C . THR B 1 2 ? -12.867 -17.844 13.57 1 69.88 2 THR B C 1
ATOM 2807 O O . THR B 1 2 ? -12.195 -17.844 12.539 1 69.88 2 THR B O 1
ATOM 2810 N N . GLY B 1 3 ? -14.133 -17.672 13.562 1 87.31 3 GLY B N 1
ATOM 2811 C CA . GLY B 1 3 ? -14.734 -16.969 12.445 1 87.31 3 GLY B CA 1
ATOM 2812 C C . GLY B 1 3 ? -14.281 -15.516 12.336 1 87.31 3 GLY B C 1
ATOM 2813 O O . GLY B 1 3 ? -13.492 -15.047 13.156 1 87.31 3 GLY B O 1
ATOM 2814 N N . GLN B 1 4 ? -14.562 -14.93 11.266 1 91.88 4 GLN B N 1
ATOM 2815 C CA . GLN B 1 4 ? -14.281 -13.516 11.086 1 91.88 4 GLN B CA 1
ATOM 2816 C C . GLN B 1 4 ? -15.414 -12.656 11.633 1 91.88 4 GLN B C 1
ATOM 2818 O O . GLN B 1 4 ? -16.562 -13.102 11.711 1 91.88 4 GLN B O 1
ATOM 2823 N N . VAL B 1 5 ? -15.078 -11.531 12.117 1 95.5 5 VAL B N 1
ATOM 2824 C CA . VAL B 1 5 ? -16.094 -10.531 12.453 1 95.5 5 VAL B CA 1
ATOM 2825 C C . VAL B 1 5 ? -16.078 -9.414 11.414 1 95.5 5 VAL B C 1
ATOM 2827 O O . VAL B 1 5 ? -15.031 -9.125 10.82 1 95.5 5 VAL B O 1
ATOM 2830 N N . ARG B 1 6 ? -17.266 -8.883 11.203 1 96.56 6 ARG B N 1
ATOM 2831 C CA . ARG B 1 6 ? -17.453 -7.746 10.312 1 96.56 6 ARG B CA 1
ATOM 2832 C C . ARG B 1 6 ? -17.641 -6.457 11.102 1 96.56 6 ARG B C 1
ATOM 2834 O O . ARG B 1 6 ? -18.5 -6.379 11.977 1 96.56 6 ARG B O 1
ATOM 2841 N N . ILE B 1 7 ? -16.859 -5.461 10.82 1 98.62 7 ILE B N 1
ATOM 2842 C CA . ILE B 1 7 ? -16.969 -4.168 11.484 1 98.62 7 ILE B CA 1
ATOM 2843 C C . ILE B 1 7 ? -17.188 -3.07 10.445 1 98.62 7 ILE B C 1
ATOM 2845 O O . ILE B 1 7 ? -16.375 -2.895 9.539 1 98.62 7 ILE B O 1
ATOM 2849 N N . PRO B 1 8 ? -18.328 -2.305 10.523 1 98.81 8 PRO B N 1
ATOM 2850 C CA . PRO B 1 8 ? -18.531 -1.212 9.57 1 98.81 8 PRO B CA 1
ATOM 2851 C C . PRO B 1 8 ? -17.344 -0.247 9.516 1 98.81 8 PRO B C 1
ATOM 2853 O O . PRO B 1 8 ? -16.797 0.127 10.555 1 98.81 8 PRO B O 1
ATOM 2856 N N . ALA B 1 9 ? -16.922 0.053 8.328 1 98.88 9 ALA B N 1
ATOM 2857 C CA . ALA B 1 9 ? -15.758 0.925 8.156 1 98.88 9 ALA B CA 1
ATOM 2858 C C . ALA B 1 9 ? -15.789 1.621 6.797 1 98.88 9 ALA B C 1
ATOM 2860 O O . ALA B 1 9 ? -16.531 1.215 5.902 1 98.88 9 ALA B O 1
ATOM 2861 N N . THR B 1 10 ? -15.117 2.684 6.672 1 98.94 10 THR B N 1
ATOM 2862 C CA . THR B 1 10 ? -14.891 3.404 5.422 1 98.94 10 THR B CA 1
ATOM 2863 C C . THR B 1 10 ? -13.398 3.643 5.199 1 98.94 10 THR B C 1
ATOM 2865 O O . THR B 1 10 ? -12.695 4.098 6.102 1 98.94 10 THR B O 1
ATOM 2868 N N . TYR B 1 11 ? -12.898 3.184 4.098 1 98.94 11 TYR B N 1
ATOM 2869 C CA . TYR B 1 11 ? -11.523 3.463 3.695 1 98.94 11 TYR B CA 1
ATOM 2870 C C . TYR B 1 11 ? -11.445 4.75 2.883 1 98.94 11 TYR B C 1
ATOM 2872 O O . TYR B 1 11 ? -12.062 4.859 1.821 1 98.94 11 TYR B O 1
ATOM 2880 N N . MET B 1 12 ? -10.68 5.805 3.398 1 98.88 12 MET B N 1
ATOM 2881 C CA . MET B 1 12 ? -10.695 7.133 2.797 1 98.88 12 MET B CA 1
ATOM 2882 C C . MET B 1 12 ? -9.273 7.641 2.553 1 98.88 12 MET B C 1
ATOM 2884 O O . MET B 1 12 ? -8.352 7.273 3.275 1 98.88 12 MET B O 1
ATOM 2888 N N . ARG B 1 13 ? -9.164 8.391 1.562 1 98.81 13 ARG B N 1
ATOM 2889 C CA . ARG B 1 13 ? -7.992 9.242 1.364 1 98.81 13 ARG B CA 1
ATOM 2890 C C . ARG B 1 13 ? -8.25 10.656 1.878 1 98.81 13 ARG B C 1
ATOM 2892 O O . ARG B 1 13 ? -9.281 11.25 1.575 1 98.81 13 ARG B O 1
ATOM 2899 N N . GLY B 1 14 ? -7.453 11.18 2.674 1 98.69 14 GLY B N 1
ATOM 2900 C CA . GLY B 1 14 ? -7.332 12.57 3.064 1 98.69 14 GLY B CA 1
ATOM 2901 C C . GLY B 1 14 ? -5.957 13.156 2.789 1 98.69 14 GLY B C 1
ATOM 2902 O O . GLY B 1 14 ? -4.957 12.672 3.322 1 98.69 14 GLY B O 1
ATOM 2903 N N . GLY B 1 15 ? -5.988 14.242 1.983 1 98.25 15 GLY B N 1
ATOM 2904 C CA . GLY B 1 15 ? -4.676 14.688 1.547 1 98.25 15 GLY B CA 1
ATOM 2905 C C . GLY B 1 15 ? -3.85 13.586 0.917 1 98.25 15 GLY B C 1
ATOM 2906 O O . GLY B 1 15 ? -4.312 12.898 -0 1 98.25 15 GLY B O 1
ATOM 2907 N N . THR B 1 16 ? -2.6 13.453 1.436 1 98.19 16 THR B N 1
ATOM 2908 C CA . THR B 1 16 ? -1.684 12.461 0.879 1 98.19 16 THR B CA 1
ATOM 2909 C C . THR B 1 16 ? -1.583 11.242 1.794 1 98.19 16 THR B C 1
ATOM 2911 O O . THR B 1 16 ? -0.522 10.625 1.896 1 98.19 16 THR B O 1
ATOM 2914 N N . SER B 1 17 ? -2.637 10.953 2.523 1 98.38 17 SER B N 1
ATOM 2915 C CA . SER B 1 17 ? -2.725 9.773 3.381 1 98.38 17 SER B CA 1
ATOM 2916 C C . SER B 1 17 ? -4.035 9.023 3.156 1 98.38 17 SER B C 1
ATOM 2918 O O . SER B 1 17 ? -4.984 9.578 2.596 1 98.38 17 SER B O 1
ATOM 2920 N N . LYS B 1 18 ? -4.027 7.82 3.516 1 98 18 LYS B N 1
ATOM 2921 C CA . LYS B 1 18 ? -5.258 7.035 3.576 1 98 18 LYS B CA 1
ATOM 2922 C C . LYS B 1 18 ? -5.371 6.297 4.906 1 98 18 LYS B C 1
ATOM 2924 O O . LYS B 1 18 ? -4.359 5.988 5.543 1 98 18 LYS B O 1
ATOM 2929 N N . GLY B 1 19 ? -6.57 6.035 5.312 1 98.75 19 GLY B N 1
ATOM 2930 C CA . GLY B 1 19 ? -6.805 5.309 6.547 1 98.75 19 GLY B CA 1
ATOM 2931 C C . GLY B 1 19 ? -8.188 4.688 6.629 1 98.75 19 GLY B C 1
ATOM 2932 O O . GLY B 1 19 ? -9.047 4.973 5.793 1 98.75 19 GLY B O 1
ATOM 2933 N N . VAL B 1 20 ? -8.352 3.777 7.566 1 98.94 20 VAL B N 1
ATOM 2934 C CA . VAL B 1 20 ? -9.633 3.129 7.828 1 98.94 20 VAL B CA 1
ATOM 2935 C C . VAL B 1 20 ? -10.391 3.896 8.906 1 98.94 20 VAL B C 1
ATOM 2937 O O . VAL B 1 20 ? -9.891 4.062 10.023 1 98.94 20 VAL B O 1
ATOM 2940 N N . PHE B 1 21 ? -11.594 4.348 8.594 1 98.94 21 PHE B N 1
ATOM 2941 C CA . PHE B 1 21 ? -12.422 5.164 9.477 1 98.94 21 PHE B CA 1
ATOM 2942 C C . PHE B 1 21 ? -13.539 4.336 10.094 1 98.94 21 PHE B C 1
ATOM 2944 O O . PHE B 1 21 ? -14.219 3.586 9.391 1 98.94 21 PHE B O 1
ATOM 2951 N N . PHE B 1 22 ? -13.703 4.527 11.391 1 98.94 22 PHE B N 1
ATOM 2952 C CA . PHE B 1 22 ? -14.773 3.879 12.133 1 98.94 22 PHE B CA 1
ATOM 2953 C C . PHE B 1 22 ? -15.648 4.91 12.836 1 98.94 22 PHE B C 1
ATOM 2955 O O . PHE B 1 22 ? -15.141 5.898 13.367 1 98.94 22 PHE B O 1
ATOM 2962 N N . LYS B 1 23 ? -16.953 4.688 12.844 1 98.69 23 LYS B N 1
ATOM 2963 C CA . LYS B 1 23 ? -17.766 5.328 13.867 1 98.69 23 LYS B CA 1
ATOM 2964 C C . LYS B 1 23 ? -17.531 4.691 15.234 1 98.69 23 LYS B C 1
ATOM 2966 O O . LYS B 1 23 ? -17.469 3.465 15.352 1 98.69 23 LYS B O 1
ATOM 2971 N N . ALA B 1 24 ? -17.469 5.5 16.188 1 98.31 24 ALA B N 1
ATOM 2972 C CA . ALA B 1 24 ? -17.203 4.996 17.547 1 98.31 24 ALA B CA 1
ATOM 2973 C C . ALA B 1 24 ? -18.234 3.934 17.938 1 98.31 24 ALA B C 1
ATOM 2975 O O . ALA B 1 24 ? -17.875 2.91 18.516 1 98.31 24 ALA B O 1
ATOM 2976 N N . GLU B 1 25 ? -19.438 4.105 17.594 1 98.06 25 GLU B N 1
ATOM 2977 C CA . GLU B 1 25 ? -20.531 3.238 18.031 1 98.06 25 GLU B CA 1
ATOM 2978 C C . GLU B 1 25 ? -20.547 1.929 17.25 1 98.06 25 GLU B C 1
ATOM 2980 O O . GLU B 1 25 ? -21.234 0.979 17.625 1 98.06 25 GLU B O 1
ATOM 2985 N N . ASP B 1 26 ? -19.875 1.872 16.125 1 98.38 26 ASP B N 1
ATOM 2986 C CA . ASP B 1 26 ? -19.859 0.671 15.297 1 98.38 26 ASP B CA 1
ATOM 2987 C C . ASP B 1 26 ? -18.766 -0.296 15.742 1 98.38 26 ASP B C 1
ATOM 2989 O O . ASP B 1 26 ? -18.75 -1.461 15.344 1 98.38 26 ASP B O 1
ATOM 2993 N N . LEU B 1 27 ? -17.812 0.163 16.562 1 98.5 27 LEU B N 1
ATOM 2994 C CA . LEU B 1 27 ? -16.734 -0.682 17.031 1 98.5 27 LEU B CA 1
ATOM 2995 C C . LEU B 1 27 ? -17.234 -1.7 18.047 1 98.5 27 LEU B C 1
ATOM 2997 O O . LEU B 1 27 ? -18.156 -1.42 18.812 1 98.5 27 LEU B O 1
ATOM 3001 N N . PRO B 1 28 ? -16.609 -2.879 18.047 1 97.5 28 PRO B N 1
ATOM 3002 C CA . PRO B 1 28 ? -16.922 -3.803 19.141 1 97.5 28 PRO B CA 1
ATOM 3003 C C . PRO B 1 28 ? -16.75 -3.168 20.516 1 97.5 28 PRO B C 1
ATOM 3005 O O . PRO B 1 28 ? -15.859 -2.34 20.703 1 97.5 28 PRO B O 1
ATOM 3008 N N . GLU B 1 29 ? -17.5 -3.582 21.484 1 97.12 29 GLU B N 1
ATOM 3009 C CA . GLU B 1 29 ? -17.531 -2.982 22.812 1 97.12 29 GLU B CA 1
ATOM 3010 C C . GLU B 1 29 ? -16.141 -2.957 23.438 1 97.12 29 GLU B C 1
ATOM 3012 O O . GLU B 1 29 ? -15.727 -1.943 24 1 97.12 29 GLU B O 1
ATOM 3017 N N . ALA B 1 30 ? -15.43 -4.008 23.219 1 96.19 30 ALA B N 1
ATOM 3018 C CA . ALA B 1 30 ? -14.141 -4.168 23.875 1 96.19 30 ALA B CA 1
ATOM 3019 C C . ALA B 1 30 ? -13.133 -3.146 23.359 1 96.19 30 ALA B C 1
ATOM 3021 O O . ALA B 1 30 ? -12.125 -2.871 24.016 1 96.19 30 ALA B O 1
ATOM 3022 N N . VAL B 1 31 ? -13.391 -2.578 22.203 1 97.06 31 VAL B N 1
ATOM 3023 C CA . VAL B 1 31 ? -12.391 -1.726 21.562 1 97.06 31 VAL B CA 1
ATOM 3024 C C . VAL B 1 31 ? -12.844 -0.267 21.625 1 97.06 31 VAL B C 1
ATOM 3026 O O . VAL B 1 31 ? -12.156 0.623 21.125 1 97.06 31 VAL B O 1
ATOM 3029 N N . ARG B 1 32 ? -13.945 0.066 22.281 1 97.31 32 ARG B N 1
ATOM 3030 C CA . ARG B 1 32 ? -14.484 1.423 22.328 1 97.31 32 ARG B CA 1
ATOM 3031 C C . ARG B 1 32 ? -13.742 2.266 23.359 1 97.31 32 ARG B C 1
ATOM 3033 O O . ARG B 1 32 ? -13.852 3.492 23.359 1 97.31 32 ARG B O 1
ATOM 3040 N N . VAL B 1 33 ? -12.953 1.609 24.203 1 96.5 33 VAL B N 1
ATOM 3041 C CA . VAL B 1 33 ? -12.133 2.309 25.188 1 96.5 33 VAL B CA 1
ATOM 3042 C C . VAL B 1 33 ? -10.656 2.137 24.844 1 96.5 33 VAL B C 1
ATOM 3044 O O . VAL B 1 33 ? -10.266 1.151 24.219 1 96.5 33 VAL B O 1
ATOM 3047 N N . PRO B 1 34 ? -9.844 3.189 25.203 1 96.88 34 PRO B N 1
ATOM 3048 C CA . PRO B 1 34 ? -8.414 3.014 24.953 1 96.88 34 PRO B CA 1
ATOM 3049 C C . PRO B 1 34 ? -7.855 1.747 25.609 1 96.88 34 PRO B C 1
ATOM 3051 O O . PRO B 1 34 ? -8.273 1.377 26.703 1 96.88 34 PRO B O 1
ATOM 3054 N N . GLY B 1 35 ? -6.918 1.107 24.938 1 97.44 35 GLY B N 1
ATOM 3055 C CA . GLY B 1 35 ? -6.293 -0.071 25.516 1 97.44 35 GLY B CA 1
ATOM 3056 C C . GLY B 1 35 ? -5.812 -1.066 24.484 1 97.44 35 GLY B C 1
ATOM 3057 O O . GLY B 1 35 ? -5.84 -0.781 23.281 1 97.44 35 GLY B O 1
ATOM 3058 N N . ARG B 1 36 ? -5.418 -2.211 24.984 1 98.06 36 ARG B N 1
ATOM 3059 C CA . ARG B 1 36 ? -4.758 -3.219 24.156 1 98.06 36 ARG B CA 1
ATOM 3060 C C . ARG B 1 36 ? -5.715 -3.793 23.125 1 98.06 36 ARG B C 1
ATOM 3062 O O . ARG B 1 36 ? -5.312 -4.094 22 1 98.06 36 ARG B O 1
ATOM 3069 N N . ALA B 1 37 ? -6.953 -3.965 23.516 1 98.5 37 ALA B N 1
ATOM 3070 C CA . ALA B 1 37 ? -7.93 -4.516 22.578 1 98.5 37 ALA B CA 1
ATOM 3071 C C . ALA B 1 37 ? -8.062 -3.631 21.344 1 98.5 37 ALA B C 1
ATOM 3073 O O . ALA B 1 37 ? -8.094 -4.129 20.219 1 98.5 37 ALA B O 1
ATOM 3074 N N . ARG B 1 38 ? -8.18 -2.35 21.547 1 98.62 38 ARG B N 1
ATOM 3075 C CA . ARG B 1 38 ? -8.281 -1.406 20.438 1 98.62 38 ARG B CA 1
ATOM 3076 C C . ARG B 1 38 ? -7.016 -1.43 19.578 1 98.62 38 ARG B C 1
ATOM 3078 O O . ARG B 1 38 ? -7.094 -1.443 18.359 1 98.62 38 ARG B O 1
ATOM 3085 N N . ASP B 1 39 ? -5.836 -1.455 20.266 1 98.75 39 ASP B N 1
ATOM 3086 C CA . ASP B 1 39 ? -4.57 -1.498 19.531 1 98.75 39 ASP B CA 1
ATOM 3087 C C . ASP B 1 39 ? -4.488 -2.74 18.656 1 98.75 39 ASP B C 1
ATOM 3089 O O . ASP B 1 39 ? -4.102 -2.652 17.484 1 98.75 39 ASP B O 1
ATOM 3093 N N . ARG B 1 40 ? -4.883 -3.83 19.188 1 98.62 40 ARG B N 1
ATOM 3094 C CA . ARG B 1 40 ? -4.801 -5.094 18.469 1 98.62 40 ARG B CA 1
ATOM 3095 C C . ARG B 1 40 ? -5.746 -5.105 17.266 1 98.62 40 ARG B C 1
ATOM 3097 O O . ARG B 1 40 ? -5.41 -5.633 16.219 1 98.62 40 ARG B O 1
ATOM 3104 N N . LEU B 1 41 ? -6.953 -4.574 17.453 1 98.75 41 LEU B N 1
ATOM 3105 C CA . LEU B 1 41 ? -7.883 -4.504 16.328 1 98.75 41 LEU B CA 1
ATOM 3106 C C . LEU B 1 41 ? -7.301 -3.666 15.203 1 98.75 41 LEU B C 1
ATOM 3108 O O . LEU B 1 41 ? -7.312 -4.086 14.039 1 98.75 41 LEU B O 1
ATOM 3112 N N . PHE B 1 42 ? -6.789 -2.494 15.547 1 98.88 42 PHE B N 1
ATOM 3113 C CA . PHE B 1 42 ? -6.234 -1.609 14.523 1 98.88 42 PHE B CA 1
ATOM 3114 C C . PHE B 1 42 ? -5.055 -2.266 13.82 1 98.88 42 PHE B C 1
ATOM 3116 O O . PHE B 1 42 ? -4.941 -2.193 12.594 1 98.88 42 PHE B O 1
ATOM 3123 N N . GLN B 1 43 ? -4.199 -2.91 14.617 1 98.81 43 GLN B N 1
ATOM 3124 C CA . GLN B 1 43 ? -3.059 -3.617 14.047 1 98.81 43 GLN B CA 1
ATOM 3125 C C . GLN B 1 43 ? -3.518 -4.719 13.094 1 98.81 43 GLN B C 1
ATOM 3127 O O . GLN B 1 43 ? -2.986 -4.852 11.984 1 98.81 43 GLN B O 1
ATOM 3132 N N . ARG B 1 44 ? -4.551 -5.445 13.461 1 98.69 44 ARG B N 1
ATOM 3133 C CA . ARG B 1 44 ? -5.031 -6.539 12.625 1 98.69 44 ARG B CA 1
ATOM 3134 C C . ARG B 1 44 ? -5.699 -6.008 11.359 1 98.69 44 ARG B C 1
ATOM 3136 O O . ARG B 1 44 ? -5.562 -6.594 10.289 1 98.69 44 ARG B O 1
ATOM 3143 N N . VAL B 1 45 ? -6.461 -4.918 11.469 1 98.88 45 VAL B N 1
ATOM 3144 C CA . VAL B 1 45 ? -7.102 -4.273 10.328 1 98.88 45 VAL B CA 1
ATOM 3145 C C . VAL B 1 45 ? -6.043 -3.838 9.312 1 98.88 45 VAL B C 1
ATOM 3147 O O . VAL B 1 45 ? -6.211 -4.031 8.109 1 98.88 45 VAL B O 1
ATOM 3150 N N . ILE B 1 46 ? -4.953 -3.357 9.797 1 98.81 46 ILE B N 1
ATOM 3151 C CA . ILE B 1 46 ? -3.93 -2.762 8.945 1 98.81 46 ILE B CA 1
ATOM 3152 C C . ILE B 1 46 ? -2.973 -3.844 8.453 1 98.81 46 ILE B C 1
ATOM 3154 O O . ILE B 1 46 ? -2.408 -3.734 7.363 1 98.81 46 ILE B O 1
ATOM 3158 N N . GLY B 1 47 ? -2.816 -4.918 9.203 1 98.56 47 GLY B N 1
ATOM 3159 C CA . GLY B 1 47 ? -1.88 -5.984 8.883 1 98.56 47 GLY B CA 1
ATOM 3160 C C . GLY B 1 47 ? -0.539 -5.824 9.578 1 98.56 47 GLY B C 1
ATOM 3161 O O . GLY B 1 47 ? 0.507 -6.098 8.984 1 98.56 47 GLY B O 1
ATOM 3162 N N . SER B 1 48 ? -0.575 -5.449 10.797 1 98.31 48 SER B N 1
ATOM 3163 C CA . SER B 1 48 ? 0.616 -5.184 11.594 1 98.31 48 SER B CA 1
ATOM 3164 C C . SER B 1 48 ? 0.605 -5.996 12.891 1 98.31 48 SER B C 1
ATOM 3166 O O . SER B 1 48 ? -0.461 -6.359 13.391 1 98.31 48 SER B O 1
ATOM 3168 N N . PRO B 1 49 ? 1.779 -6.258 13.578 1 97.94 49 PRO B N 1
ATOM 3169 C CA . PRO B 1 49 ? 3.133 -6.031 13.07 1 97.94 49 PRO B CA 1
ATOM 3170 C C . PRO B 1 49 ? 3.49 -6.953 11.906 1 97.94 49 PRO B C 1
ATOM 3172 O O . PRO B 1 49 ? 3.127 -8.133 11.914 1 97.94 49 PRO B O 1
ATOM 3175 N N . ASP B 1 50 ? 4.055 -6.391 10.945 1 98 50 ASP B N 1
ATOM 3176 C CA . ASP B 1 50 ? 4.441 -7.152 9.766 1 98 50 ASP B CA 1
ATOM 3177 C C . ASP B 1 50 ? 5.957 -7.188 9.602 1 98 50 ASP B C 1
ATOM 3179 O O . ASP B 1 50 ? 6.562 -6.211 9.148 1 98 50 ASP B O 1
ATOM 3183 N N . PRO B 1 51 ? 6.598 -8.234 9.867 1 96.69 51 PRO B N 1
ATOM 3184 C CA . PRO B 1 51 ? 8.055 -8.312 9.773 1 96.69 51 PRO B CA 1
ATOM 3185 C C . PRO B 1 51 ? 8.562 -8.203 8.336 1 96.69 51 PRO B C 1
ATOM 3187 O O . PRO B 1 51 ? 9.758 -8 8.117 1 96.69 51 PRO B O 1
ATOM 3190 N N . TYR B 1 52 ? 7.684 -8.367 7.348 1 96.19 52 TYR B N 1
ATOM 3191 C CA . TYR B 1 52 ? 8.078 -8.258 5.945 1 96.19 52 TYR B CA 1
ATOM 3192 C C . TYR B 1 52 ? 7.953 -6.824 5.457 1 96.19 52 TYR B C 1
ATOM 3194 O O . TYR B 1 52 ? 8.375 -6.504 4.344 1 96.19 52 TYR B O 1
ATOM 3202 N N . ALA B 1 53 ? 7.246 -5.949 6.254 1 95 53 ALA B N 1
ATOM 3203 C CA . ALA B 1 53 ? 7.047 -4.531 5.957 1 95 53 ALA B CA 1
ATOM 3204 C C . ALA B 1 53 ? 6.285 -4.352 4.648 1 95 53 ALA B C 1
ATOM 3206 O O . ALA B 1 53 ? 6.645 -3.506 3.822 1 95 53 ALA B O 1
ATOM 3207 N N . ALA B 1 54 ? 5.227 -5.195 4.5 1 96.44 54 ALA B N 1
ATOM 3208 C CA . ALA B 1 54 ? 4.461 -5.133 3.26 1 96.44 54 ALA B CA 1
ATOM 3209 C C . ALA B 1 54 ? 2.979 -4.895 3.543 1 96.44 54 ALA B C 1
ATOM 3211 O O . ALA B 1 54 ? 2.225 -4.512 2.646 1 96.44 54 ALA B O 1
ATOM 3212 N N . HIS B 1 55 ? 2.482 -5.141 4.734 1 98.06 55 HIS B N 1
ATOM 3213 C CA . HIS B 1 55 ? 1.079 -5.062 5.125 1 98.06 55 HIS B CA 1
ATOM 3214 C C . HIS B 1 55 ? 0.193 -5.824 4.145 1 98.06 55 HIS B C 1
ATOM 3216 O O . HIS B 1 55 ? -0.906 -5.371 3.814 1 98.06 55 HIS B O 1
ATOM 3222 N N . ILE B 1 56 ? 0.686 -6.914 3.605 1 98.06 56 ILE B N 1
ATOM 3223 C CA . ILE B 1 56 ? -0.046 -7.656 2.586 1 98.06 56 ILE B CA 1
ATOM 3224 C C . ILE B 1 56 ? -1.324 -8.234 3.186 1 98.06 56 ILE B C 1
ATOM 3226 O O . ILE B 1 56 ? -2.326 -8.398 2.486 1 98.06 56 ILE B O 1
ATOM 3230 N N . ASP B 1 57 ? -1.316 -8.594 4.496 1 98.19 57 ASP B N 1
ATOM 3231 C CA . ASP B 1 57 ? -2.449 -9.227 5.164 1 98.19 57 ASP B CA 1
ATOM 3232 C C . ASP B 1 57 ? -3.275 -8.203 5.938 1 98.19 57 ASP B C 1
ATOM 3234 O O . ASP B 1 57 ? -3.615 -8.422 7.102 1 98.19 57 ASP B O 1
ATOM 3238 N N . GLY B 1 58 ? -3.613 -7.109 5.355 1 98.56 58 GLY B N 1
ATOM 3239 C CA . GLY B 1 58 ? -4.43 -6.059 5.938 1 98.56 58 GLY B CA 1
ATOM 3240 C C . GLY B 1 58 ? -4.676 -4.898 4.992 1 98.56 58 GLY B C 1
ATOM 3241 O O . GLY B 1 58 ? -4.254 -4.934 3.834 1 98.56 58 GLY B O 1
ATOM 3242 N N . MET B 1 59 ? -5.32 -3.84 5.477 1 98.88 59 MET B N 1
ATOM 3243 C CA . MET B 1 59 ? -5.734 -2.693 4.676 1 98.88 59 MET B CA 1
ATOM 3244 C C . MET B 1 59 ? -4.566 -1.742 4.441 1 98.88 59 MET B C 1
ATOM 3246 O O . MET B 1 59 ? -4.645 -0.846 3.6 1 98.88 59 MET B O 1
ATOM 3250 N N . GLY B 1 60 ? -3.502 -1.946 5.207 1 98.56 60 GLY B N 1
ATOM 3251 C CA . GLY B 1 60 ? -2.391 -1.012 5.141 1 98.56 60 GLY B CA 1
ATOM 3252 C C . GLY B 1 60 ? -1.573 -1.144 3.869 1 98.56 60 GLY B C 1
ATOM 3253 O O . GLY B 1 60 ? -1.74 -2.105 3.115 1 98.56 60 GLY B O 1
ATOM 3254 N N . GLY B 1 61 ? -0.733 -0.193 3.623 1 97.56 61 GLY B N 1
ATOM 3255 C CA . GLY B 1 61 ? 0.175 -0.184 2.486 1 97.56 61 GLY B CA 1
ATOM 3256 C C . GLY B 1 61 ? 1.636 -0.117 2.893 1 97.56 61 GLY B C 1
ATOM 3257 O O . GLY B 1 61 ? 2.514 0.054 2.043 1 97.56 61 GLY B O 1
ATOM 3258 N N . ALA B 1 62 ? 1.902 -0.158 4.203 1 96.94 62 ALA B N 1
ATOM 3259 C CA . ALA B 1 62 ? 3.236 -0.266 4.785 1 96.94 62 ALA B CA 1
ATOM 3260 C C . ALA B 1 62 ? 4.027 1.022 4.586 1 96.94 62 ALA B C 1
ATOM 3262 O O . ALA B 1 62 ? 5.223 0.984 4.281 1 96.94 62 ALA B O 1
ATOM 3263 N N . THR B 1 63 ? 3.412 2.143 4.629 1 96.56 63 THR B N 1
ATOM 3264 C CA . THR B 1 63 ? 4.031 3.459 4.738 1 96.56 63 THR B CA 1
ATOM 3265 C C . THR B 1 63 ? 3.404 4.258 5.875 1 96.56 63 THR B C 1
ATOM 3267 O O . THR B 1 63 ? 2.338 3.9 6.379 1 96.56 63 THR B O 1
ATOM 3270 N N . SER B 1 64 ? 4.098 5.309 6.246 1 96.31 64 SER B N 1
ATOM 3271 C CA . SER B 1 64 ? 3.545 6.172 7.281 1 96.31 64 SER B CA 1
ATOM 3272 C C . SER B 1 64 ? 2.221 6.785 6.844 1 96.31 64 SER B C 1
ATOM 3274 O O . SER B 1 64 ? 1.351 7.059 7.672 1 96.31 64 SER B O 1
ATOM 3276 N N . SER B 1 65 ? 1.982 6.949 5.527 1 97.69 65 SER B N 1
ATOM 3277 C CA . SER B 1 65 ? 0.805 7.613 4.977 1 97.69 65 SER B CA 1
ATOM 3278 C C . SER B 1 65 ? -0.345 6.629 4.785 1 97.69 65 SER B C 1
ATOM 3280 O O . SER B 1 65 ? -1.481 7.039 4.535 1 97.69 65 SER B O 1
ATOM 3282 N N . THR B 1 66 ? -0.08 5.281 4.934 1 98.31 66 THR B N 1
ATOM 3283 C CA . THR B 1 66 ? -1.113 4.312 4.594 1 98.31 66 THR B CA 1
ATOM 3284 C C . THR B 1 66 ? -1.285 3.289 5.715 1 98.31 66 THR B C 1
ATOM 3286 O O . THR B 1 66 ? -1.794 2.189 5.484 1 98.31 66 THR B O 1
ATOM 3289 N N . SER B 1 67 ? -0.756 3.525 6.879 1 98.38 67 SER B N 1
ATOM 3290 C CA . SER B 1 67 ? -0.854 2.654 8.047 1 98.38 67 SER B CA 1
ATOM 3291 C C . SER B 1 67 ? -1.575 3.352 9.195 1 98.38 67 SER B C 1
ATOM 3293 O O . SER B 1 67 ? -0.977 3.615 10.242 1 98.38 67 SER B O 1
ATOM 3295 N N . LYS B 1 68 ? -2.936 3.615 8.922 1 98.5 68 LYS B N 1
ATOM 3296 C CA . LYS B 1 68 ? -3.643 4.512 9.836 1 98.5 68 LYS B CA 1
ATOM 3297 C C . LYS B 1 68 ? -5.078 4.043 10.062 1 98.5 68 LYS B C 1
ATOM 3299 O O . LYS B 1 68 ? -5.719 3.518 9.148 1 98.5 68 LYS B O 1
ATOM 3304 N N . CYS B 1 69 ? -5.57 4.25 11.297 1 98.88 69 CYS B N 1
ATOM 3305 C CA . CYS B 1 69 ? -6.98 4.078 11.641 1 98.88 69 CYS B CA 1
ATOM 3306 C C . CYS B 1 69 ? -7.523 5.316 12.344 1 98.88 69 CYS B C 1
ATOM 3308 O O . CYS B 1 69 ? -6.781 6.023 13.023 1 98.88 69 CYS B O 1
ATOM 3310 N N . VAL B 1 70 ? -8.766 5.562 12.141 1 98.88 70 VAL B N 1
ATOM 3311 C CA . VAL B 1 70 ? -9.422 6.754 12.672 1 98.88 70 VAL B CA 1
ATOM 3312 C C . VAL B 1 70 ? -10.75 6.367 13.312 1 98.88 70 VAL B C 1
ATOM 3314 O O . VAL B 1 70 ? -11.477 5.516 12.797 1 98.88 70 VAL B O 1
ATOM 3317 N N . ILE B 1 71 ? -11.07 6.887 14.422 1 98.88 71 ILE B N 1
ATOM 3318 C CA . ILE B 1 71 ? -12.375 6.797 15.062 1 98.88 71 ILE B CA 1
ATOM 3319 C C . ILE B 1 71 ? -13.031 8.172 15.094 1 98.88 71 ILE B C 1
ATOM 3321 O O . ILE B 1 71 ? -12.43 9.148 15.555 1 98.88 71 ILE B O 1
ATOM 3325 N N . ILE B 1 72 ? -14.188 8.305 14.547 1 98.88 72 ILE B N 1
ATOM 3326 C CA . ILE B 1 72 ? -15.008 9.508 14.664 1 98.88 72 ILE B CA 1
ATOM 3327 C C . ILE B 1 72 ? -16.219 9.211 15.539 1 98.88 72 ILE B C 1
ATOM 3329 O O . ILE B 1 72 ? -16.844 8.148 15.43 1 98.88 72 ILE B O 1
ATOM 3333 N N . GLY B 1 73 ? -16.531 10.055 16.453 1 98.44 73 GLY B N 1
ATOM 3334 C CA . GLY B 1 73 ? -17.688 9.898 17.328 1 98.44 73 GLY B CA 1
ATOM 3335 C C . GLY B 1 73 ? -18.328 11.219 17.703 1 98.44 73 GLY B C 1
ATOM 3336 O O . GLY B 1 73 ? -17.906 12.281 17.25 1 98.44 73 GLY B O 1
ATOM 3337 N N . PRO B 1 74 ? -19.406 11.164 18.469 1 97.5 74 PRO B N 1
ATOM 3338 C CA . PRO B 1 74 ? -20.047 12.398 18.906 1 97.5 74 PRO B CA 1
ATOM 3339 C C . PRO B 1 74 ? -19.109 13.305 19.703 1 97.5 74 PRO B C 1
ATOM 3341 O O . PRO B 1 74 ? -18.203 12.812 20.391 1 97.5 74 PRO B O 1
ATOM 3344 N N . ALA B 1 75 ? -19.422 14.562 19.578 1 97.31 75 ALA B N 1
ATOM 3345 C CA . ALA B 1 75 ? -18.578 15.555 20.25 1 97.31 75 ALA B CA 1
ATOM 3346 C C . ALA B 1 75 ? -18.625 15.367 21.766 1 97.31 75 ALA B C 1
ATOM 3348 O O . ALA B 1 75 ? -19.703 15.18 22.328 1 97.31 75 ALA B O 1
ATOM 3349 N N . SER B 1 76 ? -17.484 15.398 22.344 1 97.25 76 SER B N 1
ATOM 3350 C CA . SER B 1 76 ? -17.406 15.336 23.797 1 97.25 76 SER B CA 1
ATOM 3351 C C . SER B 1 76 ? -17.188 16.719 24.406 1 97.25 76 SER B C 1
ATOM 3353 O O . SER B 1 76 ? -17.328 16.906 25.609 1 97.25 76 SER B O 1
ATOM 3355 N N . VAL B 1 77 ? -16.766 17.672 23.609 1 97.88 77 VAL B N 1
ATOM 3356 C CA . VAL B 1 77 ? -16.469 19.031 24.016 1 97.88 77 VAL B CA 1
ATOM 3357 C C . VAL B 1 77 ? -17.484 20 23.422 1 97.88 77 VAL B C 1
ATOM 3359 O O . VAL B 1 77 ? -17.875 19.859 22.266 1 97.88 77 VAL B O 1
ATOM 3362 N N . PRO B 1 78 ? -17.984 20.984 24.188 1 97.44 78 PRO B N 1
ATOM 3363 C CA . PRO B 1 78 ? -18.969 21.938 23.656 1 97.44 78 PRO B CA 1
ATOM 3364 C C . PRO B 1 78 ? -18.484 22.656 22.406 1 97.44 78 PRO B C 1
ATOM 3366 O O . PRO B 1 78 ? -17.281 22.859 22.234 1 97.44 78 PRO B O 1
ATOM 3369 N N . ASP B 1 79 ? -19.422 23.016 21.547 1 96.94 79 ASP B N 1
ATOM 3370 C CA . ASP B 1 79 ? -19.203 23.828 20.359 1 96.94 79 ASP B CA 1
ATOM 3371 C C . ASP B 1 79 ? -18.391 23.062 19.312 1 96.94 79 ASP B C 1
ATOM 3373 O O . ASP B 1 79 ? -17.625 23.656 18.562 1 96.94 79 ASP B O 1
ATOM 3377 N N . HIS B 1 80 ? -18.328 21.812 19.438 1 98.56 80 HIS B N 1
ATOM 3378 C CA . HIS B 1 80 ? -17.75 20.938 18.406 1 98.56 80 HIS B CA 1
ATOM 3379 C C . HIS B 1 80 ? -18.812 20.031 17.812 1 98.56 80 HIS B C 1
ATOM 3381 O O . HIS B 1 80 ? -19.875 19.828 18.406 1 98.56 80 HIS B O 1
ATOM 3387 N N . ASP B 1 81 ? -18.547 19.547 16.625 1 98.25 81 ASP B N 1
ATOM 3388 C CA . ASP B 1 81 ? -19.5 18.688 15.93 1 98.25 81 ASP B CA 1
ATOM 3389 C C . ASP B 1 81 ? -19.156 17.203 16.141 1 98.25 81 ASP B C 1
ATOM 3391 O O . ASP B 1 81 ? -20.047 16.375 16.25 1 98.25 81 ASP B O 1
ATOM 3395 N N . VAL B 1 82 ? -17.859 16.875 16.188 1 98.88 82 VAL B N 1
ATOM 3396 C CA . VAL B 1 82 ? -17.422 15.492 16.344 1 98.88 82 VAL B CA 1
ATOM 3397 C C . VAL B 1 82 ? -16.109 15.438 17.094 1 98.88 82 VAL B C 1
ATOM 3399 O O . VAL B 1 82 ? -15.367 16.422 17.141 1 98.88 82 VAL B O 1
ATOM 3402 N N . ASP B 1 83 ? -15.852 14.266 17.719 1 98.75 83 ASP B N 1
ATOM 3403 C CA . ASP B 1 83 ? -14.516 13.875 18.172 1 98.75 83 ASP B CA 1
ATOM 3404 C C . ASP B 1 83 ? -13.781 13.086 17.094 1 98.75 83 ASP B C 1
ATOM 3406 O O . ASP B 1 83 ? -14.398 12.305 16.359 1 98.75 83 ASP B O 1
ATOM 3410 N N . TYR B 1 84 ? -12.555 13.344 16.938 1 98.69 84 TYR B N 1
ATOM 3411 C CA . TYR B 1 84 ? -11.648 12.68 16 1 98.69 84 TYR B CA 1
ATOM 3412 C C . TYR B 1 84 ? -10.445 12.094 16.734 1 98.69 84 TYR B C 1
ATOM 3414 O O . TYR B 1 84 ? -9.695 12.82 17.391 1 98.69 84 TYR B O 1
ATOM 3422 N N . LEU B 1 85 ? -10.289 10.672 16.703 1 98.56 85 LEU B N 1
ATOM 3423 C CA . LEU B 1 85 ? -9.117 9.953 17.203 1 98.56 85 LEU B CA 1
ATOM 3424 C C . LEU B 1 85 ? -8.359 9.305 16.047 1 98.56 85 LEU B C 1
ATOM 3426 O O . LEU B 1 85 ? -8.969 8.742 15.133 1 98.56 85 LEU B O 1
ATOM 3430 N N . TYR B 1 86 ? -7.125 9.477 16.156 1 97.94 86 TYR B N 1
ATOM 3431 C CA . TYR B 1 86 ? -6.223 8.969 15.125 1 97.94 86 TYR B CA 1
ATOM 3432 C C . TYR B 1 86 ? -5.191 8.023 15.727 1 97.94 86 TYR B C 1
ATOM 3434 O O . TYR B 1 86 ? -4.535 8.359 16.719 1 97.94 86 TYR B O 1
ATOM 3442 N N . GLY B 1 87 ? -5.078 6.793 15.172 1 98.5 87 GLY B N 1
ATOM 3443 C CA . GLY B 1 87 ? -4.031 5.852 15.539 1 98.5 87 GLY B CA 1
ATOM 3444 C C . GLY B 1 87 ? -3.059 5.574 14.406 1 98.5 87 GLY B C 1
ATOM 3445 O O . GLY B 1 87 ? -3.457 5.109 13.336 1 98.5 87 GLY B O 1
ATOM 3446 N N . GLN B 1 88 ? -1.752 5.953 14.641 1 98.38 88 GLN B N 1
ATOM 3447 C CA . GLN B 1 88 ? -0.686 5.551 13.734 1 98.38 88 GLN B CA 1
ATOM 3448 C C . GLN B 1 88 ? -0.21 4.133 14.031 1 98.38 88 GLN B C 1
ATOM 3450 O O . GLN B 1 88 ? 0.377 3.879 15.086 1 98.38 88 GLN B O 1
ATOM 3455 N N . VAL B 1 89 ? -0.448 3.234 13.117 1 98.56 89 VAL B N 1
ATOM 3456 C CA . VAL B 1 89 ? -0.06 1.844 13.328 1 98.56 89 VAL B CA 1
ATOM 3457 C C . VAL B 1 89 ? 1.372 1.627 12.844 1 98.56 89 VAL B C 1
ATOM 3459 O O . VAL B 1 89 ? 1.69 1.903 11.688 1 98.56 89 VAL B O 1
ATOM 3462 N N . ALA B 1 90 ? 2.238 1.198 13.758 1 97.94 90 ALA B N 1
ATOM 3463 C CA . ALA B 1 90 ? 3.605 0.869 13.367 1 97.94 90 ALA B CA 1
ATOM 3464 C C . ALA B 1 90 ? 3.629 -0.289 12.375 1 97.94 90 ALA B C 1
ATOM 3466 O O . ALA B 1 90 ? 2.746 -1.149 12.391 1 97.94 90 ALA B O 1
ATOM 3467 N N . ILE B 1 91 ? 4.586 -0.326 11.539 1 97 91 ILE B N 1
ATOM 3468 C CA . ILE B 1 91 ? 4.629 -1.33 10.477 1 97 91 ILE B CA 1
ATOM 3469 C C . ILE B 1 91 ? 5.199 -2.635 11.031 1 97 91 ILE B C 1
ATOM 3471 O O . ILE B 1 91 ? 4.555 -3.684 10.945 1 97 91 ILE B O 1
ATOM 3475 N N . GLY B 1 92 ? 6.367 -2.557 11.648 1 96.19 92 GLY B N 1
ATOM 3476 C CA . GLY B 1 92 ? 7.066 -3.771 12.047 1 96.19 92 GLY B CA 1
ATOM 3477 C C . GLY B 1 92 ? 6.977 -4.055 13.531 1 96.19 92 GLY B C 1
ATOM 3478 O O . GLY B 1 92 ? 7.387 -5.121 13.992 1 96.19 92 GLY B O 1
ATOM 3479 N N . GLU B 1 93 ? 6.402 -3.098 14.273 1 96.56 93 GLU B N 1
ATOM 3480 C CA . GLU B 1 93 ? 6.398 -3.201 15.727 1 96.56 93 GLU B CA 1
ATOM 3481 C C . GLU B 1 93 ? 4.977 -3.33 16.266 1 96.56 93 GLU B C 1
ATOM 3483 O O . GLU B 1 93 ? 4.023 -2.857 15.641 1 96.56 93 GLU B O 1
ATOM 3488 N N . ASP B 1 94 ? 4.852 -3.992 17.406 1 97.75 94 ASP B N 1
ATOM 3489 C CA . ASP B 1 94 ? 3.574 -4.098 18.109 1 97.75 94 ASP B CA 1
ATOM 3490 C C . ASP B 1 94 ? 3.248 -2.807 18.859 1 97.75 94 ASP B C 1
ATOM 3492 O O . ASP B 1 94 ? 3.336 -2.754 20.094 1 97.75 94 ASP B O 1
ATOM 3496 N N . LEU B 1 95 ? 2.834 -1.791 18.047 1 97.56 95 LEU B N 1
ATOM 3497 C CA . LEU B 1 95 ? 2.631 -0.466 18.625 1 97.56 95 LEU B CA 1
ATOM 3498 C C . LEU B 1 95 ? 1.633 0.339 17.797 1 97.56 95 LEU B C 1
ATOM 3500 O O . LEU B 1 95 ? 1.687 0.327 16.562 1 97.56 95 LEU B O 1
ATOM 3504 N N . VAL B 1 96 ? 0.701 0.936 18.438 1 98.19 96 VAL B N 1
ATOM 3505 C CA . VAL B 1 96 ? -0.131 1.993 17.875 1 98.19 96 VAL B CA 1
ATOM 3506 C C . VAL B 1 96 ? 0.149 3.311 18.594 1 98.19 96 VAL B C 1
ATOM 3508 O O . VAL B 1 96 ? 0.048 3.391 19.828 1 98.19 96 VAL B O 1
ATOM 3511 N N . ASP B 1 97 ? 0.572 4.328 17.875 1 97.5 97 ASP B N 1
ATOM 3512 C CA . ASP B 1 97 ? 0.889 5.637 18.438 1 97.5 97 ASP B CA 1
ATOM 3513 C C . ASP B 1 97 ? -0.337 6.547 18.453 1 97.5 97 ASP B C 1
ATOM 3515 O O . ASP B 1 97 ? -0.854 6.902 17.391 1 97.5 97 ASP B O 1
ATOM 3519 N N . TRP B 1 98 ? -0.858 6.938 19.594 1 97 98 TRP B N 1
ATOM 3520 C CA . TRP B 1 98 ? -2.035 7.785 19.75 1 97 98 TRP B CA 1
ATOM 3521 C C . TRP B 1 98 ? -1.637 9.203 20.156 1 97 98 TRP B C 1
ATOM 3523 O O . TRP B 1 98 ? -2.48 9.992 20.578 1 97 98 TRP B O 1
ATOM 3533 N N . SER B 1 99 ? -0.375 9.562 20 1 93.38 99 SER B N 1
ATOM 3534 C CA . SER B 1 99 ? 0.141 10.766 20.641 1 93.38 99 SER B CA 1
ATOM 3535 C C . SER B 1 99 ? 0.025 11.977 19.719 1 93.38 99 SER B C 1
ATOM 3537 O O . SER B 1 99 ? 0.314 13.102 20.141 1 93.38 99 SER B O 1
ATOM 3539 N N . SER B 1 100 ? -0.428 11.719 18.516 1 93.31 100 SER B N 1
ATOM 3540 C CA . SER B 1 100 ? -0.376 12.812 17.562 1 93.31 100 SER B CA 1
ATOM 3541 C C . SER B 1 100 ? -1.625 12.844 16.688 1 93.31 100 SER B C 1
ATOM 3543 O O . SER B 1 100 ? -2.51 12 16.828 1 93.31 100 SER B O 1
ATOM 3545 N N . ASN B 1 101 ? -1.63 13.922 15.844 1 94.88 101 ASN B N 1
ATOM 3546 C CA . ASN B 1 101 ? -2.652 14.094 14.82 1 94.88 101 ASN B CA 1
ATOM 3547 C C . ASN B 1 101 ? -2.117 13.766 13.43 1 94.88 101 ASN B C 1
ATOM 3549 O O . ASN B 1 101 ? -0.909 13.82 13.195 1 94.88 101 ASN B O 1
ATOM 3553 N N . CYS B 1 102 ? -2.99 13.266 12.641 1 95.94 102 CYS B N 1
ATOM 3554 C CA . CYS B 1 102 ? -2.707 13.258 11.211 1 95.94 102 CYS B CA 1
ATOM 3555 C C . CYS B 1 102 ? -3.402 14.414 10.508 1 95.94 102 CYS B C 1
ATOM 3557 O O . CYS B 1 102 ? -4.613 14.375 10.281 1 95.94 102 CYS B O 1
ATOM 3559 N N . GLY B 1 103 ? -2.68 15.391 10.102 1 94.31 103 GLY B N 1
ATOM 3560 C CA . GLY B 1 103 ? -3.244 16.562 9.445 1 94.31 103 GLY B CA 1
ATOM 3561 C C . GLY B 1 103 ? -3.961 16.219 8.148 1 94.31 103 GLY B C 1
ATOM 3562 O O . GLY B 1 103 ? -4.953 16.875 7.801 1 94.31 103 GLY B O 1
ATOM 3563 N N . ASN B 1 104 ? -3.479 15.258 7.414 1 97.56 104 ASN B N 1
ATOM 3564 C CA . ASN B 1 104 ? -4.125 14.836 6.176 1 97.56 104 ASN B CA 1
ATOM 3565 C C . ASN B 1 104 ? -5.492 14.219 6.438 1 97.56 104 ASN B C 1
ATOM 3567 O O . ASN B 1 104 ? -6.484 14.609 5.82 1 97.56 104 ASN B O 1
ATOM 3571 N N . LEU B 1 105 ? -5.547 13.32 7.406 1 98.62 105 LEU B N 1
ATOM 3572 C CA . LEU B 1 105 ? -6.793 12.602 7.641 1 98.62 105 LEU B CA 1
ATOM 3573 C C . LEU B 1 105 ? -7.789 13.477 8.391 1 98.62 105 LEU B C 1
ATOM 3575 O O . LEU B 1 105 ? -8.977 13.148 8.461 1 98.62 105 LEU B O 1
ATOM 3579 N N . SER B 1 106 ? -7.328 14.641 8.914 1 98.31 106 SER B N 1
ATOM 3580 C CA . SER B 1 106 ? -8.273 15.625 9.43 1 98.31 106 SER B CA 1
ATOM 3581 C C . SER B 1 106 ? -9.227 16.094 8.336 1 98.31 106 SER B C 1
ATOM 3583 O O . SER B 1 106 ? -10.391 16.391 8.602 1 98.31 106 SER B O 1
ATOM 3585 N N . THR B 1 107 ? -8.664 16.172 7.152 1 98.25 107 THR B N 1
ATOM 3586 C CA . THR B 1 107 ? -9.477 16.562 6 1 98.25 107 THR B CA 1
ATOM 3587 C C . THR B 1 107 ? -10.594 15.539 5.766 1 98.25 107 THR B C 1
ATOM 3589 O O . THR B 1 107 ? -11.758 15.914 5.605 1 98.25 107 THR B O 1
ATOM 3592 N N . ALA B 1 108 ? -10.242 14.289 5.762 1 98.81 108 ALA B N 1
ATOM 3593 C CA . ALA B 1 108 ? -11.195 13.203 5.566 1 98.81 108 ALA B CA 1
ATOM 3594 C C . ALA B 1 108 ? -12.156 13.102 6.75 1 98.81 108 ALA B C 1
ATOM 3596 O O . ALA B 1 108 ? -13.328 12.742 6.578 1 98.81 108 ALA B O 1
ATOM 3597 N N . ALA B 1 109 ? -11.672 13.438 7.957 1 98.88 109 ALA B N 1
ATOM 3598 C CA . ALA B 1 109 ? -12.516 13.391 9.148 1 98.88 109 ALA B CA 1
ATOM 3599 C C . ALA B 1 109 ? -13.719 14.32 9.008 1 98.88 109 ALA B C 1
ATOM 3601 O O . ALA B 1 109 ? -14.844 13.953 9.359 1 98.88 109 ALA B O 1
ATOM 3602 N N . GLY B 1 110 ? -13.5 15.555 8.508 1 98.69 110 GLY B N 1
ATOM 3603 C CA . GLY B 1 110 ? -14.602 16.469 8.266 1 98.69 110 GLY B CA 1
ATOM 3604 C C . GLY B 1 110 ? -15.625 15.93 7.285 1 98.69 110 GLY B C 1
ATOM 3605 O O . GLY B 1 110 ? -16.828 15.969 7.547 1 98.69 110 GLY B O 1
ATOM 3606 N N . ALA B 1 111 ? -15.133 15.398 6.176 1 98.56 111 ALA B N 1
ATOM 3607 C CA . ALA B 1 111 ? -16.016 14.82 5.156 1 98.56 111 ALA B CA 1
ATOM 3608 C C . ALA B 1 111 ? -16.766 13.609 5.699 1 98.56 111 ALA B C 1
ATOM 3610 O O . ALA B 1 111 ? -17.953 13.445 5.453 1 98.56 111 ALA B O 1
ATOM 3611 N N . PHE B 1 112 ? -16.078 12.766 6.473 1 98.81 112 PHE B N 1
ATOM 3612 C CA . PHE B 1 112 ? -16.672 11.555 7.039 1 98.81 112 PHE B CA 1
ATOM 3613 C C . PHE B 1 112 ? -17.781 11.906 8.031 1 98.81 112 PHE B C 1
ATOM 3615 O O . PHE B 1 112 ? -18.781 11.211 8.102 1 98.81 112 PHE B O 1
ATOM 3622 N N . ALA B 1 113 ? -17.531 12.93 8.812 1 98.75 113 ALA B N 1
ATOM 3623 C CA . ALA B 1 113 ? -18.531 13.344 9.789 1 98.75 113 ALA B CA 1
ATOM 3624 C C . ALA B 1 113 ? -19.875 13.625 9.117 1 98.75 113 ALA B C 1
ATOM 3626 O O . ALA B 1 113 ? -20.938 13.297 9.672 1 98.75 113 ALA B O 1
ATOM 3627 N N . ILE B 1 114 ? -19.828 14.25 7.949 1 97.75 114 ILE B N 1
ATOM 3628 C CA . ILE B 1 114 ? -21.031 14.555 7.195 1 97.75 114 ILE B CA 1
ATOM 3629 C C . ILE B 1 114 ? -21.609 13.266 6.609 1 97.75 114 ILE B C 1
ATOM 3631 O O . ILE B 1 114 ? -22.797 12.984 6.766 1 97.75 114 ILE B O 1
ATOM 3635 N N . GLN B 1 115 ? -20.75 12.438 6.004 1 96.06 115 GLN B N 1
ATOM 3636 C CA . GLN B 1 115 ? -21.172 11.195 5.359 1 96.06 115 GLN B CA 1
ATOM 3637 C C . GLN B 1 115 ? -21.797 10.234 6.371 1 96.06 115 GLN B C 1
ATOM 3639 O O . GLN B 1 115 ? -22.734 9.516 6.055 1 96.06 115 GLN B O 1
ATOM 3644 N N . ALA B 1 116 ? -21.203 10.234 7.551 1 96.69 116 ALA B N 1
ATOM 3645 C CA . ALA B 1 116 ? -21.625 9.297 8.594 1 96.69 116 ALA B CA 1
ATOM 3646 C C . ALA B 1 116 ? -22.859 9.797 9.32 1 96.69 116 ALA B C 1
ATOM 3648 O O . ALA B 1 116 ? -23.438 9.086 10.148 1 96.69 116 ALA B O 1
ATOM 3649 N N . GLY B 1 117 ? -23.281 11.062 9.094 1 95.94 117 GLY B N 1
ATOM 3650 C CA . GLY B 1 117 ? -24.516 11.578 9.648 1 95.94 117 GLY B CA 1
ATOM 3651 C C . GLY B 1 117 ? -24.344 12.297 10.969 1 95.94 117 GLY B C 1
ATOM 3652 O O . GLY B 1 117 ? -25.312 12.688 11.609 1 95.94 117 GLY B O 1
ATOM 3653 N N . TYR B 1 118 ? -23.078 12.469 11.43 1 97.25 118 TYR B N 1
ATOM 3654 C CA . TYR B 1 118 ? -22.828 13.211 12.656 1 97.25 118 TYR B CA 1
ATOM 3655 C C . TYR B 1 118 ? -23.125 14.695 12.461 1 97.25 118 TYR B C 1
ATOM 3657 O O . TYR B 1 118 ? -23.5 15.391 13.414 1 97.25 118 TYR B O 1
ATOM 3665 N N . VAL B 1 119 ? -22.875 15.133 11.227 1 96.62 119 VAL B N 1
ATOM 3666 C CA . VAL B 1 119 ? -23.094 16.531 10.867 1 96.62 119 VAL B CA 1
ATOM 3667 C C . VAL B 1 119 ? -24.031 16.625 9.672 1 96.62 119 VAL B C 1
ATOM 3669 O O . VAL B 1 119 ? -23.891 15.875 8.703 1 96.62 119 VAL B O 1
ATOM 3672 N N . ASP B 1 120 ? -24.984 17.516 9.75 1 94.62 120 ASP B N 1
ATOM 3673 C CA . ASP B 1 120 ? -25.891 17.75 8.625 1 94.62 120 ASP B CA 1
ATOM 3674 C C . ASP B 1 120 ? -25.125 18.297 7.418 1 94.62 120 ASP B C 1
ATOM 3676 O O . ASP B 1 120 ? -24.25 19.156 7.562 1 94.62 120 ASP B O 1
ATOM 3680 N N . ALA B 1 121 ? -25.438 17.797 6.234 1 91.81 121 ALA B N 1
ATOM 3681 C CA . ALA B 1 121 ? -24.734 18.172 5.008 1 91.81 121 ALA B CA 1
ATOM 3682 C C . ALA B 1 121 ? -25.094 19.578 4.566 1 91.81 121 ALA B C 1
ATOM 3684 O O . ALA B 1 121 ? -24.359 20.203 3.787 1 91.81 121 ALA B O 1
ATOM 3685 N N . LYS B 1 122 ? -26.266 20.141 5.062 1 88.75 122 LYS B N 1
ATOM 3686 C CA . LYS B 1 122 ? -26.703 21.469 4.617 1 88.75 122 LYS B CA 1
ATOM 3687 C C . LYS B 1 122 ? -25.688 22.531 5.004 1 88.75 122 LYS B C 1
ATOM 3689 O O . LYS B 1 122 ? -25.141 22.516 6.105 1 88.75 122 LYS B O 1
ATOM 3694 N N . ALA B 1 123 ? -25.469 23.359 4.098 1 82.94 123 ALA B N 1
ATOM 3695 C CA . ALA B 1 123 ? -24.562 24.469 4.336 1 82.94 123 ALA B CA 1
ATOM 3696 C C . ALA B 1 123 ? -25.078 25.375 5.449 1 82.94 123 ALA B C 1
ATOM 3698 O O . ALA B 1 123 ? -26.203 25.219 5.91 1 82.94 123 ALA B O 1
ATOM 3699 N N . ASN B 1 124 ? -24.188 26.219 5.828 1 78.81 124 ASN B N 1
ATOM 3700 C CA . ASN B 1 124 ? -24.5 27.078 6.965 1 78.81 124 ASN B CA 1
ATOM 3701 C C . ASN B 1 124 ? -25.766 27.891 6.715 1 78.81 124 ASN B C 1
ATOM 3703 O O . ASN B 1 124 ? -26.469 28.25 7.656 1 78.81 124 ASN B O 1
ATOM 3707 N N . ASP B 1 125 ? -26.047 28.125 5.473 1 84.75 125 ASP B N 1
ATOM 3708 C CA . ASP B 1 125 ? -27.219 28.922 5.137 1 84.75 125 ASP B CA 1
ATOM 3709 C C . ASP B 1 125 ? -28.453 28.047 4.922 1 84.75 125 ASP B C 1
ATOM 3711 O O . ASP B 1 125 ? -29.5 28.531 4.504 1 84.75 125 ASP B O 1
ATOM 3715 N N . GLY B 1 126 ? -28.281 26.812 5.102 1 85.12 126 GLY B N 1
ATOM 3716 C CA . GLY B 1 126 ? -29.391 25.875 4.957 1 85.12 126 GLY B CA 1
ATOM 3717 C C . GLY B 1 126 ? -29.516 25.312 3.555 1 85.12 126 GLY B C 1
ATOM 3718 O O . GLY B 1 126 ? -30.312 24.406 3.314 1 85.12 126 GLY B O 1
ATOM 3719 N N . SER B 1 127 ? -28.719 25.75 2.639 1 90.31 127 SER B N 1
ATOM 3720 C CA . SER B 1 127 ? -28.766 25.312 1.248 1 90.31 127 SER B CA 1
ATOM 3721 C C . SER B 1 127 ? -28.141 23.922 1.09 1 90.31 127 SER B C 1
ATOM 3723 O O . SER B 1 127 ? -27.172 23.594 1.776 1 90.31 127 SER B O 1
ATOM 3725 N N . PRO B 1 128 ? -28.688 23.141 0.175 1 91.25 128 PRO B N 1
ATOM 3726 C CA . PRO B 1 128 ? -28.094 21.828 -0.096 1 91.25 128 PRO B CA 1
ATOM 3727 C C . PRO B 1 128 ? -26.766 21.922 -0.843 1 91.25 128 PRO B C 1
ATOM 3729 O O . PRO B 1 128 ? -26.109 20.906 -1.087 1 91.25 128 PRO B O 1
ATOM 3732 N N . ASP B 1 129 ? -26.328 23.141 -1.19 1 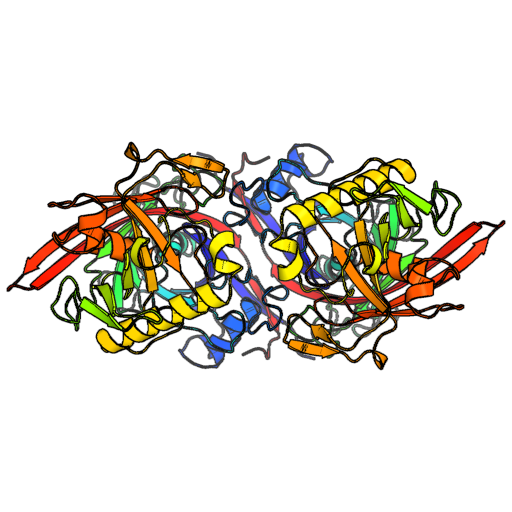93.88 129 ASP B N 1
ATOM 3733 C CA . ASP B 1 129 ? -25.062 23.422 -1.861 1 93.88 129 ASP B CA 1
ATOM 3734 C C . ASP B 1 129 ? -24.25 24.453 -1.088 1 93.88 129 ASP B C 1
ATOM 3736 O O . ASP B 1 129 ? -24.812 25.266 -0.353 1 93.88 129 ASP B O 1
ATOM 3740 N N . GLY B 1 130 ? -22.938 24.375 -1.226 1 94.81 130 GLY B N 1
ATOM 3741 C CA . GLY B 1 130 ? -22.078 25.359 -0.579 1 94.81 130 GLY B CA 1
ATOM 3742 C C . GLY B 1 130 ? -21 24.734 0.288 1 94.81 130 GLY B C 1
ATOM 3743 O O . GLY B 1 130 ? -20.484 23.656 -0.035 1 94.81 130 GLY B O 1
ATOM 3744 N N . ILE B 1 131 ? -20.562 25.406 1.324 1 97 131 ILE B N 1
ATOM 3745 C CA . ILE B 1 131 ? -19.516 24.938 2.223 1 97 131 ILE B CA 1
ATOM 3746 C C . ILE B 1 131 ? -20.109 24.641 3.598 1 97 131 ILE B C 1
ATOM 3748 O O . ILE B 1 131 ? -20.766 25.5 4.199 1 97 131 ILE B O 1
ATOM 3752 N N . ARG B 1 132 ? -19.984 23.469 4.027 1 97.12 132 ARG B N 1
ATOM 3753 C CA . ARG B 1 132 ? -20.359 23.094 5.391 1 97.12 132 ARG B CA 1
ATOM 3754 C C . ARG B 1 132 ? -19.141 23.125 6.312 1 97.12 132 ARG B C 1
ATOM 3756 O O . ARG B 1 132 ? -18.156 22.438 6.07 1 97.12 132 ARG B O 1
ATOM 3763 N N . THR B 1 133 ? -19.203 23.891 7.359 1 97.25 133 THR B N 1
ATOM 3764 C CA . THR B 1 133 ? -18.125 23.969 8.336 1 97.25 133 THR B CA 1
ATOM 3765 C C . THR B 1 133 ? -18.297 22.906 9.414 1 97.25 133 THR B C 1
ATOM 3767 O O . THR B 1 133 ? -19.344 22.797 10.039 1 97.25 133 THR B O 1
ATOM 3770 N N . VAL B 1 134 ? -17.328 22.062 9.562 1 98.31 134 VAL B N 1
ATOM 3771 C CA . VAL B 1 134 ? -17.312 21.016 10.586 1 98.31 134 VAL B CA 1
ATOM 3772 C C . VAL B 1 134 ? -16.266 21.328 11.641 1 98.31 134 VAL B C 1
ATOM 3774 O O . VAL B 1 134 ? -15.07 21.406 11.328 1 98.31 134 VAL B O 1
ATOM 3777 N N . ARG B 1 135 ? -16.641 21.578 12.852 1 98.44 135 ARG B N 1
ATOM 3778 C CA . ARG B 1 135 ? -15.734 21.812 13.969 1 98.44 135 ARG B CA 1
ATOM 3779 C C . ARG B 1 135 ? -15.352 20.5 14.641 1 98.44 135 ARG B C 1
ATOM 3781 O O . ARG B 1 135 ? -16.172 19.859 15.297 1 98.44 135 ARG B O 1
ATOM 3788 N N . ILE B 1 136 ? -14.109 20.125 14.555 1 98.75 136 ILE B N 1
ATOM 3789 C CA . ILE B 1 136 ? -13.609 18.812 14.953 1 98.75 136 ILE B CA 1
ATOM 3790 C C . ILE B 1 136 ? -12.781 18.953 16.234 1 98.75 136 ILE B C 1
ATOM 3792 O O . ILE B 1 136 ? -11.828 19.734 16.281 1 98.75 136 ILE B O 1
ATOM 3796 N N . TRP B 1 137 ? -13.156 18.219 17.25 1 98.69 137 TRP B N 1
ATOM 3797 C CA . TRP B 1 137 ? -12.289 18.062 18.422 1 98.69 137 TRP B CA 1
ATOM 3798 C C . TRP B 1 137 ? -11.281 16.938 18.188 1 98.69 137 TRP B C 1
ATOM 3800 O O . TRP B 1 137 ? -11.633 15.758 18.219 1 98.69 137 TRP B O 1
ATOM 3810 N N . GLN B 1 138 ? -10.07 17.297 17.891 1 97.81 138 GLN B N 1
ATOM 3811 C CA . GLN B 1 138 ? -9 16.312 17.797 1 97.81 138 GLN B CA 1
ATOM 3812 C C . GLN B 1 138 ? -8.609 15.797 19.172 1 97.81 138 GLN B C 1
ATOM 3814 O O . GLN B 1 138 ? -7.824 16.438 19.875 1 97.81 138 GLN B O 1
ATOM 3819 N N . ALA B 1 139 ? -9 14.633 19.469 1 97.19 139 ALA B N 1
ATOM 3820 C CA . ALA B 1 139 ? -9.008 14.156 20.859 1 97.19 139 ALA B CA 1
ATOM 3821 C C . ALA B 1 139 ? -7.633 13.648 21.281 1 97.19 139 ALA B C 1
ATOM 3823 O O . ALA B 1 139 ? -7.328 13.578 22.469 1 97.19 139 ALA B O 1
ATOM 3824 N N . ASN B 1 140 ? -6.766 13.273 20.312 1 95.75 140 ASN B N 1
ATOM 3825 C CA . ASN B 1 140 ? -5.422 12.836 20.672 1 95.75 140 ASN B CA 1
ATOM 3826 C C . ASN B 1 140 ? -4.645 13.938 21.375 1 95.75 140 ASN B C 1
ATOM 3828 O O . ASN B 1 140 ? -3.939 13.672 22.359 1 95.75 140 ASN B O 1
ATOM 3832 N N . ILE B 1 141 ? -4.789 15.172 20.844 1 92.88 141 ILE B N 1
ATOM 3833 C CA . ILE B 1 141 ? -3.889 16.234 21.281 1 92.88 141 ILE B CA 1
ATOM 3834 C C . ILE B 1 141 ? -4.688 17.344 21.969 1 92.88 141 ILE B C 1
ATOM 3836 O O . ILE B 1 141 ? -4.113 18.297 22.5 1 92.88 141 ILE B O 1
ATOM 3840 N N . GLY B 1 142 ? -5.992 17.266 21.984 1 94.62 142 GLY B N 1
ATOM 3841 C CA . GLY B 1 142 ? -6.832 18.25 22.625 1 94.62 142 GLY B CA 1
ATOM 3842 C C . GLY B 1 142 ? -6.805 19.609 21.922 1 94.62 142 GLY B C 1
ATOM 3843 O O . GLY B 1 142 ? -6.566 20.641 22.547 1 94.62 142 GLY B O 1
ATOM 3844 N N . LYS B 1 143 ? -7.035 19.609 20.625 1 95 143 LYS B N 1
ATOM 3845 C CA . LYS B 1 143 ? -7.047 20.828 19.812 1 95 143 LYS B CA 1
ATOM 3846 C C . LYS B 1 143 ? -8.266 20.844 18.891 1 95 143 LYS B C 1
ATOM 3848 O O . LYS B 1 143 ? -8.883 19.812 18.641 1 95 143 LYS B O 1
ATOM 3853 N N . THR B 1 144 ? -8.594 22.062 18.422 1 97.19 144 THR B N 1
ATOM 3854 C CA . THR B 1 144 ? -9.711 22.25 17.5 1 97.19 144 THR B CA 1
ATOM 3855 C C . THR B 1 144 ? -9.219 22.375 16.062 1 97.19 144 THR B C 1
ATOM 3857 O O . THR B 1 144 ? -8.281 23.125 15.789 1 97.19 144 THR B O 1
ATOM 3860 N N . ILE B 1 145 ? -9.789 21.625 15.195 1 98.06 145 ILE B N 1
ATOM 3861 C CA . ILE B 1 145 ? -9.586 21.75 13.758 1 98.06 145 ILE B CA 1
ATOM 3862 C C . ILE B 1 145 ? -10.914 22.047 13.07 1 98.06 145 ILE B C 1
ATOM 3864 O O . ILE B 1 145 ? -11.93 21.406 13.359 1 98.06 145 ILE B O 1
ATOM 3868 N N . VAL B 1 146 ? -10.938 23.031 12.25 1 98.38 146 VAL B N 1
ATOM 3869 C CA . VAL B 1 146 ? -12.141 23.375 11.492 1 98.38 146 VAL B CA 1
ATOM 3870 C C . VAL B 1 146 ? -11.961 22.984 10.031 1 98.38 146 VAL B C 1
ATOM 3872 O O . VAL B 1 146 ? -11.008 23.406 9.375 1 98.38 146 VAL B O 1
ATOM 3875 N N . ALA B 1 147 ? -12.828 22.172 9.531 1 98.44 147 ALA B N 1
ATOM 3876 C CA . ALA B 1 147 ? -12.82 21.75 8.133 1 98.44 147 ALA B CA 1
ATOM 3877 C C . ALA B 1 147 ? -13.953 22.406 7.355 1 98.44 147 ALA B C 1
ATOM 3879 O O . ALA B 1 147 ? -15.109 22.391 7.789 1 98.44 147 ALA B O 1
ATOM 3880 N N . HIS B 1 148 ? -13.688 23.047 6.273 1 98 148 HIS B N 1
ATOM 3881 C CA . HIS B 1 148 ? -14.672 23.625 5.367 1 98 148 HIS B CA 1
ATOM 3882 C C . HIS B 1 148 ? -14.953 22.688 4.195 1 98 148 HIS B C 1
ATOM 3884 O O . HIS B 1 148 ? -14.227 22.703 3.199 1 98 148 HIS B O 1
ATOM 3890 N N . VAL B 1 149 ? -16.047 21.922 4.266 1 98.12 149 VAL B N 1
ATOM 3891 C CA . VAL B 1 149 ? -16.312 20.812 3.363 1 98.12 149 VAL B CA 1
ATOM 3892 C C . VAL B 1 149 ? -17.328 21.234 2.309 1 98.12 149 VAL B C 1
ATOM 3894 O O . VAL B 1 149 ? -18.469 21.578 2.641 1 98.12 149 VAL B O 1
ATOM 3897 N N . PRO B 1 150 ? -16.938 21.141 1.069 1 97.38 150 PRO B N 1
ATOM 3898 C CA . PRO B 1 150 ? -17.922 21.438 0.029 1 97.38 150 PRO B CA 1
ATOM 3899 C C . PRO B 1 150 ? -19.016 20.375 -0.053 1 97.38 150 PRO B C 1
ATOM 3901 O O . PRO B 1 150 ? -18.734 19.188 0.065 1 97.38 150 PRO B O 1
ATOM 3904 N N . VAL B 1 151 ? -20.219 20.828 -0.232 1 96.12 151 VAL B N 1
ATOM 3905 C CA . VAL B 1 151 ? -21.391 19.953 -0.335 1 96.12 151 VAL B CA 1
ATOM 3906 C C . VAL B 1 151 ? -22.203 20.344 -1.562 1 96.12 151 VAL B C 1
ATOM 3908 O O . VAL B 1 151 ? -22.266 21.516 -1.941 1 96.12 151 VAL B O 1
ATOM 3911 N N . SER B 1 152 ? -22.734 19.422 -2.205 1 94.06 152 SER B N 1
ATOM 3912 C CA . SER B 1 152 ? -23.625 19.562 -3.348 1 94.06 152 SER B CA 1
ATOM 3913 C C . SER B 1 152 ? -24.75 18.531 -3.295 1 94.06 152 SER B C 1
ATOM 3915 O O . SER B 1 152 ? -24.5 17.344 -3.143 1 94.06 152 SER B O 1
ATOM 3917 N N . GLY B 1 153 ? -26.031 19 -3.402 1 92.38 153 GLY B N 1
ATOM 3918 C CA . GLY B 1 153 ? -27.156 18.094 -3.344 1 92.38 153 GLY B CA 1
ATOM 3919 C C . GLY B 1 153 ? -27.297 17.391 -2.01 1 92.38 153 GLY B C 1
ATOM 3920 O O . GLY B 1 153 ? -27.734 16.234 -1.953 1 92.38 153 GLY B O 1
ATOM 3921 N N . GLY B 1 154 ? -26.781 17.984 -1.038 1 91.88 154 GLY B N 1
ATOM 3922 C CA . GLY B 1 154 ? -26.906 17.422 0.3 1 91.88 154 GLY B CA 1
ATOM 3923 C C . GLY B 1 154 ? -25.891 16.344 0.596 1 91.88 154 GLY B C 1
ATOM 3924 O O . GLY B 1 154 ? -26.062 15.547 1.528 1 91.88 154 GLY B O 1
ATOM 3925 N N . GLU B 1 155 ? -24.875 16.281 -0.219 1 93.94 155 GLU B N 1
ATOM 3926 C CA . GLU B 1 155 ? -23.797 15.312 -0.013 1 93.94 155 GLU B CA 1
ATOM 3927 C C . GLU B 1 155 ? -22.422 15.969 -0.142 1 93.94 155 GLU B C 1
ATOM 3929 O O . GLU B 1 155 ? -22.297 17.016 -0.783 1 93.94 155 GLU B O 1
ATOM 3934 N N . VAL B 1 156 ? -21.484 15.383 0.499 1 96.75 156 VAL B N 1
ATOM 3935 C CA . VAL B 1 156 ? -20.109 15.883 0.353 1 96.75 156 VAL B CA 1
ATOM 3936 C C . VAL B 1 156 ? -19.719 15.883 -1.122 1 96.75 156 VAL B C 1
ATOM 3938 O O . VAL B 1 156 ? -19.922 14.891 -1.827 1 96.75 156 VAL B O 1
ATOM 3941 N N . LEU B 1 157 ? -19.266 17 -1.62 1 96.69 157 LEU B N 1
ATOM 3942 C CA . LEU B 1 157 ? -18.703 17.109 -2.965 1 96.69 157 LEU B CA 1
ATOM 3943 C C . LEU B 1 157 ? -17.234 16.672 -2.98 1 96.69 157 LEU B C 1
ATOM 3945 O O . LEU B 1 157 ? -16.391 17.344 -2.396 1 96.69 157 LEU B O 1
ATOM 3949 N N . GLU B 1 158 ? -16.922 15.586 -3.701 1 96.94 158 GLU B N 1
ATOM 3950 C CA . GLU B 1 158 ? -15.562 15.055 -3.688 1 96.94 158 GLU B CA 1
ATOM 3951 C C . GLU B 1 158 ? -14.805 15.445 -4.953 1 96.94 158 GLU B C 1
ATOM 3953 O O . GLU B 1 158 ? -13.586 15.609 -4.926 1 96.94 158 GLU B O 1
ATOM 3958 N N . THR B 1 159 ? -15.5 15.586 -6.059 1 96.88 159 THR B N 1
ATOM 3959 C CA . THR B 1 159 ? -14.852 15.906 -7.324 1 96.88 159 THR B CA 1
ATOM 3960 C C . THR B 1 159 ? -14.68 17.422 -7.469 1 96.88 159 THR B C 1
ATOM 3962 O O . THR B 1 159 ? -15.453 18.188 -6.902 1 96.88 159 THR B O 1
ATOM 3965 N N . GLY B 1 160 ? -13.695 17.812 -8.117 1 96.56 160 GLY B N 1
ATOM 3966 C CA . GLY B 1 160 ? -13.367 19.203 -8.352 1 96.56 160 GLY B CA 1
ATOM 3967 C C . GLY B 1 160 ? -12.055 19.391 -9.094 1 96.56 160 GLY B C 1
ATOM 3968 O O . GLY B 1 160 ? -11.516 18.438 -9.664 1 96.56 160 GLY B O 1
ATOM 3969 N N . ASP B 1 161 ? -11.531 20.609 -9.078 1 97 161 ASP B N 1
ATOM 3970 C CA . ASP B 1 161 ? -10.383 20.922 -9.922 1 97 161 ASP B CA 1
ATOM 3971 C C . ASP B 1 161 ? -9.148 21.219 -9.078 1 97 161 ASP B C 1
ATOM 3973 O O . ASP B 1 161 ? -8.078 21.531 -9.617 1 97 161 ASP B O 1
ATOM 3977 N N . PHE B 1 162 ? -9.312 21.109 -7.789 1 97.75 162 PHE B N 1
ATOM 3978 C CA . PHE B 1 162 ? -8.188 21.359 -6.902 1 97.75 162 PHE B CA 1
ATOM 3979 C C . PHE B 1 162 ? -7.117 20.297 -7.059 1 97.75 162 PHE B C 1
ATOM 3981 O O . PHE B 1 162 ? -7.395 19.094 -6.922 1 97.75 162 PHE B O 1
ATOM 3988 N N . GLU B 1 163 ? -5.898 20.766 -7.355 1 97.69 163 GLU B N 1
ATOM 3989 C CA . GLU B 1 163 ? -4.754 19.859 -7.492 1 97.69 163 GLU B CA 1
ATOM 3990 C C . GLU B 1 163 ? -3.871 19.906 -6.25 1 97.69 163 GLU B C 1
ATOM 3992 O O . GLU B 1 163 ? -3.559 20.984 -5.734 1 97.69 163 GLU B O 1
ATOM 3997 N N . LEU B 1 164 ? -3.613 18.812 -5.727 1 97.44 164 LEU B N 1
ATOM 3998 C CA . LEU B 1 164 ? -2.711 18.641 -4.594 1 97.44 164 LEU B CA 1
ATOM 3999 C C . LEU B 1 164 ? -1.518 17.766 -4.973 1 97.44 164 LEU B C 1
ATOM 4001 O O . LEU B 1 164 ? -1.68 16.594 -5.289 1 97.44 164 LEU B O 1
ATOM 4005 N N . ASP B 1 165 ? -0.295 18.344 -4.949 1 97.62 165 ASP B N 1
ATOM 4006 C CA . ASP B 1 165 ? 0.883 17.547 -5.281 1 97.62 165 ASP B CA 1
ATOM 4007 C C . ASP B 1 165 ? 1.029 16.375 -4.328 1 97.62 165 ASP B C 1
ATOM 4009 O O . ASP B 1 165 ? 0.979 16.531 -3.107 1 97.62 165 ASP B O 1
ATOM 4013 N N . GLY B 1 166 ? 1.174 15.203 -4.879 1 97.44 166 GLY B N 1
ATOM 4014 C CA . GLY B 1 166 ? 1.179 13.953 -4.141 1 97.44 166 GLY B CA 1
ATOM 4015 C C . GLY B 1 166 ? -0.109 13.164 -4.289 1 97.44 166 GLY B C 1
ATOM 4016 O O . GLY B 1 166 ? -0.175 11.992 -3.906 1 97.44 166 GLY B O 1
ATOM 4017 N N . VAL B 1 167 ? -1.109 13.766 -4.797 1 98.12 167 VAL B N 1
ATOM 4018 C CA . VAL B 1 167 ? -2.385 13.141 -5.129 1 98.12 167 VAL B CA 1
ATOM 4019 C C . VAL B 1 167 ? -2.611 13.195 -6.637 1 98.12 167 VAL B C 1
ATOM 4021 O O . VAL B 1 167 ? -2.611 14.273 -7.23 1 98.12 167 VAL B O 1
ATOM 4024 N N . THR B 1 168 ? -2.861 12.117 -7.211 1 96.88 168 THR B N 1
ATOM 4025 C CA . THR B 1 168 ? -2.828 11.945 -8.664 1 96.88 168 THR B CA 1
ATOM 4026 C C . THR B 1 168 ? -3.973 12.711 -9.32 1 96.88 168 THR B C 1
ATOM 4028 O O . THR B 1 168 ? -3.783 13.336 -10.367 1 96.88 168 THR B O 1
ATOM 4031 N N . PHE B 1 169 ? -5.16 12.68 -8.758 1 97.19 169 PHE B N 1
ATOM 4032 C CA . PHE B 1 169 ? -6.34 13.211 -9.43 1 97.19 169 PHE B CA 1
ATOM 4033 C C . PHE B 1 169 ? -6.859 14.445 -8.711 1 97.19 169 PHE B C 1
ATOM 4035 O O . PHE B 1 169 ? -6.828 14.516 -7.477 1 97.19 169 PHE B O 1
ATOM 4042 N N . PRO B 1 170 ? -7.32 15.422 -9.484 1 97.19 170 PRO B N 1
ATOM 4043 C CA . PRO B 1 170 ? -7.918 16.594 -8.844 1 97.19 170 PRO B CA 1
ATOM 4044 C C . PRO B 1 170 ? -9.188 16.266 -8.07 1 97.19 170 PRO B C 1
ATOM 4046 O O . PRO B 1 170 ? -9.828 15.242 -8.328 1 97.19 170 PRO B O 1
ATOM 4049 N N . ALA B 1 171 ? -9.578 17.109 -7.164 1 97.56 171 ALA B N 1
ATOM 4050 C CA . ALA B 1 171 ? -10.742 16.922 -6.305 1 97.56 171 ALA B CA 1
ATOM 4051 C C . ALA B 1 171 ? -11.227 18.25 -5.738 1 97.56 171 ALA B C 1
ATOM 4053 O O . ALA B 1 171 ? -10.688 19.312 -6.078 1 97.56 171 ALA B O 1
ATOM 4054 N N . ALA B 1 172 ? -12.305 18.172 -5.035 1 98.06 172 ALA B N 1
ATOM 4055 C CA . ALA B 1 172 ? -12.781 19.391 -4.359 1 98.06 172 ALA B CA 1
ATOM 4056 C C . ALA B 1 172 ? -11.828 19.797 -3.244 1 98.06 172 ALA B C 1
ATOM 4058 O O . ALA B 1 172 ? -11.305 18.953 -2.516 1 98.06 172 ALA B O 1
ATOM 4059 N N . GLU B 1 173 ? -11.641 21.109 -3.154 1 98.5 173 GLU B N 1
ATOM 4060 C CA . GLU B 1 173 ? -10.773 21.656 -2.113 1 98.5 173 GLU B CA 1
ATOM 4061 C C . GLU B 1 173 ? -11.477 21.656 -0.757 1 98.5 173 GLU B C 1
ATOM 4063 O O . GLU B 1 173 ? -12.625 22.078 -0.648 1 98.5 173 GLU B O 1
ATOM 4068 N N . ILE B 1 174 ? -10.852 21.172 0.223 1 98.56 174 ILE B N 1
ATOM 4069 C CA . ILE B 1 174 ? -11.266 21.297 1.614 1 98.56 174 ILE B CA 1
ATOM 4070 C C . ILE B 1 174 ? -10.234 22.109 2.391 1 98.56 174 ILE B C 1
ATOM 4072 O O . ILE B 1 174 ? -9.07 21.703 2.494 1 98.56 174 ILE B O 1
ATOM 4076 N N . VAL B 1 175 ? -10.633 23.203 2.908 1 98.5 175 VAL B N 1
ATOM 4077 C CA . VAL B 1 175 ? -9.75 24.078 3.686 1 98.5 175 VAL B CA 1
ATOM 4078 C C . VAL B 1 175 ? -9.797 23.672 5.156 1 98.5 175 VAL B C 1
ATOM 4080 O O . VAL B 1 175 ? -10.875 23.469 5.719 1 98.5 175 VAL B O 1
ATOM 4083 N N . LEU B 1 176 ? -8.641 23.531 5.758 1 98.19 176 LEU B N 1
ATOM 4084 C CA . LEU B 1 176 ? -8.5 23.234 7.18 1 98.19 176 LEU B CA 1
ATOM 4085 C C . LEU B 1 176 ? -7.941 24.422 7.934 1 98.19 176 LEU B C 1
ATOM 4087 O O . LEU B 1 176 ? -7.039 25.109 7.441 1 98.19 176 LEU B O 1
ATOM 4091 N N . GLU B 1 177 ? -8.492 24.656 9.031 1 97.69 177 GLU B N 1
ATOM 4092 C CA . GLU B 1 177 ? -7.941 25.594 10.008 1 97.69 177 GLU B CA 1
ATOM 4093 C C . GLU B 1 177 ? -7.543 24.875 11.297 1 97.69 177 GLU B C 1
ATOM 4095 O O . GLU B 1 177 ? -8.367 24.219 11.93 1 97.69 177 GLU B O 1
ATOM 4100 N N . PHE B 1 178 ? -6.348 24.969 11.602 1 96.62 178 PHE B N 1
ATOM 4101 C CA . PHE B 1 178 ? -5.859 24.5 12.891 1 96.62 178 PHE B CA 1
ATOM 4102 C C . PHE B 1 178 ? -5.84 25.656 13.898 1 96.62 178 PHE B C 1
ATOM 4104 O O . PHE B 1 178 ? -5.047 26.578 13.766 1 96.62 178 PHE B O 1
ATOM 4111 N N . GLU B 1 179 ? -6.719 25.5 14.891 1 94.88 179 GLU B N 1
ATOM 4112 C CA . GLU B 1 179 ? -6.82 26.578 15.875 1 94.88 179 GLU B CA 1
ATOM 4113 C C . GLU B 1 179 ? -5.801 26.391 17 1 94.88 179 GLU B C 1
ATOM 4115 O O . GLU B 1 179 ? -5.723 25.312 17.594 1 94.88 179 GLU B O 1
ATOM 4120 N N . ASP B 1 180 ? -5.039 27.422 17.25 1 92.12 180 ASP B N 1
ATOM 4121 C CA . ASP B 1 180 ? -4.031 27.406 18.297 1 92.12 180 ASP B CA 1
ATOM 4122 C C . ASP B 1 180 ? -3.193 26.125 18.25 1 92.12 180 ASP B C 1
ATOM 4124 O O . ASP B 1 180 ? -3.119 25.391 19.234 1 92.12 180 ASP B O 1
ATOM 4128 N N . PRO B 1 181 ? -2.559 25.938 17.125 1 90.38 181 PRO B N 1
ATOM 4129 C CA . PRO B 1 181 ? -1.907 24.641 16.922 1 90.38 181 PRO B CA 1
ATOM 4130 C C . PRO B 1 181 ? -0.707 24.438 17.844 1 90.38 181 PRO B C 1
ATOM 4132 O O . PRO B 1 181 ? -0.159 23.328 17.906 1 90.38 181 PRO B O 1
ATOM 4135 N N . ALA B 1 182 ? -0.291 25.406 18.531 1 84.44 182 ALA B N 1
ATOM 4136 C CA . ALA B 1 182 ? 0.828 25.266 19.453 1 84.44 182 ALA B CA 1
ATOM 4137 C C . ALA B 1 182 ? 0.38 24.609 20.75 1 84.44 182 ALA B C 1
ATOM 4139 O O . ALA B 1 182 ? -0.767 24.766 21.172 1 84.44 182 ALA B O 1
ATOM 4140 N N . ASP B 1 183 ? 1.092 23.641 21.328 1 68.62 183 ASP B N 1
ATOM 4141 C CA . ASP B 1 183 ? 0.718 22.938 22.562 1 68.62 183 ASP B CA 1
ATOM 4142 C C . ASP B 1 183 ? 0.576 23.906 23.734 1 68.62 183 ASP B C 1
ATOM 4144 O O . ASP B 1 183 ? 1.311 24.891 23.812 1 68.62 183 ASP B O 1
ATOM 4148 N N . GLY B 1 184 ? -0.608 23.938 24.312 1 53.84 184 GLY B N 1
ATOM 4149 C CA . GLY B 1 184 ? -0.966 24.844 25.406 1 53.84 184 GLY B CA 1
ATOM 4150 C C . GLY B 1 184 ? 0.082 24.891 26.5 1 53.84 184 GLY B C 1
ATOM 4151 O O . GLY B 1 184 ? 0.314 25.953 27.094 1 53.84 184 GLY B O 1
ATOM 4152 N N . GLY B 1 185 ? 0.561 23.672 26.938 1 51.38 185 GLY B N 1
ATOM 4153 C CA . GLY B 1 185 ? 1.334 23.75 28.172 1 51.38 185 GLY B CA 1
ATOM 4154 C C . GLY B 1 185 ? 2.748 24.266 27.953 1 51.38 185 GLY B C 1
ATOM 4155 O O . GLY B 1 185 ? 3.49 24.469 28.906 1 51.38 185 GLY B O 1
ATOM 4156 N N . GLY B 1 186 ? 3.037 24.609 26.609 1 60.34 186 GLY B N 1
ATOM 4157 C CA . GLY B 1 186 ? 4.414 25.031 26.406 1 60.34 186 GLY B CA 1
ATOM 4158 C C . GLY B 1 186 ? 4.566 26.109 25.344 1 60.34 186 GLY B C 1
ATOM 4159 O O . GLY B 1 186 ? 3.59 26.484 24.688 1 60.34 186 GLY B O 1
ATOM 4160 N N . ALA B 1 187 ? 5.648 26.672 25.312 1 80.81 187 ALA B N 1
ATOM 4161 C CA . ALA B 1 187 ? 6.082 27.703 24.375 1 80.81 187 ALA B CA 1
ATOM 4162 C C . ALA B 1 187 ? 6.273 27.125 22.969 1 80.81 187 ALA B C 1
ATOM 4164 O O . ALA B 1 187 ? 6.668 25.969 22.812 1 80.81 187 ALA B O 1
ATOM 4165 N N . MET B 1 188 ? 5.656 27.734 21.969 1 93.44 188 MET B N 1
ATOM 4166 C CA . MET B 1 188 ? 5.906 27.391 20.562 1 93.44 188 MET B CA 1
ATOM 4167 C C . MET B 1 188 ? 7.359 26.984 20.359 1 93.44 188 MET B C 1
ATOM 4169 O O . MET B 1 188 ? 7.648 26.078 19.578 1 93.44 188 MET B O 1
ATOM 4173 N N . PHE B 1 189 ? 8.148 27.578 21.141 1 96.25 189 PHE B N 1
ATOM 4174 C CA . PHE B 1 189 ? 9.57 27.234 21.172 1 96.25 189 PHE B CA 1
ATOM 4175 C C . PHE B 1 189 ? 9.969 26.719 22.547 1 96.25 189 PHE B C 1
ATOM 4177 O O . PHE B 1 189 ? 10.305 27.5 23.438 1 96.25 189 PHE B O 1
ATOM 4184 N N . PRO B 1 190 ? 10.062 25.391 22.688 1 94.06 190 PRO B N 1
ATOM 4185 C CA . PRO B 1 190 ? 10.18 24.766 24.016 1 94.06 190 PRO B CA 1
ATOM 4186 C C . PRO B 1 190 ? 11.469 25.156 24.734 1 94.06 190 PRO B C 1
ATOM 4188 O O . PRO B 1 190 ? 11.523 25.141 25.969 1 94.06 190 PRO B O 1
ATOM 4191 N N . THR B 1 191 ? 12.516 25.609 24.016 1 95.25 191 THR B N 1
ATOM 4192 C CA . THR B 1 191 ? 13.797 25.938 24.641 1 95.25 191 THR B CA 1
ATOM 4193 C C . THR B 1 191 ? 13.898 27.438 24.906 1 95.25 191 THR B C 1
ATOM 4195 O O . THR B 1 191 ? 14.852 27.891 25.531 1 95.25 191 THR B O 1
ATOM 4198 N N . GLY B 1 192 ? 12.984 28.156 24.359 1 93.56 192 GLY B N 1
ATOM 4199 C CA . GLY B 1 192 ? 13.023 29.609 24.453 1 93.56 192 GLY B CA 1
ATOM 4200 C C . GLY B 1 192 ? 13.844 30.25 23.359 1 93.56 192 GLY B C 1
ATOM 4201 O O . GLY B 1 192 ? 13.883 31.484 23.25 1 93.56 192 GLY B O 1
ATOM 4202 N N . ASN B 1 193 ? 14.5 29.484 22.562 1 96.38 193 ASN B N 1
ATOM 4203 C CA . ASN B 1 193 ? 15.336 29.984 21.484 1 96.38 193 ASN B CA 1
ATOM 4204 C C . ASN B 1 193 ? 14.719 29.703 20.109 1 96.38 193 ASN B C 1
ATOM 4206 O O . ASN B 1 193 ? 14.062 28.672 19.938 1 96.38 193 ASN B O 1
ATOM 4210 N N . LEU B 1 194 ? 14.938 30.625 19.219 1 97.38 194 LEU B N 1
ATOM 4211 C CA . LEU B 1 194 ? 14.516 30.391 17.844 1 97.38 194 LEU B CA 1
ATOM 4212 C C . LEU B 1 194 ? 15.445 29.406 17.156 1 97.38 194 LEU B C 1
ATOM 4214 O O . LEU B 1 194 ? 15.031 28.688 16.234 1 97.38 194 LEU B O 1
ATOM 4218 N N . VAL B 1 195 ? 16.672 29.469 17.516 1 98.56 195 VAL B N 1
ATOM 4219 C CA . VAL B 1 195 ? 17.688 28.562 17 1 98.56 195 VAL B CA 1
ATOM 4220 C C . VAL B 1 195 ? 18.5 27.984 18.156 1 98.56 195 VAL B C 1
ATOM 4222 O O . VAL B 1 195 ? 18.969 28.719 19.016 1 98.56 195 VAL B O 1
ATOM 4225 N N . ASP B 1 196 ? 18.547 26.672 18.172 1 98.44 196 ASP B N 1
ATOM 4226 C CA . ASP B 1 196 ? 19.359 25.922 19.141 1 98.44 196 ASP B CA 1
ATOM 4227 C C . ASP B 1 196 ? 20.547 25.25 18.453 1 98.44 196 ASP B C 1
ATOM 4229 O O . ASP B 1 196 ? 20.641 25.25 17.234 1 98.44 196 ASP B O 1
ATOM 4233 N N . THR B 1 197 ? 21.438 24.781 19.266 1 98.19 197 THR B N 1
ATOM 4234 C CA . THR B 1 197 ? 22.531 23.922 18.812 1 98.19 197 THR B CA 1
ATOM 4235 C C . THR B 1 197 ? 22.344 22.5 19.328 1 98.19 197 THR B C 1
ATOM 4237 O O . THR B 1 197 ? 22.234 22.297 20.547 1 98.19 197 THR B O 1
ATOM 4240 N N . LEU B 1 198 ? 22.234 21.531 18.406 1 97.75 198 LEU B N 1
ATOM 4241 C CA . LEU B 1 198 ? 22.141 20.125 18.766 1 97.75 198 LEU B CA 1
ATOM 4242 C C . LEU B 1 198 ? 23.484 19.422 18.562 1 97.75 198 LEU B C 1
ATOM 4244 O O . LEU B 1 198 ? 24.281 19.828 17.719 1 97.75 198 LEU B O 1
ATOM 4248 N N . ASP B 1 199 ? 23.719 18.438 19.422 1 92.19 199 ASP B N 1
ATOM 4249 C CA . ASP B 1 199 ? 24.859 17.562 19.156 1 92.19 199 ASP B CA 1
ATOM 4250 C C . ASP B 1 199 ? 24.531 16.547 18.078 1 92.19 199 ASP B C 1
ATOM 4252 O O . ASP B 1 199 ? 23.844 15.555 18.328 1 92.19 199 ASP B O 1
ATOM 4256 N N . GLY B 1 200 ? 25 16.828 16.922 1 86.62 200 GLY B N 1
ATOM 4257 C CA . GLY B 1 200 ? 24.766 15.898 15.836 1 86.62 200 GLY B CA 1
ATOM 4258 C C . GLY B 1 200 ? 25.828 14.82 15.742 1 86.62 200 GLY B C 1
ATOM 4259 O O . GLY B 1 200 ? 26.828 14.867 16.453 1 86.62 200 GLY B O 1
ATOM 4260 N N . PRO B 1 201 ? 25.5 13.805 14.969 1 85.44 201 PRO B N 1
ATOM 4261 C CA . PRO B 1 201 ? 26.453 12.695 14.82 1 85.44 201 PRO B CA 1
ATOM 4262 C C . PRO B 1 201 ? 27.812 13.156 14.32 1 85.44 201 PRO B C 1
ATOM 4264 O O . PRO B 1 201 ? 28.844 12.547 14.648 1 85.44 201 PRO B O 1
ATOM 4267 N N . ASP B 1 202 ? 27.859 14.234 13.492 1 87.94 202 ASP B N 1
ATOM 4268 C CA . ASP B 1 202 ? 29.109 14.711 12.914 1 87.94 202 ASP B CA 1
ATOM 4269 C C . ASP B 1 202 ? 29.562 16.016 13.57 1 87.94 202 ASP B C 1
ATOM 4271 O O . ASP B 1 202 ? 30.391 16.734 13.031 1 87.94 202 ASP B O 1
ATOM 4275 N N . GLY B 1 203 ? 28.969 16.391 14.68 1 91.56 203 GLY B N 1
ATOM 4276 C CA . GLY B 1 203 ? 29.281 17.625 15.375 1 91.56 203 GLY B CA 1
ATOM 4277 C C . GLY B 1 203 ? 28.047 18.484 15.625 1 91.56 203 GLY B C 1
ATOM 4278 O O . GLY B 1 203 ? 26.922 18.062 15.352 1 91.56 203 GLY B O 1
ATOM 4279 N N . PRO B 1 204 ? 28.344 19.641 16.203 1 96.12 204 PRO B N 1
ATOM 4280 C CA . PRO B 1 204 ? 27.219 20.531 16.5 1 96.12 204 PRO B CA 1
ATOM 4281 C C . PRO B 1 204 ? 26.484 21 15.242 1 96.12 204 PRO B C 1
ATOM 4283 O O . PRO B 1 204 ? 27.125 21.281 14.219 1 96.12 204 PRO B O 1
ATOM 4286 N N . ILE B 1 205 ? 25.188 21.094 15.344 1 97.38 205 ILE B N 1
ATOM 4287 C CA . ILE B 1 205 ? 24.359 21.531 14.219 1 97.38 205 ILE B CA 1
ATOM 4288 C C . ILE B 1 205 ? 23.266 22.469 14.711 1 97.38 205 ILE B C 1
ATOM 4290 O O . ILE B 1 205 ? 22.688 22.25 15.781 1 97.38 205 ILE B O 1
ATOM 4294 N N . GLN B 1 206 ? 22.984 23.5 13.914 1 98.44 206 GLN B N 1
ATOM 4295 C CA . GLN B 1 206 ? 21.906 24.422 14.258 1 98.44 206 GLN B CA 1
ATOM 4296 C C . GLN B 1 206 ? 20.547 23.812 13.945 1 98.44 206 GLN B C 1
ATOM 4298 O O . GLN B 1 206 ? 20.391 23.094 12.945 1 98.44 206 GLN B O 1
ATOM 4303 N N . ALA B 1 207 ? 19.578 24.094 14.844 1 98.81 207 ALA B N 1
ATOM 4304 C CA . ALA B 1 207 ? 18.234 23.547 14.648 1 98.81 207 ALA B CA 1
ATOM 4305 C C . ALA B 1 207 ? 17.172 24.5 15.188 1 98.81 207 ALA B C 1
ATOM 4307 O O . ALA B 1 207 ? 17.391 25.203 16.188 1 98.81 207 ALA B O 1
ATOM 4308 N N . THR B 1 208 ? 16.078 24.672 14.523 1 98.75 208 THR B N 1
ATOM 4309 C CA . THR B 1 208 ? 14.875 25.219 15.125 1 98.75 208 THR B CA 1
ATOM 4310 C C . THR B 1 208 ? 14 24.109 15.695 1 98.75 208 THR B C 1
ATOM 4312 O O . THR B 1 208 ? 13.641 23.172 14.984 1 98.75 208 THR B O 1
ATOM 4315 N N . LEU B 1 209 ? 13.727 24.156 16.984 1 98.06 209 LEU B N 1
ATOM 4316 C CA . LEU B 1 209 ? 12.828 23.25 17.688 1 98.06 209 LEU B CA 1
ATOM 4317 C C . LEU B 1 209 ? 11.484 23.922 17.969 1 98.06 209 LEU B C 1
ATOM 4319 O O . LEU B 1 209 ? 11.43 24.938 18.641 1 98.06 209 LEU B O 1
ATOM 4323 N N . ILE B 1 210 ? 10.422 23.375 17.438 1 97.25 210 ILE B N 1
ATOM 4324 C CA . ILE B 1 210 ? 9.148 24.078 17.516 1 97.25 210 ILE B CA 1
ATOM 4325 C C . ILE B 1 210 ? 8.039 23.094 17.891 1 97.25 210 ILE B C 1
ATOM 4327 O O . ILE B 1 210 ? 8.109 21.906 17.547 1 97.25 210 ILE B O 1
ATOM 4331 N N . ASN B 1 211 ? 7.07 23.547 18.625 1 95 211 ASN B N 1
ATOM 4332 C CA . ASN B 1 211 ? 5.855 22.797 18.969 1 95 211 ASN B CA 1
ATOM 4333 C C . ASN B 1 211 ? 4.613 23.469 18.391 1 95 211 ASN B C 1
ATOM 4335 O O . ASN B 1 211 ? 3.924 24.219 19.078 1 95 211 ASN B O 1
ATOM 4339 N N . ALA B 1 212 ? 4.285 23.234 17.25 1 94.12 212 ALA B N 1
ATOM 4340 C CA . ALA B 1 212 ? 3.109 23.703 16.516 1 94.12 212 ALA B CA 1
ATOM 4341 C C . ALA B 1 212 ? 2.66 22.672 15.477 1 94.12 212 ALA B C 1
ATOM 4343 O O . ALA B 1 212 ? 3.383 22.406 14.516 1 94.12 212 ALA B O 1
ATOM 4344 N N . GLY B 1 213 ? 1.414 22.125 15.609 1 92.56 213 GLY B N 1
ATOM 4345 C CA . GLY B 1 213 ? 0.994 21 14.781 1 92.56 213 GLY B CA 1
ATOM 4346 C C . GLY B 1 213 ? 1.562 19.672 15.242 1 92.56 213 GLY B C 1
ATOM 4347 O O . GLY B 1 213 ? 0.846 18.859 15.82 1 92.56 213 GLY B O 1
ATOM 4348 N N . ILE B 1 214 ? 2.805 19.5 15.117 1 93.56 214 ILE B N 1
ATOM 4349 C CA . ILE B 1 214 ? 3.598 18.406 15.672 1 93.56 214 ILE B CA 1
ATOM 4350 C C . ILE B 1 214 ? 4.953 18.938 16.141 1 93.56 214 ILE B C 1
ATOM 4352 O O . ILE B 1 214 ? 5.52 19.844 15.516 1 93.56 214 ILE B O 1
ATOM 4356 N N . PRO B 1 215 ? 5.398 18.438 17.281 1 95.75 215 PRO B N 1
ATOM 4357 C CA . PRO B 1 215 ? 6.781 18.812 17.594 1 95.75 215 PRO B CA 1
ATOM 4358 C C . PRO B 1 215 ? 7.742 18.484 16.453 1 95.75 215 PRO B C 1
ATOM 4360 O O . PRO B 1 215 ? 7.672 17.406 15.859 1 95.75 215 PRO B O 1
ATOM 4363 N N . ALA B 1 216 ? 8.594 19.453 16.078 1 97.56 216 ALA B N 1
ATOM 4364 C CA . ALA B 1 216 ? 9.422 19.281 14.898 1 97.56 216 ALA B CA 1
ATOM 4365 C C . ALA B 1 216 ? 10.828 19.828 15.125 1 97.56 216 ALA B C 1
ATOM 4367 O O . ALA B 1 216 ? 11 20.797 15.867 1 97.56 216 ALA B O 1
ATOM 4368 N N . VAL B 1 217 ? 11.758 19.188 14.562 1 98.5 217 VAL B N 1
ATOM 4369 C CA . VAL B 1 217 ? 13.156 19.594 14.5 1 98.5 217 VAL B CA 1
ATOM 4370 C C . VAL B 1 217 ? 13.531 19.953 13.062 1 98.5 217 VAL B C 1
ATOM 4372 O O . VAL B 1 217 ? 13.508 19.094 12.18 1 98.5 217 VAL B O 1
ATOM 4375 N N . PHE B 1 218 ? 13.859 21.234 12.812 1 98.88 218 PHE B N 1
ATOM 4376 C CA . PHE B 1 218 ? 14.297 21.688 11.5 1 98.88 218 PHE B CA 1
ATOM 4377 C C . PHE B 1 218 ? 15.797 21.938 11.477 1 98.88 218 PHE B C 1
ATOM 4379 O O . PHE B 1 218 ? 16.328 22.656 12.328 1 98.88 218 PHE B O 1
ATOM 4386 N N . VAL B 1 219 ? 16.5 21.375 10.531 1 98.81 219 VAL B N 1
ATOM 4387 C CA . VAL B 1 219 ? 17.938 21.609 10.367 1 98.81 219 VAL B CA 1
ATOM 4388 C C . VAL B 1 219 ? 18.219 22.031 8.93 1 98.81 219 VAL B C 1
ATOM 4390 O O . VAL B 1 219 ? 17.453 21.719 8.016 1 98.81 219 VAL B O 1
ATOM 4393 N N . ASN B 1 220 ? 19.328 22.719 8.727 1 98.62 220 ASN B N 1
ATOM 4394 C CA . ASN B 1 220 ? 19.734 23.094 7.375 1 98.62 220 ASN B CA 1
ATOM 4395 C C . ASN B 1 220 ? 20.25 21.906 6.582 1 98.62 220 ASN B C 1
ATOM 4397 O O . ASN B 1 220 ? 21.078 21.141 7.074 1 98.62 220 ASN B O 1
ATOM 4401 N N . ALA B 1 221 ? 19.719 21.781 5.355 1 98.44 221 ALA B N 1
ATOM 4402 C CA . ALA B 1 221 ? 20.156 20.688 4.48 1 98.44 221 ALA B CA 1
ATOM 4403 C C . ALA B 1 221 ? 21.672 20.703 4.297 1 98.44 221 ALA B C 1
ATOM 4405 O O . ALA B 1 221 ? 22.312 19.656 4.336 1 98.44 221 ALA B O 1
ATOM 4406 N N . GLU B 1 222 ? 22.234 21.859 4.168 1 97.19 222 GLU B N 1
ATOM 4407 C CA . GLU B 1 222 ? 23.656 22 3.871 1 97.19 222 GLU B CA 1
ATOM 4408 C C . GLU B 1 222 ? 24.516 21.469 5.008 1 97.19 222 GLU B C 1
ATOM 4410 O O . GLU B 1 222 ? 25.609 20.938 4.773 1 97.19 222 GLU B O 1
ATOM 4415 N N . ASP B 1 223 ? 24.016 21.594 6.188 1 96.81 223 ASP B N 1
ATOM 4416 C CA . ASP B 1 223 ? 24.766 21.109 7.348 1 96.81 223 ASP B CA 1
ATOM 4417 C C . ASP B 1 223 ? 24.844 19.594 7.352 1 96.81 223 ASP B C 1
ATOM 4419 O O . ASP B 1 223 ? 25.672 19.016 8.047 1 96.81 223 ASP B O 1
ATOM 4423 N N . LEU B 1 224 ? 24 18.938 6.566 1 96.38 224 LEU B N 1
ATOM 4424 C CA . LEU B 1 224 ? 23.969 17.469 6.473 1 96.38 224 LEU B CA 1
ATOM 4425 C C . LEU B 1 224 ? 24.562 17 5.152 1 96.38 224 LEU B C 1
ATOM 4427 O O . LEU B 1 224 ? 24.594 15.797 4.879 1 96.38 224 LEU B O 1
ATOM 4431 N N . GLY B 1 225 ? 24.922 17.906 4.352 1 95.75 225 GLY B N 1
ATOM 4432 C CA . GLY B 1 225 ? 25.5 17.578 3.061 1 95.75 225 GLY B CA 1
ATOM 4433 C C . GLY B 1 225 ? 24.453 17.359 1.98 1 95.75 225 GLY B C 1
ATOM 4434 O O . GLY B 1 225 ? 24.734 16.719 0.969 1 95.75 225 GLY B O 1
ATOM 4435 N N . TYR B 1 226 ? 23.281 17.859 2.203 1 97.88 226 TYR B N 1
ATOM 4436 C CA . TYR B 1 226 ? 22.188 17.719 1.237 1 97.88 226 TYR B CA 1
ATOM 4437 C C . TYR B 1 226 ? 21.875 19.047 0.577 1 97.88 226 TYR B C 1
ATOM 4439 O O . TYR B 1 226 ? 22.281 20.109 1.068 1 97.88 226 TYR B O 1
ATOM 4447 N N . THR B 1 227 ? 21.141 19.062 -0.518 1 98.38 227 THR B N 1
ATOM 4448 C CA . THR B 1 227 ? 20.734 20.266 -1.243 1 98.38 227 THR B CA 1
ATOM 4449 C C . THR B 1 227 ? 19.359 20.734 -0.79 1 98.38 227 THR B C 1
ATOM 4451 O O . THR B 1 227 ? 19 21.891 -0.978 1 98.38 227 THR B O 1
ATOM 4454 N N . GLY B 1 228 ? 18.578 19.844 -0.225 1 98.38 228 GLY B N 1
ATOM 4455 C CA . GLY B 1 228 ? 17.203 20.125 0.129 1 98.38 228 GLY B CA 1
ATOM 4456 C C . GLY B 1 228 ? 16.203 19.641 -0.912 1 98.38 228 GLY B C 1
ATOM 4457 O O . GLY B 1 228 ? 14.992 19.719 -0.702 1 98.38 228 GLY B O 1
ATOM 4458 N N . ALA B 1 229 ? 16.703 19.047 -2.014 1 98.5 229 ALA B N 1
ATOM 4459 C CA . ALA B 1 229 ? 15.836 18.625 -3.109 1 98.5 229 ALA B CA 1
ATOM 4460 C C . ALA B 1 229 ? 15.859 17.109 -3.291 1 98.5 229 ALA B C 1
ATOM 4462 O O . ALA B 1 229 ? 15.359 16.594 -4.293 1 98.5 229 ALA B O 1
ATOM 4463 N N . GLU B 1 230 ? 16.453 16.438 -2.301 1 97.94 230 GLU B N 1
ATOM 4464 C CA . GLU B 1 230 ? 16.609 14.984 -2.41 1 97.94 230 GLU B CA 1
ATOM 4465 C C . GLU B 1 230 ? 15.258 14.289 -2.486 1 97.94 230 GLU B C 1
ATOM 4467 O O . GLU B 1 230 ? 14.32 14.664 -1.785 1 97.94 230 GLU B O 1
ATOM 4472 N N . LEU B 1 231 ? 15.156 13.305 -3.389 1 96.62 231 LEU B N 1
ATOM 4473 C CA . LEU B 1 231 ? 14 12.422 -3.418 1 96.62 231 LEU B CA 1
ATOM 4474 C C . LEU B 1 231 ? 14.18 11.258 -2.445 1 96.62 231 LEU B C 1
ATOM 4476 O O . LEU B 1 231 ? 15.273 11.055 -1.915 1 96.62 231 LEU B O 1
ATOM 4480 N N . ARG B 1 232 ? 13.148 10.492 -2.133 1 95.69 232 ARG B N 1
ATOM 4481 C CA . ARG B 1 232 ? 13.078 9.477 -1.093 1 95.69 232 ARG B CA 1
ATOM 4482 C C . ARG B 1 232 ? 14.188 8.438 -1.268 1 95.69 232 ARG B C 1
ATOM 4484 O O . ARG B 1 232 ? 14.852 8.062 -0.299 1 95.69 232 ARG B O 1
ATOM 4491 N N . GLU B 1 233 ? 14.383 8.031 -2.502 1 91.81 233 GLU B N 1
ATOM 4492 C CA . GLU B 1 233 ? 15.305 6.93 -2.76 1 91.81 233 GLU B CA 1
ATOM 4493 C C . GLU B 1 233 ? 16.734 7.32 -2.404 1 91.81 233 GLU B C 1
ATOM 4495 O O . GLU B 1 233 ? 17.531 6.477 -1.976 1 91.81 233 GLU B O 1
ATOM 4500 N N . ALA B 1 234 ? 17.016 8.602 -2.527 1 94.25 234 ALA B N 1
ATOM 4501 C CA . ALA B 1 234 ? 18.375 9.102 -2.244 1 94.25 234 ALA B CA 1
ATOM 4502 C C . ALA B 1 234 ? 18.703 8.953 -0.762 1 94.25 234 ALA B C 1
ATOM 4504 O O . ALA B 1 234 ? 19.875 8.781 -0.398 1 94.25 234 ALA B O 1
ATOM 4505 N N . ILE B 1 235 ? 17.656 8.898 0.059 1 96.5 235 ILE B N 1
ATOM 4506 C CA . ILE B 1 235 ? 17.891 8.875 1.498 1 96.5 235 ILE B CA 1
ATOM 4507 C C . ILE B 1 235 ? 17.453 7.527 2.068 1 96.5 235 ILE B C 1
ATOM 4509 O O . ILE B 1 235 ? 18.172 6.91 2.854 1 96.5 235 ILE B O 1
ATOM 4513 N N . ASN B 1 236 ? 16.344 7.031 1.631 1 94.88 236 ASN B N 1
ATOM 4514 C CA . ASN B 1 236 ? 15.734 5.844 2.221 1 94.88 236 ASN B CA 1
ATOM 4515 C C . ASN B 1 236 ? 16.547 4.586 1.909 1 94.88 236 ASN B C 1
ATOM 4517 O O . ASN B 1 236 ? 16.359 3.553 2.561 1 94.88 236 ASN B O 1
ATOM 4521 N N . SER B 1 237 ? 17.375 4.66 0.908 1 91.88 237 SER B N 1
ATOM 4522 C CA . SER B 1 237 ? 18.188 3.502 0.551 1 91.88 237 SER B CA 1
ATOM 4523 C C . SER B 1 237 ? 19.531 3.527 1.272 1 91.88 237 SER B C 1
ATOM 4525 O O . SER B 1 237 ? 20.375 2.652 1.058 1 91.88 237 SER B O 1
ATOM 4527 N N . ASP B 1 238 ? 19.75 4.496 2.117 1 93.81 238 ASP B N 1
ATOM 4528 C CA . ASP B 1 238 ? 21 4.66 2.854 1 93.81 238 ASP B CA 1
ATOM 4529 C C . ASP B 1 238 ? 20.766 4.5 4.355 1 93.81 238 ASP B C 1
ATOM 4531 O O . ASP B 1 238 ? 20.469 5.477 5.051 1 93.81 238 ASP B O 1
ATOM 4535 N N . PRO B 1 239 ? 21.047 3.34 4.852 1 93.19 239 PRO B N 1
ATOM 4536 C CA . PRO B 1 239 ? 20.797 3.092 6.273 1 93.19 239 PRO B CA 1
ATOM 4537 C C . PRO B 1 239 ? 21.578 4.043 7.18 1 93.19 239 PRO B C 1
ATOM 4539 O O . PRO B 1 239 ? 21.109 4.41 8.25 1 93.19 239 PRO B O 1
ATOM 4542 N N . ALA B 1 240 ? 22.781 4.391 6.77 1 95 240 ALA B N 1
ATOM 4543 C CA . ALA B 1 240 ? 23.578 5.312 7.574 1 95 240 ALA B CA 1
ATOM 4544 C C . ALA B 1 240 ? 22.922 6.684 7.652 1 95 240 ALA B C 1
ATOM 4546 O O . ALA B 1 240 ? 22.953 7.332 8.703 1 95 240 ALA B O 1
ATOM 4547 N N . ALA B 1 241 ? 22.359 7.117 6.531 1 96.19 241 ALA B N 1
ATOM 4548 C CA . ALA B 1 241 ? 21.656 8.391 6.512 1 96.19 241 ALA B CA 1
ATOM 4549 C C . ALA B 1 241 ? 20.438 8.359 7.438 1 96.19 241 ALA B C 1
ATOM 4551 O O . ALA B 1 241 ? 20.203 9.305 8.195 1 96.19 241 ALA B O 1
ATOM 4552 N N . LEU B 1 242 ? 19.719 7.293 7.395 1 96.81 242 LEU B N 1
ATOM 4553 C CA . LEU B 1 242 ? 18.516 7.152 8.219 1 96.81 242 LEU B CA 1
ATOM 4554 C C . LEU B 1 242 ? 18.891 7.141 9.703 1 96.81 242 LEU B C 1
ATOM 4556 O O . LEU B 1 242 ? 18.172 7.727 10.523 1 96.81 242 LEU B O 1
ATOM 4560 N N . GLU B 1 243 ? 19.938 6.535 10.031 1 96.5 243 GLU B N 1
ATOM 4561 C CA . GLU B 1 243 ? 20.406 6.508 11.414 1 96.5 243 GLU B CA 1
ATOM 4562 C C . GLU B 1 243 ? 20.812 7.902 11.891 1 96.5 243 GLU B C 1
ATOM 4564 O O . GLU B 1 243 ? 20.594 8.25 13.055 1 96.5 243 GLU B O 1
ATOM 4569 N N . ARG B 1 244 ? 21.438 8.633 11.039 1 96.62 244 ARG B N 1
ATOM 4570 C CA . ARG B 1 244 ? 21.828 10 11.375 1 96.62 244 ARG B CA 1
ATOM 4571 C C . ARG B 1 244 ? 20.609 10.867 11.688 1 96.62 244 ARG B C 1
ATOM 4573 O O . ARG B 1 244 ? 20.609 11.625 12.656 1 96.62 244 ARG B O 1
ATOM 4580 N N . PHE B 1 245 ? 19.594 10.719 10.883 1 97.44 245 PHE B N 1
ATOM 4581 C CA . PHE B 1 245 ? 18.375 11.492 11.117 1 97.44 245 PHE B CA 1
ATOM 4582 C C . PHE B 1 245 ? 17.703 11.062 12.422 1 97.44 245 PHE B C 1
ATOM 4584 O O . PHE B 1 245 ? 17.188 11.898 13.156 1 97.44 245 PHE B O 1
ATOM 4591 N N . GLU B 1 246 ? 17.719 9.781 12.672 1 97 246 GLU B N 1
ATOM 4592 C CA . GLU B 1 246 ? 17.156 9.297 13.93 1 97 246 GLU B CA 1
ATOM 4593 C C . GLU B 1 246 ? 17.922 9.836 15.125 1 97 246 GLU B C 1
ATOM 4595 O O . GLU B 1 246 ? 17.344 10.148 16.156 1 97 246 GLU B O 1
ATOM 4600 N N . ALA B 1 247 ? 19.234 9.969 14.984 1 96.75 247 ALA B N 1
ATOM 4601 C CA . ALA B 1 247 ? 20.047 10.531 16.047 1 96.75 247 ALA B CA 1
ATOM 4602 C C . ALA B 1 247 ? 19.703 12 16.297 1 96.75 247 ALA B C 1
ATOM 4604 O O . ALA B 1 247 ? 19.625 12.445 17.438 1 96.75 247 ALA B O 1
ATOM 4605 N N . LEU B 1 248 ? 19.547 12.703 15.258 1 97.5 248 LEU B N 1
ATOM 4606 C CA . LEU B 1 248 ? 19.188 14.117 15.367 1 97.5 248 LEU B CA 1
ATOM 4607 C C . LEU B 1 248 ? 17.797 14.281 15.984 1 97.5 248 LEU B C 1
ATOM 4609 O O . LEU B 1 248 ? 17.594 15.164 16.812 1 97.5 248 LEU B O 1
ATOM 4613 N N . ARG B 1 249 ? 16.891 13.445 15.523 1 97.69 249 ARG B N 1
ATOM 4614 C CA . ARG B 1 249 ? 15.539 13.445 16.078 1 97.69 249 ARG B CA 1
ATOM 4615 C C . ARG B 1 249 ? 15.562 13.195 17.578 1 97.69 249 ARG B C 1
ATOM 4617 O O . ARG B 1 249 ? 14.875 13.875 18.344 1 97.69 249 ARG B O 1
ATOM 4624 N N . THR B 1 250 ? 16.375 12.289 18.016 1 96.62 250 THR B N 1
ATOM 4625 C CA . THR B 1 250 ? 16.531 11.945 19.422 1 96.62 250 THR B CA 1
ATOM 4626 C C . THR B 1 250 ? 17.125 13.109 20.219 1 96.62 250 THR B C 1
ATOM 4628 O O . THR B 1 250 ? 16.641 13.438 21.312 1 96.62 250 THR B O 1
ATOM 4631 N N . ALA B 1 251 ? 18.156 13.711 19.656 1 97.19 251 ALA B N 1
ATOM 4632 C CA . ALA B 1 251 ? 18.766 14.867 20.281 1 97.19 251 ALA B CA 1
ATOM 4633 C C . ALA B 1 251 ? 17.766 16.016 20.422 1 97.19 251 ALA B C 1
ATOM 4635 O O . ALA B 1 251 ? 17.734 16.703 21.438 1 97.19 251 ALA B O 1
ATOM 4636 N N . GLY B 1 252 ? 16.984 16.219 19.375 1 97.38 252 GLY B N 1
ATOM 4637 C CA . GLY B 1 252 ? 15.945 17.234 19.422 1 97.38 252 GLY B CA 1
ATOM 4638 C C . GLY B 1 252 ? 14.914 16.984 20.5 1 97.38 252 GLY B C 1
ATOM 4639 O O . GLY B 1 252 ? 14.562 17.906 21.25 1 97.38 252 GLY B O 1
ATOM 4640 N N . ALA B 1 253 ? 14.438 15.758 20.562 1 96.69 253 ALA B N 1
ATOM 4641 C CA . ALA B 1 253 ? 13.453 15.398 21.578 1 96.69 253 ALA B CA 1
ATOM 4642 C C . ALA B 1 253 ? 13.992 15.688 22.984 1 96.69 253 ALA B C 1
ATOM 4644 O O . ALA B 1 253 ? 13.281 16.25 23.812 1 96.69 253 ALA B O 1
ATOM 4645 N N . ALA B 1 254 ? 15.227 15.328 23.203 1 96.12 254 ALA B N 1
ATOM 4646 C CA . ALA B 1 254 ? 15.867 15.555 24.5 1 96.12 254 ALA B CA 1
ATOM 4647 C C . ALA B 1 254 ? 15.945 17.047 24.812 1 96.12 254 ALA B C 1
ATOM 4649 O O . ALA B 1 254 ? 15.641 17.469 25.938 1 96.12 254 ALA B O 1
ATOM 4650 N N . ARG B 1 255 ? 16.375 17.812 23.844 1 96.38 255 ARG B N 1
ATOM 4651 C CA . ARG B 1 255 ? 16.516 19.266 24.031 1 96.38 255 ARG B CA 1
ATOM 4652 C C . ARG B 1 255 ? 15.164 19.922 24.266 1 96.38 255 ARG B C 1
ATOM 4654 O O . ARG B 1 255 ? 15.062 20.891 25.016 1 96.38 255 ARG B O 1
ATOM 4661 N N . MET B 1 256 ? 14.109 19.375 23.625 1 95.81 256 MET B N 1
ATOM 4662 C CA . MET B 1 256 ? 12.75 19.891 23.766 1 95.81 256 MET B CA 1
ATOM 4663 C C . MET B 1 256 ? 12.125 19.453 25.078 1 95.81 256 MET B C 1
ATOM 4665 O O . MET B 1 256 ? 11.125 20.016 25.516 1 95.81 256 MET B O 1
ATOM 4669 N N . GLY B 1 257 ? 12.711 18.469 25.688 1 94.88 257 GLY B N 1
ATOM 4670 C CA . GLY B 1 257 ? 12.164 17.938 26.922 1 94.88 257 GLY B CA 1
ATOM 4671 C C . GLY B 1 257 ? 10.906 17.125 26.719 1 94.88 257 GLY B C 1
ATOM 4672 O O . GLY B 1 257 ? 9.969 17.188 27.516 1 94.88 257 GLY B O 1
ATOM 4673 N N . ILE B 1 258 ? 10.812 16.422 25.562 1 93.5 258 ILE B N 1
ATOM 4674 C CA . ILE B 1 258 ? 9.625 15.609 25.297 1 93.5 258 ILE B CA 1
ATOM 4675 C C . ILE B 1 258 ? 10.023 14.148 25.125 1 93.5 258 ILE B C 1
ATOM 4677 O O . ILE B 1 258 ? 11.188 13.844 24.844 1 93.5 258 ILE B O 1
ATOM 4681 N N . VAL B 1 259 ? 9.062 13.312 25.359 1 92.62 259 VAL B N 1
ATOM 4682 C CA . VAL B 1 259 ? 9.258 11.891 25.125 1 92.62 259 VAL B CA 1
ATOM 4683 C C . VAL B 1 259 ? 9.094 11.586 23.625 1 92.62 259 VAL B C 1
ATOM 4685 O O . VAL B 1 259 ? 8.094 11.961 23.016 1 92.62 259 VAL B O 1
ATOM 4688 N N . LYS B 1 260 ? 10.102 10.992 23.172 1 92.56 260 LYS B N 1
ATOM 4689 C CA . LYS B 1 260 ? 10.047 10.586 21.766 1 92.56 260 LYS B CA 1
ATOM 4690 C C . LYS B 1 260 ? 8.992 9.508 21.547 1 92.56 260 LYS B C 1
ATOM 4692 O O . LYS B 1 260 ? 8.883 8.562 22.328 1 92.56 260 LYS B O 1
ATOM 4697 N N . THR B 1 261 ? 8.156 9.648 20.484 1 92.5 261 THR B N 1
ATOM 4698 C CA . THR B 1 261 ? 7.156 8.656 20.094 1 92.5 261 THR B CA 1
ATOM 4699 C C . THR B 1 261 ? 7.414 8.164 18.672 1 92.5 261 THR B C 1
ATOM 4701 O O . THR B 1 261 ? 8.484 8.422 18.109 1 92.5 261 THR B O 1
ATOM 4704 N N . GLY B 1 262 ? 6.531 7.391 18.188 1 87.25 262 GLY B N 1
ATOM 4705 C CA . GLY B 1 262 ? 6.652 6.953 16.812 1 87.25 262 GLY B CA 1
ATOM 4706 C C . GLY B 1 262 ? 6.57 8.094 15.812 1 87.25 262 GLY B C 1
ATOM 4707 O O . GLY B 1 262 ? 7.105 7.996 14.711 1 87.25 262 GLY B O 1
ATOM 4708 N N . ARG B 1 263 ? 5.969 9.219 16.266 1 89.94 263 ARG B N 1
ATOM 4709 C CA . ARG B 1 263 ? 5.703 10.305 15.336 1 89.94 263 ARG B CA 1
ATOM 4710 C C . ARG B 1 263 ? 6.422 11.578 15.766 1 89.94 263 ARG B C 1
ATOM 4712 O O . ARG B 1 263 ? 6.934 12.32 14.922 1 89.94 263 ARG B O 1
ATOM 4719 N N . ALA B 1 264 ? 6.5 11.859 17.031 1 93.12 264 ALA B N 1
ATOM 4720 C CA . ALA B 1 264 ? 7.027 13.125 17.516 1 93.12 264 ALA B CA 1
ATOM 4721 C C . ALA B 1 264 ? 8.422 12.945 18.109 1 93.12 264 ALA B C 1
ATOM 4723 O O . ALA B 1 264 ? 8.703 11.93 18.766 1 93.12 264 ALA B O 1
ATOM 4724 N N . PRO B 1 265 ? 9.336 13.883 17.953 1 96.69 265 PRO B N 1
ATOM 4725 C CA . PRO B 1 265 ? 9.227 14.977 17 1 96.69 265 PRO B CA 1
ATOM 4726 C C . PRO B 1 265 ? 9.516 14.539 15.562 1 96.69 265 PRO B C 1
ATOM 4728 O O . PRO B 1 265 ? 10.266 13.586 15.344 1 96.69 265 PRO B O 1
ATOM 4731 N N . ALA B 1 266 ? 8.914 15.211 14.695 1 96.81 266 ALA B N 1
ATOM 4732 C CA . ALA B 1 266 ? 9.336 15.055 13.305 1 96.81 266 ALA B CA 1
ATOM 4733 C C . ALA B 1 266 ? 10.711 15.672 13.07 1 96.81 266 ALA B C 1
ATOM 4735 O O . ALA B 1 266 ? 11.086 16.641 13.742 1 96.81 266 ALA B O 1
ATOM 4736 N N . ILE B 1 267 ? 11.484 15.094 12.227 1 98.31 267 ILE B N 1
ATOM 4737 C CA . ILE B 1 267 ? 12.758 15.664 11.797 1 98.31 267 ILE B CA 1
ATOM 4738 C C . ILE B 1 267 ? 12.68 16.047 10.32 1 98.31 267 ILE B C 1
ATOM 4740 O O . ILE B 1 267 ? 12.156 15.289 9.5 1 98.31 267 ILE B O 1
ATOM 4744 N N . ALA B 1 268 ? 13.086 17.234 10.008 1 98.69 268 ALA B N 1
ATOM 4745 C CA . ALA B 1 268 ? 13.047 17.75 8.648 1 98.69 268 ALA B CA 1
ATOM 4746 C C . ALA B 1 268 ? 14.297 18.562 8.328 1 98.69 268 ALA B C 1
ATOM 4748 O O . ALA B 1 268 ? 14.891 19.188 9.219 1 98.69 268 ALA B O 1
ATOM 4749 N N . PHE B 1 269 ? 14.688 18.547 7.129 1 98.75 269 PHE B N 1
ATOM 4750 C CA . PHE B 1 269 ? 15.75 19.438 6.699 1 98.75 269 PHE B CA 1
ATOM 4751 C C . PHE B 1 269 ? 15.25 20.406 5.637 1 98.75 269 PHE B C 1
ATOM 4753 O O . PHE B 1 269 ? 14.312 20.094 4.898 1 98.75 269 PHE B O 1
ATOM 4760 N N . ILE B 1 270 ? 15.836 21.594 5.648 1 98.88 270 ILE B N 1
ATOM 4761 C CA . ILE B 1 270 ? 15.32 22.703 4.859 1 98.88 270 ILE B CA 1
ATOM 4762 C C . ILE B 1 270 ? 16.453 23.344 4.059 1 98.88 270 ILE B C 1
ATOM 4764 O O . ILE B 1 270 ? 17.625 23.188 4.41 1 98.88 270 ILE B O 1
ATOM 4768 N N . ALA B 1 271 ? 16.094 24.062 3.037 1 98.94 271 ALA B N 1
ATOM 4769 C CA . ALA B 1 271 ? 17.062 24.781 2.201 1 98.94 271 ALA B CA 1
ATOM 4770 C C . ALA B 1 271 ? 16.391 25.906 1.44 1 98.94 271 ALA B C 1
ATOM 4772 O O . ALA B 1 271 ? 15.156 25.938 1.315 1 98.94 271 ALA B O 1
ATOM 4773 N N . SER B 1 272 ? 17.219 26.844 1.002 1 98.81 272 SER B N 1
ATOM 4774 C CA . S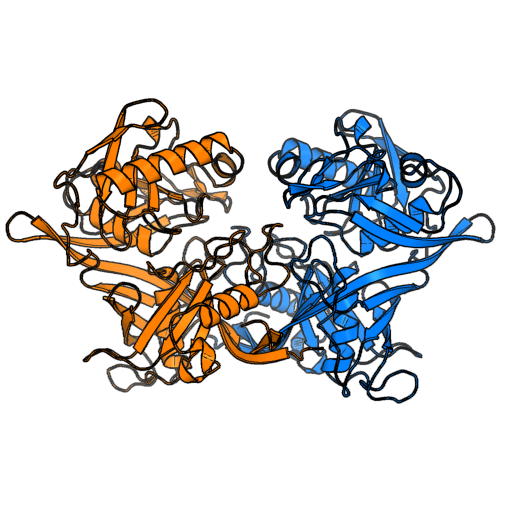ER B 1 272 ? 16.734 27.844 0.046 1 98.81 272 SER B CA 1
ATOM 4775 C C . SER B 1 272 ? 16.312 27.188 -1.262 1 98.81 272 SER B C 1
ATOM 4777 O O . SER B 1 272 ? 16.766 26.078 -1.591 1 98.81 272 SER B O 1
ATOM 4779 N N . PRO B 1 273 ? 15.43 27.797 -1.96 1 98.69 273 PRO B N 1
ATOM 4780 C CA . PRO B 1 273 ? 14.914 27.188 -3.182 1 98.69 273 PRO B CA 1
ATOM 4781 C C . PRO B 1 273 ? 15.984 27.016 -4.258 1 98.69 273 PRO B C 1
ATOM 4783 O O . PRO B 1 273 ? 16.859 27.859 -4.406 1 98.69 273 PRO B O 1
ATOM 4786 N N . ILE B 1 274 ? 15.922 25.953 -4.98 1 98.69 274 ILE B N 1
ATOM 4787 C CA . ILE B 1 274 ? 16.672 25.688 -6.203 1 98.69 274 ILE B CA 1
ATOM 4788 C C . ILE B 1 274 ? 15.773 25.031 -7.238 1 98.69 274 ILE B C 1
ATOM 4790 O O . ILE B 1 274 ? 14.719 24.469 -6.895 1 98.69 274 ILE B O 1
ATOM 4794 N N . ASP B 1 275 ? 16.156 25.172 -8.5 1 98.62 275 ASP B N 1
ATOM 4795 C CA . ASP B 1 275 ? 15.469 24.375 -9.516 1 98.62 275 ASP B CA 1
ATOM 4796 C C . ASP B 1 275 ? 15.656 22.891 -9.273 1 98.62 275 ASP B C 1
ATOM 4798 O O . ASP B 1 275 ? 16.766 22.438 -8.984 1 98.62 275 ASP B O 1
ATOM 4802 N N . HIS B 1 276 ? 14.617 22.156 -9.312 1 98.31 276 HIS B N 1
ATOM 4803 C CA . HIS B 1 276 ? 14.719 20.719 -9.047 1 98.31 276 HIS B CA 1
ATOM 4804 C C . HIS B 1 276 ? 13.562 19.953 -9.68 1 98.31 276 HIS B C 1
ATOM 4806 O O . HIS B 1 276 ? 12.633 20.562 -10.211 1 98.31 276 HIS B O 1
ATOM 4812 N N . ARG B 1 277 ? 13.641 18.656 -9.711 1 97.06 277 ARG B N 1
ATOM 4813 C CA . ARG B 1 277 ? 12.586 17.781 -10.219 1 97.06 277 ARG B CA 1
ATOM 4814 C C . ARG B 1 277 ? 11.906 17.016 -9.086 1 97.06 277 ARG B C 1
ATOM 4816 O O . ARG B 1 277 ? 12.57 16.594 -8.141 1 97.06 277 ARG B O 1
ATOM 4823 N N . THR B 1 278 ? 10.617 16.859 -9.188 1 97.94 278 THR B N 1
ATOM 4824 C CA . THR B 1 278 ? 9.828 16.125 -8.211 1 97.94 278 THR B CA 1
ATOM 4825 C C . THR B 1 278 ? 9.828 14.625 -8.523 1 97.94 278 THR B C 1
ATOM 4827 O O . THR B 1 278 ? 10.406 14.203 -9.531 1 97.94 278 THR B O 1
ATOM 4830 N N . SER B 1 279 ? 9.148 13.828 -7.703 1 95.62 279 SER B N 1
ATOM 4831 C CA . SER B 1 279 ? 9.078 12.383 -7.875 1 95.62 279 SER B CA 1
ATOM 4832 C C . SER B 1 279 ? 8.312 12.008 -9.141 1 95.62 279 SER B C 1
ATOM 4834 O O . SER B 1 279 ? 8.516 10.93 -9.703 1 95.62 279 SER B O 1
ATOM 4836 N N . SER B 1 280 ? 7.438 12.859 -9.555 1 95.31 280 SER B N 1
ATOM 4837 C CA . SER B 1 280 ? 6.688 12.617 -10.789 1 95.31 280 SER B CA 1
ATOM 4838 C C . SER B 1 280 ? 7.484 13.047 -12.016 1 95.31 280 SER B C 1
ATOM 4840 O O . SER B 1 280 ? 7.039 12.852 -13.148 1 95.31 280 SER B O 1
ATOM 4842 N N . GLY B 1 281 ? 8.625 13.703 -11.828 1 95.56 281 GLY B N 1
ATOM 4843 C CA . GLY B 1 281 ? 9.445 14.188 -12.922 1 95.56 281 GLY B CA 1
ATOM 4844 C C . GLY B 1 281 ? 9.156 15.633 -13.297 1 95.56 281 GLY B C 1
ATOM 4845 O O . GLY B 1 281 ? 9.836 16.203 -14.148 1 95.56 281 GLY B O 1
ATOM 4846 N N . LYS B 1 282 ? 8.242 16.234 -12.617 1 96.19 282 LYS B N 1
ATOM 4847 C CA . LYS B 1 282 ? 7.891 17.625 -12.883 1 96.19 282 LYS B CA 1
ATOM 4848 C C . LYS B 1 282 ? 8.984 18.562 -12.398 1 96.19 282 LYS B C 1
ATOM 4850 O O . LYS B 1 282 ? 9.555 18.375 -11.32 1 96.19 282 LYS B O 1
ATOM 4855 N N . GLU B 1 283 ? 9.312 19.562 -13.164 1 97.62 283 GLU B N 1
ATOM 4856 C CA . GLU B 1 283 ? 10.273 20.578 -12.758 1 97.62 283 GLU B CA 1
ATOM 4857 C C . GLU B 1 283 ? 9.617 21.656 -11.891 1 97.62 283 GLU B C 1
ATOM 4859 O O . GLU B 1 283 ? 8.516 22.125 -12.203 1 97.62 283 GLU B O 1
ATOM 4864 N N . VAL B 1 284 ? 10.195 21.969 -10.789 1 98.19 284 VAL B N 1
ATOM 4865 C CA . VAL B 1 284 ? 9.82 23.094 -9.945 1 98.19 284 VAL B CA 1
ATOM 4866 C C . VAL B 1 284 ? 10.938 24.141 -9.953 1 98.19 284 VAL B C 1
ATOM 4868 O O . VAL B 1 284 ? 12.062 23.859 -9.523 1 98.19 284 VAL B O 1
ATOM 4871 N N . LEU B 1 285 ? 10.617 25.297 -10.406 1 98.5 285 LEU B N 1
ATOM 4872 C CA . LEU B 1 285 ? 11.617 26.359 -10.453 1 98.5 285 LEU B CA 1
ATOM 4873 C C . LEU B 1 285 ? 11.781 27.031 -9.086 1 98.5 285 LEU B C 1
ATOM 4875 O O . LEU B 1 285 ? 10.812 27.141 -8.328 1 98.5 285 LEU B O 1
ATOM 4879 N N . ALA B 1 286 ? 12.992 27.484 -8.836 1 98.5 286 ALA B N 1
ATOM 4880 C CA . ALA B 1 286 ? 13.32 28.125 -7.562 1 98.5 286 ALA B CA 1
ATOM 4881 C C . ALA B 1 286 ? 12.375 29.281 -7.27 1 98.5 286 ALA B C 1
ATOM 4883 O O . ALA B 1 286 ? 12 29.516 -6.117 1 98.5 286 ALA B O 1
ATOM 4884 N N . GLY B 1 287 ? 11.945 29.984 -8.266 1 98.38 287 GLY B N 1
ATOM 4885 C CA . GLY B 1 287 ? 11.117 31.156 -8.094 1 98.38 287 GLY B CA 1
ATOM 4886 C C . GLY B 1 287 ? 9.664 30.828 -7.785 1 98.38 287 GLY B C 1
ATOM 4887 O O . GLY B 1 287 ? 8.898 31.703 -7.375 1 98.38 287 GLY B O 1
ATOM 4888 N N . GLU B 1 288 ? 9.289 29.516 -7.883 1 98.44 288 GLU B N 1
ATOM 4889 C CA . GLU B 1 288 ? 7.906 29.078 -7.676 1 98.44 288 GLU B CA 1
ATOM 4890 C C . GLU B 1 288 ? 7.648 28.734 -6.211 1 98.44 288 GLU B C 1
ATOM 4892 O O . GLU B 1 288 ? 6.5 28.562 -5.801 1 98.44 288 GLU B O 1
ATOM 4897 N N . ILE B 1 289 ? 8.711 28.672 -5.438 1 98.75 289 ILE B N 1
ATOM 4898 C CA . ILE B 1 289 ? 8.586 28.281 -4.035 1 98.75 289 ILE B CA 1
ATOM 4899 C C . ILE B 1 289 ? 9.445 29.203 -3.166 1 98.75 289 ILE B C 1
ATOM 4901 O O . ILE B 1 289 ? 10.281 29.953 -3.678 1 98.75 289 ILE B O 1
ATOM 4905 N N . ASP B 1 290 ? 9.219 29.125 -1.888 1 98.81 290 ASP B N 1
ATOM 4906 C CA . ASP B 1 290 ? 9.945 29.984 -0.95 1 98.81 290 ASP B CA 1
ATOM 4907 C C . ASP B 1 290 ? 11.094 29.219 -0.294 1 98.81 290 ASP B C 1
ATOM 4909 O O . ASP B 1 290 ? 12.086 29.812 0.117 1 98.81 290 ASP B O 1
ATOM 4913 N N . LEU B 1 291 ? 10.992 27.969 -0.138 1 98.81 291 LEU B N 1
ATOM 4914 C CA . LEU B 1 291 ? 12.016 27.125 0.448 1 98.81 291 LEU B CA 1
ATOM 4915 C C . LEU B 1 291 ? 11.781 25.656 0.085 1 98.81 291 LEU B C 1
ATOM 4917 O O . LEU B 1 291 ? 10.742 25.312 -0.492 1 98.81 291 LEU B O 1
ATOM 4921 N N . LEU B 1 292 ? 12.758 24.812 0.344 1 98.88 292 LEU B N 1
ATOM 4922 C CA . LEU B 1 292 ? 12.656 23.359 0.224 1 98.88 292 LEU B CA 1
ATOM 4923 C C . LEU B 1 292 ? 12.586 22.703 1.599 1 98.88 292 LEU B C 1
ATOM 4925 O O . LEU B 1 292 ? 13.281 23.109 2.525 1 98.88 292 LEU B O 1
ATOM 4929 N N . VAL B 1 293 ? 11.711 21.75 1.742 1 98.88 293 VAL B N 1
ATOM 4930 C CA . VAL B 1 293 ? 11.617 20.984 2.98 1 98.88 293 VAL B CA 1
ATOM 4931 C C . VAL B 1 293 ? 11.492 19.5 2.658 1 98.88 293 VAL B C 1
ATOM 4933 O O . VAL B 1 293 ? 10.727 19.109 1.773 1 98.88 293 VAL B O 1
ATOM 4936 N N . ARG B 1 294 ? 12.25 18.656 3.271 1 98.81 294 ARG B N 1
ATOM 4937 C CA . ARG B 1 294 ? 12.062 17.219 3.359 1 98.81 294 ARG B CA 1
ATOM 4938 C C . ARG B 1 294 ? 11.883 16.781 4.809 1 98.81 294 ARG B C 1
ATOM 4940 O O . ARG B 1 294 ? 12.586 17.25 5.703 1 98.81 294 ARG B O 1
ATOM 4947 N N . ALA B 1 295 ? 10.914 15.969 5.023 1 98.44 295 ALA B N 1
ATOM 4948 C CA . ALA B 1 295 ? 10.641 15.5 6.383 1 98.44 295 ALA B CA 1
ATOM 4949 C C . ALA B 1 295 ? 10.586 13.977 6.438 1 98.44 295 ALA B C 1
ATOM 4951 O O . ALA B 1 295 ? 10.219 13.328 5.457 1 98.44 295 ALA B O 1
ATOM 4952 N N . LEU B 1 296 ? 10.992 13.445 7.504 1 97.81 296 LEU B N 1
ATOM 4953 C CA . LEU B 1 296 ? 10.922 12 7.723 1 97.81 296 LEU B CA 1
ATOM 4954 C C . LEU B 1 296 ? 9.758 11.648 8.633 1 97.81 296 LEU B C 1
ATOM 4956 O O . LEU B 1 296 ? 9.469 12.375 9.594 1 97.81 296 LEU B O 1
ATOM 4960 N N . SER B 1 297 ? 9.055 10.625 8.336 1 94.88 297 SER B N 1
ATOM 4961 C CA . SER B 1 297 ? 7.992 10.016 9.125 1 94.88 297 SER B CA 1
ATOM 4962 C C . SER B 1 297 ? 8.18 8.508 9.227 1 94.88 297 SER B C 1
ATOM 4964 O O . SER B 1 297 ? 8.414 7.832 8.219 1 94.88 297 SER B O 1
ATOM 4966 N N . MET B 1 298 ? 8.133 7.957 10.469 1 93 298 MET B N 1
ATOM 4967 C CA . MET B 1 298 ? 8.328 6.539 10.758 1 93 298 MET B CA 1
ATOM 4968 C C . MET B 1 298 ? 9.641 6.043 10.156 1 93 298 MET B C 1
ATOM 4970 O O . MET B 1 298 ? 9.672 4.996 9.5 1 93 298 MET B O 1
ATOM 4974 N N . GLY B 1 299 ? 10.648 6.93 10.211 1 94 299 GLY B N 1
ATOM 4975 C CA . GLY B 1 299 ? 12.016 6.543 9.914 1 94 299 GLY B CA 1
ATOM 4976 C C . GLY B 1 299 ? 12.359 6.66 8.438 1 94 299 GLY B C 1
ATOM 4977 O O . GLY B 1 299 ? 13.469 6.309 8.023 1 94 299 GLY B O 1
ATOM 4978 N N . LYS B 1 300 ? 11.438 7.137 7.609 1 96.12 300 LYS B N 1
ATOM 4979 C CA . LYS B 1 300 ? 11.656 7.281 6.172 1 96.12 300 LYS B CA 1
ATOM 4980 C C . LYS B 1 300 ? 11.266 8.672 5.691 1 96.12 300 LYS B C 1
ATOM 4982 O O . LYS B 1 300 ? 10.391 9.32 6.281 1 96.12 300 LYS B O 1
ATOM 4987 N N . VAL B 1 301 ? 11.945 9.109 4.641 1 97.75 301 VAL B N 1
ATOM 4988 C CA . VAL B 1 301 ? 11.523 10.359 4.02 1 97.75 301 VAL B CA 1
ATOM 4989 C C . VAL B 1 301 ? 10.102 10.227 3.479 1 97.75 301 VAL B C 1
ATOM 4991 O O . VAL B 1 301 ? 9.797 9.266 2.766 1 97.75 301 VAL B O 1
ATOM 4994 N N . HIS B 1 302 ? 9.273 11.148 3.898 1 97.62 302 HIS B N 1
ATOM 4995 C CA . HIS B 1 302 ? 7.879 11.164 3.467 1 97.62 302 HIS B CA 1
ATOM 4996 C C . HIS B 1 302 ? 7.77 11.43 1.97 1 97.62 302 HIS B C 1
ATOM 4998 O O . HIS B 1 302 ? 8.555 12.203 1.411 1 97.62 302 HIS B O 1
ATOM 5004 N N . HIS B 1 303 ? 6.812 10.883 1.287 1 96.62 303 HIS B N 1
ATOM 5005 C CA . HIS B 1 303 ? 6.695 10.969 -0.163 1 96.62 303 HIS B CA 1
ATOM 5006 C C . HIS B 1 303 ? 6.219 12.352 -0.593 1 96.62 303 HIS B C 1
ATOM 5008 O O . HIS B 1 303 ? 6.461 12.773 -1.728 1 96.62 303 HIS B O 1
ATOM 5014 N N . ALA B 1 304 ? 5.527 13.016 0.292 1 97.31 304 ALA B N 1
ATOM 5015 C CA . ALA B 1 304 ? 5.066 14.391 0.139 1 97.31 304 ALA B CA 1
ATOM 5016 C C . ALA B 1 304 ? 5.359 15.211 1.391 1 97.31 304 ALA B C 1
ATOM 5018 O O . ALA B 1 304 ? 6.523 15.438 1.73 1 97.31 304 ALA B O 1
ATOM 5019 N N . MET B 1 305 ? 4.355 15.672 2.033 1 97.25 305 MET B N 1
ATOM 5020 C CA . MET B 1 305 ? 4.508 16.344 3.32 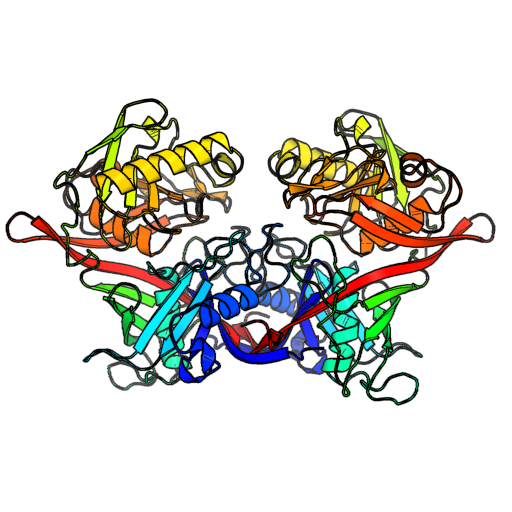1 97.25 305 MET B CA 1
ATOM 5021 C C . MET B 1 305 ? 3.297 16.094 4.211 1 97.25 305 MET B C 1
ATOM 5023 O O . MET B 1 305 ? 2.156 16.219 3.764 1 97.25 305 MET B O 1
ATOM 5027 N N . MET B 1 306 ? 3.584 15.703 5.438 1 95.56 306 MET B N 1
ATOM 5028 C CA . MET B 1 306 ? 2.529 15.516 6.43 1 95.56 306 MET B CA 1
ATOM 5029 C C . MET B 1 306 ? 1.823 16.844 6.723 1 95.56 306 MET B C 1
ATOM 5031 O O . MET B 1 306 ? 2.463 17.891 6.789 1 95.56 306 MET B O 1
ATOM 5035 N N . GLY B 1 307 ? 0.55 16.719 6.957 1 95.56 307 GLY B N 1
ATOM 5036 C CA . GLY B 1 307 ? -0.202 17.922 7.281 1 95.56 307 GLY B CA 1
ATOM 5037 C C . GLY B 1 307 ? 0.268 18.594 8.562 1 95.56 307 GLY B C 1
ATOM 5038 O O . GLY B 1 307 ? 0.371 19.828 8.625 1 95.56 307 GLY B O 1
ATOM 5039 N N . THR B 1 308 ? 0.61 17.828 9.531 1 95.12 308 THR B N 1
ATOM 5040 C CA . THR B 1 308 ? 1.029 18.391 10.805 1 95.12 308 THR B CA 1
ATOM 5041 C C . THR B 1 308 ? 2.408 19.047 10.688 1 95.12 308 THR B C 1
ATOM 5043 O O . THR B 1 308 ? 2.678 20.062 11.328 1 95.12 308 THR B O 1
ATOM 5046 N N . ALA B 1 309 ? 3.258 18.469 9.938 1 97.06 309 ALA B N 1
ATOM 5047 C CA . ALA B 1 309 ? 4.551 19.094 9.672 1 97.06 309 ALA B CA 1
ATOM 5048 C C . ALA B 1 309 ? 4.375 20.391 8.875 1 97.06 309 ALA B C 1
ATOM 5050 O O . ALA B 1 309 ? 5.129 21.344 9.07 1 97.06 309 ALA B O 1
ATOM 5051 N N . SER B 1 310 ? 3.383 20.406 8 1 97.88 310 SER B N 1
ATOM 5052 C CA . SER B 1 310 ? 3.08 21.609 7.242 1 97.88 310 SER B CA 1
ATOM 5053 C C . SER B 1 310 ? 2.689 22.766 8.164 1 97.88 310 SER B C 1
ATOM 5055 O O . SER B 1 310 ? 3.07 23.906 7.922 1 97.88 310 SER B O 1
ATOM 5057 N N . VAL B 1 311 ? 1.974 22.453 9.18 1 96.5 311 VAL B N 1
ATOM 5058 C CA . VAL B 1 311 ? 1.599 23.453 10.172 1 96.5 311 VAL B CA 1
ATOM 5059 C C . VAL B 1 311 ? 2.848 23.984 10.875 1 96.5 311 VAL B C 1
ATOM 5061 O O . VAL B 1 311 ? 2.994 25.188 11.078 1 96.5 311 VAL B O 1
ATOM 5064 N N . ALA B 1 312 ? 3.738 23.078 11.227 1 97.19 312 ALA B N 1
ATOM 5065 C CA . ALA B 1 312 ? 4.992 23.469 11.867 1 97.19 312 ALA B CA 1
ATOM 5066 C C . ALA B 1 312 ? 5.824 24.359 10.945 1 97.19 312 ALA B C 1
ATOM 5068 O O . ALA B 1 312 ? 6.43 25.328 11.398 1 97.19 312 ALA B O 1
ATOM 5069 N N . ILE B 1 313 ? 5.879 24 9.711 1 98.44 313 ILE B N 1
ATOM 5070 C CA . ILE B 1 313 ? 6.617 24.766 8.719 1 98.44 313 ILE B CA 1
ATOM 5071 C C . ILE B 1 313 ? 6.027 26.172 8.609 1 98.44 313 ILE B C 1
ATOM 5073 O O . ILE B 1 313 ? 6.762 27.172 8.633 1 98.44 313 ILE B O 1
ATOM 5077 N N . ALA B 1 314 ? 4.711 26.266 8.508 1 98.06 314 ALA B N 1
ATOM 5078 C CA . ALA B 1 314 ? 4.035 27.547 8.414 1 98.06 314 ALA B CA 1
ATOM 5079 C C . ALA B 1 314 ? 4.32 28.406 9.648 1 98.06 314 ALA B C 1
ATOM 5081 O O . ALA B 1 314 ? 4.617 29.594 9.523 1 98.06 314 ALA B O 1
ATOM 5082 N N . ALA B 1 315 ? 4.227 27.797 10.789 1 97.06 315 ALA B N 1
ATOM 5083 C CA . ALA B 1 315 ? 4.469 28.516 12.047 1 97.06 315 ALA B CA 1
ATOM 5084 C C . ALA B 1 315 ? 5.906 29.016 12.117 1 97.06 315 ALA B C 1
ATOM 5086 O O . ALA B 1 315 ? 6.145 30.172 12.461 1 97.06 315 ALA B O 1
ATOM 5087 N N . ALA B 1 316 ? 6.836 28.156 11.828 1 98.12 316 ALA B N 1
ATOM 5088 C CA . ALA B 1 316 ? 8.242 28.516 11.867 1 98.12 316 ALA B CA 1
ATOM 5089 C C . ALA B 1 316 ? 8.555 29.625 10.859 1 98.12 316 ALA B C 1
ATOM 5091 O O . ALA B 1 316 ? 9.312 30.547 11.148 1 98.12 316 ALA B O 1
ATOM 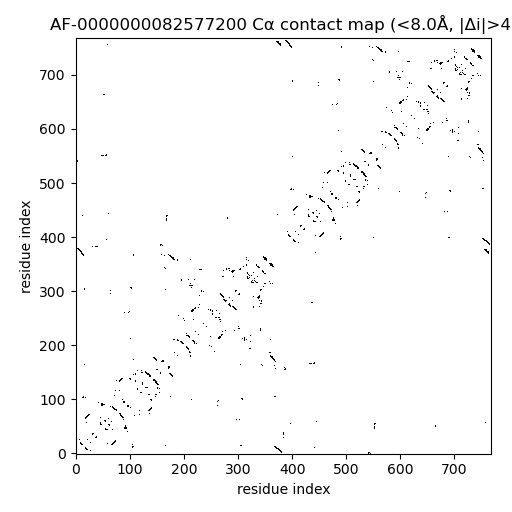5092 N N . ALA B 1 317 ? 7.965 29.5 9.727 1 98.25 317 ALA B N 1
ATOM 5093 C CA . ALA B 1 317 ? 8.195 30.484 8.672 1 98.25 317 ALA B CA 1
ATOM 5094 C C . ALA B 1 317 ? 7.648 31.844 9.086 1 98.25 317 ALA B C 1
ATOM 5096 O O . ALA B 1 317 ? 8.188 32.875 8.688 1 98.25 317 ALA B O 1
ATOM 5097 N N . ALA B 1 318 ? 6.621 31.891 9.852 1 97.25 318 ALA B N 1
ATOM 5098 C CA . ALA B 1 318 ? 5.93 33.125 10.242 1 97.25 318 ALA B CA 1
ATOM 5099 C C . ALA B 1 318 ? 6.711 33.875 11.32 1 97.25 318 ALA B C 1
ATOM 5101 O O . ALA B 1 318 ? 6.426 35.031 11.602 1 97.25 318 ALA B O 1
ATOM 5102 N N . VAL B 1 319 ? 7.684 33.312 11.945 1 96.75 319 VAL B N 1
ATOM 5103 C CA . VAL B 1 319 ? 8.469 33.906 13.008 1 96.75 319 VAL B CA 1
ATOM 5104 C C . VAL B 1 319 ? 9.852 34.281 12.484 1 96.75 319 VAL B C 1
ATOM 5106 O O . VAL B 1 319 ? 10.703 33.406 12.289 1 96.75 319 VAL B O 1
ATOM 5109 N N . PRO B 1 320 ? 10.148 35.562 12.312 1 97.38 320 PRO B N 1
ATOM 5110 C CA . PRO B 1 320 ? 11.453 35.969 11.797 1 97.38 320 PRO B CA 1
ATOM 5111 C C . PRO B 1 320 ? 12.617 35.469 12.656 1 97.38 320 PRO B C 1
ATOM 5113 O O . PRO B 1 320 ? 12.586 35.594 13.883 1 97.38 320 PRO B O 1
ATOM 5116 N N . GLY B 1 321 ? 13.547 34.812 11.922 1 97.88 321 GLY B N 1
ATOM 5117 C CA . GLY B 1 321 ? 14.758 34.406 12.633 1 97.88 321 GLY B CA 1
ATOM 5118 C C . GLY B 1 321 ? 14.875 32.906 12.812 1 97.88 321 GLY B C 1
ATOM 5119 O O . GLY B 1 321 ? 15.953 32.406 13.133 1 97.88 321 GLY B O 1
ATOM 5120 N N . THR B 1 322 ? 13.797 32.156 12.695 1 98.56 322 THR B N 1
ATOM 5121 C CA . THR B 1 322 ? 13.93 30.703 12.695 1 98.56 322 THR B CA 1
ATOM 5122 C C . THR B 1 322 ? 14.711 30.234 11.469 1 98.56 322 THR B C 1
ATOM 5124 O O . THR B 1 322 ? 14.844 30.969 10.492 1 98.56 322 THR B O 1
ATOM 5127 N N . LEU B 1 323 ? 15.203 29.016 11.5 1 98.81 323 LEU B N 1
ATOM 5128 C CA . LEU B 1 323 ? 15.914 28.484 10.344 1 98.81 323 LEU B CA 1
ATOM 5129 C C . LEU B 1 323 ? 14.977 28.391 9.141 1 98.81 323 LEU B C 1
ATOM 5131 O O . LEU B 1 323 ? 15.398 28.625 8 1 98.81 323 LEU B O 1
ATOM 5135 N N . VAL B 1 324 ? 13.727 28.031 9.359 1 98.88 324 VAL B N 1
ATOM 5136 C CA . VAL B 1 324 ? 12.742 27.891 8.289 1 98.88 324 VAL B CA 1
ATOM 5137 C C . VAL B 1 324 ? 12.484 29.266 7.66 1 98.88 324 VAL B C 1
ATOM 5139 O O . VAL B 1 324 ? 12.453 29.391 6.434 1 98.88 324 VAL B O 1
ATOM 5142 N N . ASN B 1 325 ? 12.305 30.281 8.5 1 98.69 325 ASN B N 1
ATOM 5143 C CA . ASN B 1 325 ? 12.117 31.641 8.039 1 98.69 325 ASN B CA 1
ATOM 5144 C C . ASN B 1 325 ? 13.312 32.125 7.219 1 98.69 325 ASN B C 1
ATOM 5146 O O . ASN B 1 325 ? 13.141 32.719 6.156 1 98.69 325 ASN B O 1
ATOM 5150 N N . LEU B 1 326 ? 14.492 31.875 7.699 1 98.69 326 LEU B N 1
ATOM 5151 C CA . LEU B 1 326 ? 15.711 32.312 7.027 1 98.69 326 LEU B CA 1
ATOM 5152 C C . LEU B 1 326 ? 15.859 31.609 5.68 1 98.69 326 LEU B C 1
ATOM 5154 O O . LEU B 1 326 ? 16.219 32.25 4.688 1 98.69 326 LEU B O 1
ATOM 5158 N N . ALA B 1 327 ? 15.57 30.328 5.617 1 98.75 327 ALA B N 1
ATOM 5159 C CA . ALA B 1 327 ? 15.656 29.578 4.367 1 98.75 327 ALA B CA 1
ATOM 5160 C C . ALA B 1 327 ? 14.664 30.109 3.336 1 98.75 327 ALA B C 1
ATOM 5162 O O . ALA B 1 327 ? 14.906 30.031 2.131 1 98.75 327 ALA B O 1
ATOM 5163 N N . ALA B 1 328 ? 13.578 30.641 3.83 1 98.69 328 ALA B N 1
ATOM 5164 C CA . ALA B 1 328 ? 12.531 31.172 2.959 1 98.69 328 ALA B CA 1
ATOM 5165 C C . ALA B 1 328 ? 12.844 32.594 2.541 1 98.69 328 ALA B C 1
ATOM 5167 O O . ALA B 1 328 ? 12.047 33.25 1.859 1 98.69 328 ALA B O 1
ATOM 5168 N N . GLY B 1 329 ? 13.953 33.156 2.977 1 97.81 329 GLY B N 1
ATOM 5169 C CA . GLY B 1 329 ? 14.359 34.5 2.572 1 97.81 329 GLY B CA 1
ATOM 5170 C C . GLY B 1 329 ? 14.234 35.5 3.689 1 97.81 329 GLY B C 1
ATOM 5171 O O . GLY B 1 329 ? 14.539 36.688 3.494 1 97.81 329 GLY B O 1
ATOM 5172 N N . GLY B 1 330 ? 13.789 35.094 4.867 1 97.12 330 GLY B N 1
ATOM 5173 C CA . GLY B 1 330 ? 13.688 35.969 6.02 1 97.12 330 GLY B CA 1
ATOM 5174 C C . GLY B 1 330 ? 12.484 36.875 5.961 1 97.12 330 GLY B C 1
ATOM 5175 O O . GLY B 1 330 ? 11.594 36.719 5.121 1 97.12 330 GLY B O 1
ATOM 5176 N N . GLY B 1 331 ? 12.352 37.719 7.023 1 94.69 331 GLY B N 1
ATOM 5177 C CA . GLY B 1 331 ? 11.297 38.719 7.043 1 94.69 331 GLY B CA 1
ATOM 5178 C C . GLY B 1 331 ? 9.984 38.188 7.59 1 94.69 331 GLY B C 1
ATOM 5179 O O . GLY B 1 331 ? 9.867 37.031 7.93 1 94.69 331 GLY B O 1
ATOM 5180 N N . ALA B 1 332 ? 9.039 39.125 7.723 1 93.38 332 ALA B N 1
ATOM 5181 C CA . ALA B 1 332 ? 7.703 38.781 8.203 1 93.38 332 ALA B CA 1
ATOM 5182 C C . ALA B 1 332 ? 6.867 38.156 7.094 1 93.38 332 ALA B C 1
ATOM 5184 O O . ALA B 1 332 ? 6.875 38.625 5.957 1 93.38 332 ALA B O 1
ATOM 5185 N N . ARG B 1 333 ? 6.273 37 7.344 1 94.31 333 ARG B N 1
ATOM 5186 C CA . ARG B 1 333 ? 5.418 36.312 6.387 1 94.31 333 ARG B CA 1
ATOM 5187 C C . ARG B 1 333 ? 4.25 35.625 7.09 1 94.31 333 ARG B C 1
ATOM 5189 O O . ARG B 1 333 ? 4.391 35.156 8.227 1 94.31 333 ARG B O 1
ATOM 5196 N N . ASN B 1 334 ? 3.115 35.625 6.426 1 95.62 334 ASN B N 1
ATOM 5197 C CA . ASN B 1 334 ? 1.953 34.938 6.977 1 95.62 334 ASN B CA 1
ATOM 5198 C C . ASN B 1 334 ? 1.58 33.688 6.152 1 95.62 334 ASN B C 1
ATOM 5200 O O . ASN B 1 334 ? 0.568 33.062 6.418 1 95.62 334 ASN B O 1
ATOM 5204 N N . ALA B 1 335 ? 2.365 33.438 5.109 1 97.75 335 ALA B N 1
ATOM 5205 C CA . ALA B 1 335 ? 2.219 32.219 4.293 1 97.75 335 ALA B CA 1
ATOM 5206 C C . ALA B 1 335 ? 3.535 31.859 3.615 1 97.75 335 ALA B C 1
ATOM 5208 O O . ALA B 1 335 ? 4.402 32.719 3.43 1 97.75 335 ALA B O 1
ATOM 5209 N N . VAL B 1 336 ? 3.695 30.656 3.295 1 98.12 336 VAL B N 1
ATOM 5210 C CA . VAL B 1 336 ? 4.883 30.188 2.59 1 98.12 336 VAL B CA 1
ATOM 5211 C C . VAL B 1 336 ? 4.5 29.062 1.624 1 98.12 336 VAL B C 1
ATOM 5213 O O . VAL B 1 336 ? 3.553 28.312 1.875 1 98.12 336 VAL B O 1
ATOM 5216 N N . ARG B 1 337 ? 5.102 29.016 0.5 1 98.62 337 ARG B N 1
ATOM 5217 C CA . ARG B 1 337 ? 5.043 27.891 -0.423 1 98.62 337 ARG B CA 1
ATOM 5218 C C . ARG B 1 337 ? 6.344 27.094 -0.403 1 98.62 337 ARG B C 1
ATOM 5220 O O . ARG B 1 337 ? 7.398 27.609 -0.777 1 98.62 337 ARG B O 1
ATOM 5227 N N . PHE B 1 338 ? 6.32 25.891 0.082 1 98.75 338 PHE B N 1
ATOM 5228 C CA . PHE B 1 338 ? 7.555 25.109 0.153 1 98.75 338 PHE B CA 1
ATOM 5229 C C . PHE B 1 338 ? 7.52 23.938 -0.818 1 98.75 338 PHE B C 1
ATOM 5231 O O . PHE B 1 338 ? 6.449 23.391 -1.093 1 98.75 338 PHE B O 1
ATOM 5238 N N . GLY B 1 339 ? 8.703 23.641 -1.362 1 98.75 339 GLY B N 1
ATOM 5239 C CA . GLY B 1 339 ? 8.867 22.453 -2.189 1 98.75 339 GLY B CA 1
ATOM 5240 C C . GLY B 1 339 ? 9.109 21.203 -1.383 1 98.75 339 GLY B C 1
ATOM 5241 O O . GLY B 1 339 ? 9.852 21.219 -0.397 1 98.75 339 GLY B O 1
ATOM 5242 N N . HIS B 1 340 ? 8.477 20.172 -1.698 1 98.62 340 HIS B N 1
ATOM 5243 C CA . HIS B 1 340 ? 8.633 18.859 -1.112 1 98.62 340 HIS B CA 1
ATOM 5244 C C . HIS B 1 340 ? 8.781 17.781 -2.193 1 98.62 340 HIS B C 1
ATOM 5246 O O . HIS B 1 340 ? 8.734 18.094 -3.387 1 98.62 340 HIS B O 1
ATOM 5252 N N . PRO B 1 341 ? 8.906 16.484 -1.913 1 98.25 341 PRO B N 1
ATOM 5253 C CA . PRO B 1 341 ? 9.305 15.5 -2.922 1 98.25 341 PRO B CA 1
ATOM 5254 C C . PRO B 1 341 ? 8.297 15.383 -4.062 1 98.25 341 PRO B C 1
ATOM 5256 O O . PRO B 1 341 ? 8.672 15.062 -5.195 1 98.25 341 PRO B O 1
ATOM 5259 N N . SER B 1 342 ? 7.035 15.625 -3.812 1 98.38 342 SER B N 1
ATOM 5260 C CA . SER B 1 342 ? 6.004 15.406 -4.82 1 98.38 342 SER B CA 1
ATOM 5261 C C . SER B 1 342 ? 5.637 16.719 -5.52 1 98.38 342 SER B C 1
ATOM 5263 O O . SER B 1 342 ? 4.84 16.719 -6.457 1 98.38 342 SER B O 1
ATOM 5265 N N . GLY B 1 343 ? 6.141 17.859 -5.043 1 98.19 343 GLY B N 1
ATOM 5266 C CA . GLY B 1 343 ? 5.812 19.141 -5.617 1 98.19 343 GLY B CA 1
ATOM 5267 C C . GLY B 1 343 ? 5.941 20.281 -4.629 1 98.19 343 GLY B C 1
ATOM 5268 O O . GLY B 1 343 ? 6.996 20.469 -4.02 1 98.19 343 GLY B O 1
ATOM 5269 N N . SER B 1 344 ? 4.848 21.016 -4.5 1 98.44 344 SER B N 1
ATOM 5270 C CA . SER B 1 344 ? 4.855 22.141 -3.576 1 98.44 344 SER B CA 1
ATOM 5271 C C . SER B 1 344 ? 3.529 22.266 -2.83 1 98.44 344 SER B C 1
ATOM 5273 O O . SER B 1 344 ? 2.533 21.656 -3.229 1 98.44 344 SER B O 1
ATOM 5275 N N . LEU B 1 345 ? 3.543 22.938 -1.743 1 98.06 345 LEU B N 1
ATOM 5276 C CA . LEU B 1 345 ? 2.371 23.188 -0.91 1 98.06 345 LEU B CA 1
ATOM 5277 C C . LEU B 1 345 ? 2.424 24.578 -0.29 1 98.06 345 LEU B C 1
ATOM 5279 O O . LEU B 1 345 ? 3.475 25 0.192 1 98.06 345 LEU B O 1
ATOM 5283 N N . ARG B 1 346 ? 1.334 25.266 -0.389 1 98.25 346 ARG B N 1
ATOM 5284 C CA . ARG B 1 346 ? 1.209 26.547 0.281 1 98.25 346 ARG B CA 1
ATOM 5285 C C . ARG B 1 346 ? 0.485 26.406 1.616 1 98.25 346 ARG B C 1
ATOM 5287 O O . ARG B 1 346 ? -0.57 25.781 1.69 1 98.25 346 ARG B O 1
ATOM 5294 N N . VAL B 1 347 ? 1.069 26.938 2.631 1 97.94 347 VAL B N 1
ATOM 5295 C CA . VAL B 1 347 ? 0.483 26.906 3.967 1 97.94 347 VAL B CA 1
ATOM 5296 C C . VAL B 1 347 ? 0.592 28.297 4.602 1 97.94 347 VAL B C 1
ATOM 5298 O O . VAL B 1 347 ? 1.542 29.031 4.332 1 97.94 347 VAL B O 1
ATOM 5301 N N . GLY B 1 348 ? -0.358 28.641 5.398 1 97.31 348 GLY B N 1
ATOM 5302 C CA . GLY B 1 348 ? -0.367 29.922 6.078 1 97.31 348 GLY B CA 1
ATOM 5303 C C . GLY B 1 348 ? -0.463 29.797 7.59 1 97.31 348 GLY B C 1
ATOM 5304 O O . GLY B 1 348 ? -1.049 28.844 8.102 1 97.31 348 GLY B O 1
ATOM 5305 N N . ALA B 1 349 ? 0.126 30.734 8.242 1 96.12 349 ALA B N 1
ATOM 5306 C CA . ALA B 1 349 ? 0.014 30.844 9.695 1 96.12 349 ALA B CA 1
ATOM 5307 C C . ALA B 1 349 ? 0.134 32.281 10.148 1 96.12 349 ALA B C 1
ATOM 5309 O O . ALA B 1 349 ? 0.83 33.094 9.516 1 96.12 349 ALA B O 1
ATOM 5310 N N . GLU B 1 350 ? -0.535 32.562 11.125 1 92.25 350 GLU B N 1
ATOM 5311 C CA . GLU B 1 350 ? -0.436 33.875 11.758 1 92.25 350 GLU B CA 1
ATOM 5312 C C . GLU B 1 350 ? 0.242 33.781 13.125 1 92.25 350 GLU B C 1
ATOM 5314 O O . GLU B 1 350 ? -0.347 33.25 14.078 1 92.25 350 GLU B O 1
ATOM 5319 N N . ALA B 1 351 ? 1.429 34.344 13.203 1 91.44 351 ALA B N 1
ATOM 5320 C CA . ALA B 1 351 ? 2.18 34.344 14.453 1 91.44 351 ALA B CA 1
ATOM 5321 C C . ALA B 1 351 ? 2.232 35.719 15.07 1 91.44 351 ALA B C 1
ATOM 5323 O O . ALA B 1 351 ? 2.295 36.719 14.352 1 91.44 351 ALA B O 1
ATOM 5324 N N . ARG B 1 352 ? 2.117 35.75 16.312 1 90.31 352 ARG B N 1
ATOM 5325 C CA . ARG B 1 352 ? 2.256 37.031 17.047 1 90.31 352 ARG B CA 1
ATOM 5326 C C . ARG B 1 352 ? 2.895 36.781 18.406 1 90.31 352 ARG B C 1
ATOM 5328 O O . ARG B 1 352 ? 2.949 35.656 18.891 1 90.31 352 ARG B O 1
ATOM 5335 N N . GLN B 1 353 ? 3.385 37.844 18.953 1 90.19 353 GLN B N 1
ATOM 5336 C CA . GLN B 1 353 ? 3.918 37.75 20.312 1 90.19 353 GLN B CA 1
ATOM 5337 C C . GLN B 1 353 ? 2.865 38.188 21.328 1 90.19 353 GLN B C 1
ATOM 5339 O O . GLN B 1 353 ? 2.191 39.188 21.156 1 90.19 353 GLN B O 1
ATOM 5344 N N . VAL B 1 354 ? 2.674 37.375 22.266 1 87.81 354 VAL B N 1
ATOM 5345 C CA . VAL B 1 354 ? 1.828 37.625 23.422 1 87.81 354 VAL B CA 1
ATOM 5346 C C . VAL B 1 354 ? 2.645 37.5 24.703 1 87.81 354 VAL B C 1
ATOM 5348 O O . VAL B 1 354 ? 3.154 36.406 25 1 87.81 354 VAL B O 1
ATOM 5351 N N . ASP B 1 355 ? 2.812 38.625 25.438 1 89.19 355 ASP B N 1
ATOM 5352 C CA . ASP B 1 355 ? 3.594 38.625 26.672 1 89.19 355 ASP B CA 1
ATOM 5353 C C . ASP B 1 355 ? 5.02 38.156 26.422 1 89.19 355 ASP B C 1
ATOM 5355 O O . ASP B 1 355 ? 5.539 37.312 27.172 1 89.19 355 ASP B O 1
ATOM 5359 N N . GLY B 1 356 ? 5.527 38.469 25.266 1 87.12 356 GLY B N 1
ATOM 5360 C CA . GLY B 1 356 ? 6.922 38.188 24.953 1 87.12 356 GLY B CA 1
ATOM 5361 C C . GLY B 1 356 ? 7.145 36.812 24.391 1 87.12 356 GLY B C 1
ATOM 5362 O O . GLY B 1 356 ? 8.281 36.406 24.109 1 87.12 356 GLY B O 1
ATOM 5363 N N . GLN B 1 357 ? 6.047 36.094 24.188 1 89.56 357 GLN B N 1
ATOM 5364 C CA . GLN B 1 357 ? 6.164 34.719 23.672 1 89.56 357 GLN B CA 1
ATOM 5365 C C . GLN B 1 357 ? 5.453 34.594 22.328 1 89.56 357 GLN B C 1
ATOM 5367 O O . GLN B 1 357 ? 4.375 35.156 22.125 1 89.56 357 GLN B O 1
ATOM 5372 N N . TRP B 1 358 ? 6.105 33.969 21.453 1 92.38 358 TRP B N 1
ATOM 5373 C CA . TRP B 1 358 ? 5.492 33.719 20.156 1 92.38 358 TRP B CA 1
ATOM 5374 C C . TRP B 1 358 ? 4.301 32.781 20.281 1 92.38 358 TRP B C 1
ATOM 5376 O O . TRP B 1 358 ? 4.355 31.797 21.016 1 92.38 358 TRP B O 1
ATOM 5386 N N . THR B 1 359 ? 3.281 33.094 19.594 1 91.44 359 THR B N 1
ATOM 5387 C CA . THR B 1 359 ? 2.098 32.25 19.516 1 91.44 359 THR B CA 1
ATOM 5388 C C . THR B 1 359 ? 1.553 32.219 18.094 1 91.44 359 THR B C 1
ATOM 5390 O O . THR B 1 359 ? 1.702 33.156 17.344 1 91.44 359 THR B O 1
ATOM 5393 N N . VAL B 1 360 ? 1.091 31.062 17.734 1 92.38 360 VAL B N 1
ATOM 5394 C CA . VAL B 1 360 ? 0.369 30.922 16.484 1 92.38 360 VAL B CA 1
ATOM 5395 C C . VAL B 1 360 ? -1.116 30.688 16.766 1 92.38 360 VAL B C 1
ATOM 5397 O O . VAL B 1 360 ? -1.489 29.734 17.438 1 92.38 360 VAL B O 1
ATOM 5400 N N . THR B 1 361 ? -1.943 31.562 16.266 1 90.06 361 THR B N 1
ATOM 5401 C CA . THR B 1 361 ? -3.365 31.5 16.594 1 90.06 361 THR B CA 1
ATOM 5402 C C . THR B 1 361 ? -4.102 30.594 15.602 1 90.06 361 THR B C 1
ATOM 5404 O O . THR B 1 361 ? -5.125 30 15.938 1 90.06 361 THR B O 1
ATOM 5407 N N . LYS B 1 362 ? -3.537 30.562 14.383 1 93.5 362 LYS B N 1
ATOM 5408 C CA . LYS B 1 362 ? -4.223 29.797 13.344 1 93.5 362 LYS B CA 1
ATOM 5409 C C . LYS B 1 362 ? -3.254 29.375 12.234 1 93.5 362 LYS B C 1
ATOM 5411 O O . LYS B 1 362 ? -2.383 30.156 11.844 1 93.5 362 LYS B O 1
ATOM 5416 N N . ALA B 1 363 ? -3.342 28.219 11.828 1 95.56 363 ALA B N 1
ATOM 5417 C CA . ALA B 1 363 ? -2.689 27.75 10.602 1 95.56 363 ALA B CA 1
ATOM 5418 C C . ALA B 1 363 ? -3.713 27.234 9.602 1 95.56 363 ALA B C 1
ATOM 5420 O O . ALA B 1 363 ? -4.711 26.609 9.977 1 95.56 363 ALA B O 1
ATOM 5421 N N . ILE B 1 364 ? -3.521 27.531 8.328 1 96.94 364 ILE B N 1
ATOM 5422 C CA . ILE B 1 364 ? -4.488 27.203 7.289 1 96.94 364 ILE B CA 1
ATOM 5423 C C . ILE B 1 364 ? -3.799 26.422 6.164 1 96.94 364 ILE B C 1
ATOM 5425 O O . ILE B 1 364 ? -2.691 26.781 5.754 1 96.94 364 ILE B O 1
ATOM 5429 N N . MET B 1 365 ? -4.422 25.391 5.719 1 96.5 365 MET B N 1
ATOM 5430 C CA . MET B 1 365 ? -3.953 24.672 4.539 1 96.5 365 MET B CA 1
ATOM 5431 C C . MET B 1 365 ? -5.125 24.078 3.764 1 96.5 365 MET B C 1
ATOM 5433 O O . MET B 1 365 ? -6.227 23.953 4.293 1 96.5 365 MET B O 1
ATOM 5437 N N . SER B 1 366 ? -4.883 23.781 2.541 1 97.94 366 SER B N 1
ATOM 5438 C CA . SER B 1 366 ? -5.875 23.156 1.679 1 97.94 366 SER B CA 1
ATOM 5439 C C . SER B 1 366 ? -5.488 21.703 1.354 1 97.94 366 SER B C 1
ATOM 5441 O O . SER B 1 366 ? -4.316 21.406 1.131 1 97.94 366 SER B O 1
ATOM 5443 N N . ARG B 1 367 ? -6.434 20.844 1.438 1 98.25 367 ARG B N 1
ATOM 5444 C CA . ARG B 1 367 ? -6.312 19.438 1.021 1 98.25 367 ARG B CA 1
ATOM 5445 C C . ARG B 1 367 ? -7.566 18.984 0.286 1 98.25 367 ARG B C 1
ATOM 5447 O O . ARG B 1 367 ? -8.391 19.797 -0.121 1 98.25 367 ARG B O 1
ATOM 5454 N N . SER B 1 368 ? -7.676 17.703 -0.019 1 98.31 368 SER B N 1
ATOM 5455 C CA . SER B 1 368 ? -8.852 17.047 -0.562 1 98.31 368 SER B CA 1
ATOM 5456 C C . SER B 1 368 ? -9.062 15.68 0.086 1 98.31 368 SER B C 1
ATOM 5458 O O . SER B 1 368 ? -8.172 15.172 0.773 1 98.31 368 SER B O 1
ATOM 5460 N N . ALA B 1 369 ? -10.258 15.188 -0.053 1 98.38 369 ALA B N 1
ATOM 5461 C CA . ALA B 1 369 ? -10.594 13.883 0.505 1 98.38 369 ALA B CA 1
ATOM 5462 C C . ALA B 1 369 ? -11.57 13.133 -0.396 1 98.38 369 ALA B C 1
ATOM 5464 O O . ALA B 1 369 ? -12.32 13.758 -1.158 1 98.38 369 ALA B O 1
ATOM 5465 N N . ARG B 1 370 ? -11.562 11.852 -0.328 1 97.5 370 ARG B N 1
ATOM 5466 C CA . ARG B 1 370 ? -12.562 11.047 -1.012 1 97.5 370 ARG B CA 1
ATOM 5467 C C . ARG B 1 370 ? -12.68 9.664 -0.381 1 97.5 370 ARG B C 1
ATOM 5469 O O . ARG B 1 370 ? -11.711 9.164 0.202 1 97.5 370 ARG B O 1
ATOM 5476 N N . ILE B 1 371 ? -13.852 9.086 -0.481 1 98.62 371 ILE B N 1
ATOM 5477 C CA . ILE B 1 371 ? -14.07 7.699 -0.085 1 98.62 371 ILE B CA 1
ATOM 5478 C C . ILE B 1 371 ? -13.531 6.762 -1.166 1 98.62 371 ILE B C 1
ATOM 5480 O O . ILE B 1 371 ? -13.875 6.906 -2.344 1 98.62 371 ILE B O 1
ATOM 5484 N N . LEU B 1 372 ? -12.695 5.844 -0.794 1 98.81 372 LEU B N 1
ATOM 5485 C CA . LEU B 1 372 ? -12.188 4.832 -1.715 1 98.81 372 LEU B CA 1
ATOM 5486 C C . LEU B 1 372 ? -13.062 3.586 -1.695 1 98.81 372 LEU B C 1
ATOM 5488 O O . LEU B 1 372 ? -13.383 3.027 -2.748 1 98.81 372 LEU B O 1
ATOM 5492 N N . MET B 1 373 ? -13.375 3.156 -0.503 1 98.94 373 MET B N 1
ATOM 5493 C CA . MET B 1 373 ? -14.234 1.993 -0.288 1 98.94 373 MET B CA 1
ATOM 5494 C C . MET B 1 373 ? -15.023 2.129 1.011 1 98.94 373 MET B C 1
ATOM 5496 O O . MET B 1 373 ? -14.547 2.74 1.969 1 98.94 373 MET B O 1
ATOM 5500 N N . GLU B 1 374 ? -16.281 1.664 1.023 1 98.81 374 GLU B N 1
ATOM 5501 C CA . GLU B 1 374 ? -17.109 1.644 2.221 1 98.81 374 GLU B CA 1
ATOM 5502 C C . GLU B 1 374 ? -17.797 0.29 2.395 1 98.81 374 GLU B C 1
ATOM 5504 O O . GLU B 1 374 ? -18.078 -0.4 1.412 1 98.81 374 GLU B O 1
ATOM 5509 N N . GLY B 1 375 ? -18 -0.107 3.576 1 98.75 375 GLY B N 1
ATOM 5510 C CA . GLY B 1 375 ? -18.609 -1.385 3.895 1 98.75 375 GLY B CA 1
ATOM 5511 C C . GLY B 1 375 ? -18.188 -1.93 5.246 1 98.75 375 GLY B C 1
ATOM 5512 O O . GLY B 1 375 ? -18.438 -1.304 6.277 1 98.75 375 GLY B O 1
ATOM 5513 N N . TRP B 1 376 ? -17.484 -3.08 5.234 1 98.88 376 TRP B N 1
ATOM 5514 C CA . TRP B 1 376 ? -17.062 -3.76 6.457 1 98.88 376 TRP B CA 1
ATOM 5515 C C . TRP B 1 376 ? -15.648 -4.293 6.316 1 98.88 376 TRP B C 1
ATOM 5517 O O . TRP B 1 376 ? -15.328 -4.98 5.348 1 98.88 376 TRP B O 1
ATOM 5527 N N . VAL B 1 377 ? -14.805 -3.969 7.301 1 98.88 377 VAL B N 1
ATOM 5528 C CA . VAL B 1 377 ? -13.547 -4.711 7.387 1 98.88 377 VAL B CA 1
ATOM 5529 C C . VAL B 1 377 ? -13.789 -6.059 8.062 1 98.88 377 VAL B C 1
ATOM 5531 O O . VAL B 1 377 ? -14.695 -6.188 8.891 1 98.88 377 VAL B O 1
ATOM 5534 N N . ARG B 1 378 ? -13.008 -7.023 7.703 1 98.31 378 ARG B N 1
ATOM 5535 C CA . ARG B 1 378 ? -13.086 -8.352 8.297 1 98.31 378 ARG B CA 1
ATOM 5536 C C . ARG B 1 378 ? -11.789 -8.695 9.031 1 98.31 378 ARG B C 1
ATOM 5538 O O . ARG B 1 378 ? -10.695 -8.477 8.508 1 98.31 378 ARG B O 1
ATOM 5545 N N . VAL B 1 379 ? -11.914 -9.141 10.25 1 97.75 379 VAL B N 1
ATOM 5546 C CA . VAL B 1 379 ? -10.773 -9.641 11.016 1 97.75 379 VAL B CA 1
ATOM 5547 C C . VAL B 1 379 ? -11.18 -10.891 11.789 1 97.75 379 VAL B C 1
ATOM 5549 O O . VAL B 1 379 ? -12.352 -11.07 12.125 1 97.75 379 VAL B O 1
ATOM 5552 N N . PRO B 1 380 ? -10.227 -11.781 12.047 1 96.44 380 PRO B N 1
ATOM 5553 C CA . PRO B 1 380 ? -10.562 -12.898 12.938 1 96.44 380 PRO B CA 1
ATOM 5554 C C . PRO B 1 380 ? -11.125 -12.438 14.281 1 96.44 380 PRO B C 1
ATOM 5556 O O . PRO B 1 380 ? -10.641 -11.453 14.844 1 96.44 380 PRO B O 1
ATOM 5559 N N . ALA B 1 381 ? -12.117 -13.117 14.805 1 94.19 381 ALA B N 1
ATOM 5560 C CA . ALA B 1 381 ? -12.859 -12.695 15.992 1 94.19 381 ALA B CA 1
ATOM 5561 C C . ALA B 1 381 ? -11.945 -12.633 17.219 1 94.19 381 ALA B C 1
ATOM 5563 O O . ALA B 1 381 ? -12.195 -11.867 18.141 1 94.19 381 ALA B O 1
ATOM 5564 N N . ASP B 1 382 ? -10.867 -13.336 17.203 1 94.06 382 ASP B N 1
ATOM 5565 C CA . ASP B 1 382 ? -10 -13.398 18.375 1 94.06 382 ASP B CA 1
ATOM 5566 C C . ASP B 1 382 ? -8.82 -12.445 18.234 1 94.06 382 ASP B C 1
ATOM 5568 O O . ASP B 1 382 ? -7.832 -12.562 18.969 1 94.06 382 ASP B O 1
ATOM 5572 N N . SER B 1 383 ? -8.914 -11.547 17.328 1 94.25 383 SER B N 1
ATOM 5573 C CA . SER B 1 383 ? -7.793 -10.672 17.016 1 94.25 383 SER B CA 1
ATOM 5574 C C . SER B 1 383 ? -7.641 -9.57 18.047 1 94.25 383 SER B C 1
ATOM 5576 O O . SER B 1 383 ? -6.613 -8.883 18.094 1 94.25 383 SER B O 1
ATOM 5578 N N . PHE B 1 384 ? -8.672 -9.422 18.891 1 94.94 384 PHE B N 1
ATOM 5579 C CA . PHE B 1 384 ? -8.609 -8.32 19.844 1 94.94 384 PHE B CA 1
ATOM 5580 C C . PHE B 1 384 ? -9.375 -8.656 21.109 1 94.94 384 PHE B C 1
ATOM 5582 O O . PHE B 1 384 ? -10.188 -9.586 21.125 1 94.94 384 PHE B O 1
#

InterPro domains:
  IPR007400 PrpF-like [PF04303] (4-380)
  IPR007400 PrpF-like [PTHR43709] (4-382)
  IPR012709 2-methyl-aconitate isomerase PrpF [TIGR02334] (3-384)

Foldseek 3Di:
DFFKDWFFWFWKWFFLAIEIEHELVRDPPVLSDDDDVVLLVLQQQQQPPDQVQQSPRHQARNDQRGSKYKYWYQDPDPPAQIEIWIWRRAHNDSDTDRQADFLRCVQVNQQVCCVVPSDWLQDPVRHQFDWRWGWYQHPNQGWIKIKTFTGHNRHTFWADADDRQNDDHHTDKIKMKTFQQARVVAFQQLLLDLWDWFQFPVGIFIWGFGGGLATETEGAQVVVPHALQDAFCVQVVDPVSLVRQVRRQVRSCVSSVHDDDQFPPKYKYKAQFDWYAAPVRDIDHSVNFQIHMWIDHSSTTDNWDTSSVLRSLQLSCQDFPHPSVVRSPGDHDQKGWYAYRRGIFIKGWDWDDDPNGITTRMIMGMIGMDTPDTDIRIGGPVSD/DFFKDWFFWFWKWFFLAIEIEHELVRDDPVLSDDDDVVLLVLQQQQQPPDQVQQSPNHQARNDQRGSKYKYWYQDPDPPALIEIWIWRRAHNDSDTDRQADFLRCVQVNQQVCCVVPSDWCQDPVRHQFDWHWGWYQHPNQGWIKIKTFTGHNRHTFWADADDRQNDDHHTDKIKMKTFQQARVVAFQQLLLDLWDWFQFPVGIFIWGFGGGLATETEGAQVVVPHALQDAFCVQVVDPVSLVRQVRRQVRSCVSSVHDDDQFPPKYKYKAQFDWDAAPVRDIDHSVNFQIHMWIDHSSTTDNWDTSSVLRSLQLSCQDFPHPSVVRSPGDHDQKGWYAYRRGIFIKGWDWDDDPNGITTRMIMGMIGMDTPDTDIRIGGPPSD

Solvent-accessible surface area (backbone atoms only — not comparable to full-atom values): 37042 Å² total; per-residue (Å²): 128,60,55,70,39,78,35,59,32,34,36,31,22,4,44,68,22,31,34,43,36,28,49,46,85,56,46,58,76,75,40,65,44,94,52,67,34,28,44,32,41,52,24,49,48,27,20,33,49,10,54,68,57,50,15,52,61,28,75,19,46,49,41,76,44,28,20,38,38,34,38,38,37,72,42,85,53,88,94,38,52,24,27,39,38,40,36,44,40,39,47,64,41,94,48,60,42,49,76,45,74,56,44,23,47,47,50,28,48,38,48,44,34,33,77,72,62,69,33,77,36,40,11,79,85,63,37,41,47,48,51,22,72,36,36,32,33,33,62,45,72,71,42,46,35,36,26,39,34,37,18,45,85,48,32,77,42,41,51,47,80,42,74,48,58,54,37,74,66,53,16,23,62,29,42,36,36,34,42,44,41,32,53,83,95,49,52,35,31,60,73,76,40,54,61,46,78,40,74,35,97,91,40,78,38,61,27,24,48,37,28,25,54,36,40,32,36,39,30,52,13,64,84,74,73,44,75,28,65,71,48,48,68,77,43,64,75,32,69,70,57,41,50,49,50,51,47,43,30,51,42,44,20,58,67,51,71,48,80,71,54,74,64,37,42,30,35,31,31,28,20,51,50,55,70,44,58,26,65,56,63,49,76,44,54,30,88,76,34,35,18,19,38,43,41,40,45,75,81,28,54,42,70,33,76,57,39,21,55,44,38,27,51,19,47,38,28,21,39,64,69,17,57,58,6,46,30,42,70,40,52,85,38,54,57,47,32,33,31,30,31,33,37,59,50,65,27,26,12,47,56,46,70,57,96,88,35,64,40,43,57,37,30,40,41,70,37,32,37,46,64,39,32,39,40,26,36,38,42,54,56,79,55,78,130,59,54,69,38,78,35,58,32,34,35,32,22,4,43,70,23,30,34,43,36,27,49,47,85,54,46,58,77,75,41,65,46,93,52,69,37,30,44,33,40,51,24,50,49,26,19,31,50,10,57,68,56,50,15,53,62,27,74,19,46,48,40,77,44,28,19,38,38,34,37,38,39,74,43,85,53,88,94,38,51,25,27,37,39,40,35,43,40,38,45,63,41,96,48,60,43,49,76,45,73,54,44,23,48,48,50,27,48,39,49,44,35,35,75,71,62,67,34,77,39,42,12,85,86,64,37,41,48,48,53,24,77,35,36,32,33,32,60,46,71,72,41,45,35,38,25,39,36,36,18,46,85,49,31,76,43,42,52,47,80,42,77,46,60,54,37,74,65,52,16,23,61,28,43,36,34,33,43,44,42,31,54,82,95,50,51,34,31,60,73,74,41,54,60,45,77,39,74,35,95,92,40,78,38,62,27,25,50,37,28,24,54,36,40,32,35,39,29,52,14,65,82,74,74,42,74,27,66,71,48,46,68,78,43,64,73,31,67,70,56,42,51,49,51,52,48,41,31,51,44,44,19,58,68,52,71,48,80,69,55,73,65,37,43,30,36,31,31,28,19,51,49,55,69,44,58,28,64,58,64,49,75,44,53,29,88,77,33,36,18,18,38,44,39,40,45,76,81,30,53,41,70,36,76,56,40,22,55,44,37,27,50,19,47,38,28,20,38,64,69,18,57,57,6,46,31,44,70,41,51,85,38,53,56,46,32,34,30,31,31,33,37,57,50,63,26,27,13,46,56,46,71,58,96,87,34,64,42,43,59,38,29,39,40,71,39,32,38,46,64,41,31,39,39,27,36,38,43,54,57,79,53,76

Radius of gyration: 26.74 Å; Cα contacts (8 Å, |Δi|>4): 2162; chains: 2; bounding box: 59×76×58 Å